Protein AF-A0A7V3K4M5-F1 (afdb_monomer)

Nearest PDB structures (foldseek):
  8wda-assembly1_B  TM=7.791E-01  e=1.290E-11  Mycobacterium tuberculosis H37Rv
  8j5q-assembly1_B  TM=8.306E-01  e=5.363E-10  Mycobacterium tuberculosis H37Rv
  8wd9-assembly1_B  TM=8.009E-01  e=2.799E-10  Mycobacterium tuberculosis H37Rv
  8ja7-assembly1_A  TM=7.769E-01  e=3.818E-03  Mycobacterium tuberculosis H37Rv
  3d31-assembly1_C  TM=6.734E-01  e=9.909E-03  unclassified

Foldseek 3Di:
DDDDDDDDPDDPPCPPPPVNVVVVVVVVVVVVVVLVVVLVVLLLVLQLCLQLVLVVVVVDDNPVSNVRSNVVSVVCVVCVVVVQLFWDCLVPVVDTHGLVVLQVVFAVLLVVLLVLLLVCLQVLQLVLLLVCLVQVVPPCVVVLVVQLCVLQPDDLLRLLVVVLVVQVVVCVVPVDRPADSADDDPPSLSVSLSCSLNSNSNSQLNNLSNVLLNVQCVDPVLVVCVVVVPDPVCCCPPPRCLSSVQSSLVSSLVSSVVSLVCSLSSCCSRVRSHLSVVLVSCSVVVPSSNNSVSSSSSSVVNSVVVVVSVVVNCVSDVVVVVVVVVLVVLVPQDVVNLVVVVVVVVCCVCPPDVVNCVVVDDDDDDPVNVVVVVVVVVVVVVVVVVPPPPCQDPVNVVVVVVVVVVCVQVVDVVNVVVVVVVVVLVCLLVCLVVVDPDAQPDFDAWDQDPNDIDGDQAPQDPNQNHGAHNRRGRPSNVVNPVSNVVVVVVVVVVVVCCVVVVVLVCVLVVQPSRVSVSVVVVVD

Solvent-accessible surface area (backbone atoms only — not comparable to full-atom values): 28180 Å² total; per-residue (Å²): 141,77,87,77,85,92,80,74,84,76,73,82,76,86,73,80,48,77,67,53,60,50,50,52,51,51,51,51,51,51,52,50,53,53,50,50,54,50,47,51,52,51,53,50,49,51,44,28,53,46,44,18,49,54,39,37,73,73,69,43,56,72,69,64,15,45,55,52,7,48,53,51,35,55,52,50,51,59,30,48,77,72,74,42,60,54,63,28,45,64,89,38,84,89,46,79,39,53,29,62,59,56,46,67,63,10,39,59,53,37,52,49,44,52,50,51,9,49,50,50,11,51,54,53,6,44,53,53,7,50,52,44,32,78,38,61,89,42,78,64,38,57,58,52,50,51,54,33,48,52,28,62,69,53,53,54,65,57,46,42,50,54,52,42,50,51,51,54,50,45,28,71,73,70,75,49,84,87,58,54,73,52,42,76,46,97,58,60,39,41,51,58,54,22,50,38,54,11,35,39,36,19,24,52,29,14,52,48,30,19,52,44,45,42,54,56,65,70,35,66,70,51,54,49,40,49,76,71,65,53,54,70,66,56,46,40,66,71,61,43,47,61,70,35,44,57,65,36,54,54,40,50,60,54,33,49,56,55,35,63,69,47,41,29,56,44,23,50,75,25,55,26,76,17,34,36,28,51,30,56,47,12,60,76,61,70,31,60,50,44,27,48,51,41,51,49,50,51,52,51,50,54,51,53,51,50,52,52,50,56,53,51,46,53,72,73,42,64,74,67,46,59,69,54,46,57,54,54,67,67,63,67,61,50,71,68,52,49,51,53,48,51,51,48,54,51,46,37,53,68,65,69,27,74,64,33,46,60,74,51,80,66,94,74,79,54,72,65,58,54,48,52,54,48,52,52,50,50,51,52,51,52,51,51,68,70,43,93,62,79,85,66,47,75,65,52,50,51,50,52,50,51,50,50,49,49,50,60,50,72,69,31,65,72,54,47,53,51,50,51,54,50,49,49,52,51,49,49,38,71,42,29,84,77,74,39,95,55,60,57,81,48,64,43,69,77,44,74,59,96,87,41,81,44,60,46,51,42,71,64,39,95,88,30,75,68,7,28,36,80,60,23,22,38,42,56,24,41,52,40,55,48,47,30,55,50,49,52,51,49,53,51,52,50,51,50,50,50,51,51,49,49,50,54,48,49,52,23,62,72,36,61,90,38,69,66,22,51,50,53,62,73,75,104

pLDDT: mean 80.42, std 15.51, range [36.75, 97.88]

Radius of gyration: 30.85 Å; Cα contacts (8 Å, |Δi|>4): 480; chains: 1; bounding box: 106×73×74 Å

Sequence (524 aa):
MAPLPEDLPRAPGIQAGPTVLRRVAAAAADFARRR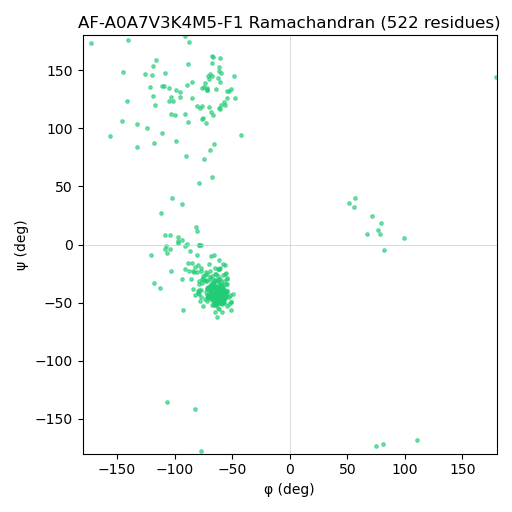LGFALLVLLSITFLTFSGLEMSRGEALGPAAVHGAQMTVRYLAGLARGDLGVSTSVRPRLAVPVAEVVAEAFPKSAGLLGASLCIAVVVGVLLGSLAARRRHSSLSIGFLVLSLLGVSLPSFFTALLLQMGVIAFVRTFGRQLVPVGGFGWDAHIVLPALVLAARPIAQIFRVTQVSLATVLDEDYIRTGLAKGLPPRTLMVRHVYPNVAVPVLTTIGLSLRFSLVSLPVVELFFSWPGAGFNLLRAIARKDDALAVALILCFGLLFMVVNLLLEAAYRRLDPRLQEAGEGAARIASVGWREAARTAFRDLRFLLVESRLGRWLRRKPARSPEDAARTAALRDLVRRQAAASHVPDVSAAARRRERAQAWLRMTLGNPPFLLGSVILGLLVAVAVGAPHLVPHSPYQTEGLRVVNGEMQVPPFPPSGEHPWGTDVMGRDILALVFAGTQRTLALAVFVVLARVTLGAVLGMVAGWFAGSWVDRLFLSLA

Structure (mmCIF, N/CA/C/O backbone):
data_AF-A0A7V3K4M5-F1
#
_entry.id   AF-A0A7V3K4M5-F1
#
loop_
_atom_site.group_PDB
_atom_site.id
_atom_site.type_symbol
_atom_site.label_atom_id
_atom_site.label_alt_id
_atom_site.label_comp_id
_atom_site.label_asym_id
_atom_site.label_entity_id
_atom_site.label_seq_id
_atom_site.pdbx_PDB_ins_code
_atom_site.Cartn_x
_atom_site.Cartn_y
_atom_site.Cartn_z
_atom_site.occupancy
_atom_site.B_iso_or_equiv
_atom_site.auth_seq_id
_atom_site.auth_comp_id
_atom_site.auth_asym_id
_atom_site.auth_atom_id
_atom_site.pdbx_PDB_model_num
ATOM 1 N N . MET A 1 1 ? -53.286 -9.059 45.473 1.00 41.78 1 MET A N 1
ATOM 2 C CA . MET A 1 1 ? -53.192 -9.782 44.189 1.00 41.78 1 MET A CA 1
ATOM 3 C C . MET A 1 1 ? -54.269 -9.189 43.289 1.00 41.78 1 MET A C 1
ATOM 5 O O . MET A 1 1 ? -55.430 -9.527 43.450 1.00 41.78 1 MET A O 1
ATOM 9 N N . ALA A 1 2 ? -53.917 -8.180 42.491 1.00 41.66 2 ALA A N 1
ATOM 10 C CA . ALA A 1 2 ? -54.830 -7.503 41.568 1.00 41.66 2 ALA A CA 1
ATOM 11 C C . ALA A 1 2 ? -54.432 -7.900 40.135 1.00 41.66 2 ALA A C 1
ATOM 13 O O . ALA A 1 2 ? -53.226 -7.958 39.873 1.00 41.66 2 ALA A O 1
ATOM 14 N N . PRO A 1 3 ? -55.377 -8.227 39.237 1.00 47.56 3 PRO A N 1
ATOM 15 C CA . PRO A 1 3 ? -55.044 -8.665 37.889 1.00 47.56 3 PRO A CA 1
ATOM 16 C C . PRO A 1 3 ? -54.598 -7.466 37.041 1.00 47.56 3 PRO A C 1
ATOM 18 O O . PRO A 1 3 ? -55.185 -6.386 37.103 1.00 47.56 3 PRO A O 1
ATOM 21 N N . LEU A 1 4 ? -53.520 -7.653 36.280 1.00 44.59 4 LEU A N 1
ATOM 22 C CA . LEU A 1 4 ? -53.024 -6.687 35.298 1.00 44.59 4 LEU A CA 1
ATOM 23 C C . LEU A 1 4 ? -53.980 -6.621 34.090 1.00 44.59 4 LEU A C 1
ATOM 25 O O . LEU A 1 4 ? -54.526 -7.657 33.711 1.00 44.59 4 LEU A O 1
ATOM 29 N N . PRO A 1 5 ? -54.168 -5.444 33.467 1.00 49.00 5 PRO A N 1
ATOM 30 C CA . PRO A 1 5 ? -55.015 -5.295 32.288 1.00 49.00 5 PRO A CA 1
ATOM 31 C C . PRO A 1 5 ? -54.358 -5.935 31.055 1.00 49.00 5 PRO A C 1
ATOM 33 O O . PRO A 1 5 ? -53.176 -5.728 30.778 1.00 49.00 5 PRO A O 1
ATOM 36 N N . GLU A 1 6 ? -55.145 -6.722 30.326 1.00 53.88 6 GLU A N 1
ATOM 37 C CA . GLU A 1 6 ? -54.717 -7.657 29.281 1.00 53.88 6 GLU A CA 1
ATOM 38 C C . GLU A 1 6 ? -54.753 -7.060 27.860 1.00 53.88 6 GLU A C 1
ATOM 40 O O . GLU A 1 6 ? -55.027 -7.768 26.903 1.00 53.88 6 GLU A O 1
ATOM 45 N N . ASP A 1 7 ? -54.452 -5.769 27.689 1.00 52.09 7 ASP A N 1
ATOM 46 C CA . ASP A 1 7 ? -54.497 -5.122 26.369 1.00 52.09 7 ASP A CA 1
ATOM 47 C C . ASP A 1 7 ? -53.237 -4.295 26.086 1.00 52.09 7 ASP A C 1
ATOM 49 O O . ASP A 1 7 ? -53.188 -3.075 26.248 1.00 52.09 7 ASP A O 1
ATOM 53 N N . LEU A 1 8 ? -52.192 -4.978 25.611 1.00 42.47 8 LEU A N 1
ATOM 54 C CA . LEU A 1 8 ? -51.120 -4.355 24.833 1.00 42.47 8 LEU A CA 1
ATOM 55 C C . LEU A 1 8 ? -51.327 -4.706 23.350 1.00 42.47 8 LEU A C 1
ATOM 57 O O . LEU A 1 8 ? -51.412 -5.893 23.020 1.00 42.47 8 LEU A O 1
ATOM 61 N N . PRO A 1 9 ? -51.371 -3.721 22.431 1.00 43.06 9 PRO A N 1
ATOM 62 C CA . PRO A 1 9 ? -51.505 -3.998 21.008 1.00 43.06 9 PRO A CA 1
ATOM 63 C C . PRO A 1 9 ? -50.305 -4.824 20.533 1.00 43.06 9 PRO A C 1
ATOM 65 O O . PRO A 1 9 ? -49.154 -4.386 20.599 1.00 43.06 9 PRO A O 1
ATOM 68 N N . ARG A 1 10 ? -50.574 -6.046 20.056 1.00 45.28 10 ARG A N 1
ATOM 69 C CA . ARG A 1 10 ? -49.565 -6.899 19.419 1.00 45.28 10 ARG A CA 1
ATOM 70 C C . ARG A 1 10 ? -48.964 -6.131 18.240 1.00 45.28 10 ARG A C 1
ATOM 72 O O . ARG A 1 10 ? -49.692 -5.704 17.346 1.00 45.28 10 ARG A O 1
ATOM 79 N N . ALA A 1 11 ? -47.641 -5.957 18.248 1.00 42.28 11 ALA A N 1
ATOM 80 C CA . ALA A 1 11 ? -46.910 -5.353 17.140 1.00 42.28 11 ALA A CA 1
ATOM 81 C C . ALA A 1 11 ? -47.301 -6.045 15.819 1.00 42.28 11 ALA A C 1
ATOM 83 O O . ALA A 1 11 ? -47.361 -7.280 15.790 1.00 42.28 11 ALA A O 1
ATOM 84 N N . PRO A 1 12 ? -47.581 -5.299 14.734 1.00 42.50 12 PRO A N 1
ATOM 85 C CA . PRO A 1 12 ? -47.952 -5.909 13.467 1.00 42.50 12 PRO A CA 1
ATOM 86 C C . PRO A 1 12 ? -46.799 -6.795 12.998 1.00 42.50 12 PRO A C 1
ATOM 88 O O . PRO A 1 12 ? -45.685 -6.325 12.761 1.00 42.50 12 PRO A O 1
ATOM 91 N N . GLY A 1 13 ? -47.067 -8.098 12.900 1.00 39.09 13 GLY A N 1
ATOM 92 C CA . GLY A 1 13 ? -46.127 -9.055 12.342 1.00 39.09 13 GLY A CA 1
ATOM 93 C C . GLY A 1 13 ? -45.744 -8.610 10.936 1.00 39.09 13 GLY A C 1
ATOM 94 O O . GLY A 1 13 ? -46.607 -8.472 10.069 1.00 39.09 13 GLY A O 1
ATOM 95 N N . ILE A 1 14 ? -44.453 -8.367 10.714 1.00 45.56 14 ILE A N 1
ATOM 96 C CA . ILE A 1 14 ? -43.899 -8.068 9.393 1.00 45.56 14 ILE A CA 1
ATOM 97 C C . ILE A 1 14 ? -43.985 -9.359 8.569 1.00 45.56 14 ILE A C 1
ATOM 99 O O . ILE A 1 14 ? -43.026 -10.117 8.457 1.00 45.56 14 ILE A O 1
ATOM 103 N N . GLN A 1 15 ? -45.159 -9.647 8.010 1.00 43.12 15 GLN A N 1
ATOM 104 C CA . GLN A 1 15 ? -45.280 -10.616 6.932 1.00 43.12 15 GLN A CA 1
ATOM 105 C C . GLN A 1 15 ? -44.692 -9.953 5.685 1.00 43.12 15 GLN A C 1
ATOM 107 O O . GLN A 1 15 ? -45.277 -9.033 5.111 1.00 43.12 15 GLN A O 1
ATOM 112 N N . ALA A 1 16 ? -43.483 -10.365 5.302 1.00 43.53 16 ALA A N 1
ATOM 113 C CA . ALA A 1 16 ? -42.809 -9.890 4.100 1.00 43.53 16 ALA A CA 1
ATOM 114 C C . ALA A 1 16 ? -43.582 -10.355 2.854 1.00 43.53 16 ALA A C 1
ATOM 116 O O . ALA A 1 16 ? -43.313 -11.413 2.292 1.00 43.53 16 ALA A O 1
ATOM 117 N N . GLY A 1 17 ? -44.577 -9.573 2.431 1.00 47.06 17 GLY A N 1
ATOM 118 C CA . GLY A 1 17 ? -45.329 -9.842 1.209 1.00 47.06 17 GLY A CA 1
ATOM 119 C C . GLY A 1 17 ? -44.432 -9.830 -0.045 1.00 47.06 17 GLY A C 1
ATOM 120 O O . GLY A 1 17 ? -43.354 -9.222 -0.039 1.00 47.06 17 GLY A O 1
ATOM 121 N N . PRO A 1 18 ? -44.878 -10.432 -1.165 1.00 57.38 18 PRO A N 1
ATOM 122 C CA . PRO A 1 18 ? -44.127 -10.517 -2.429 1.00 57.38 18 PRO A CA 1
ATOM 123 C C . PRO A 1 18 ? -43.698 -9.150 -3.002 1.00 57.38 18 PRO A C 1
ATOM 125 O O . PRO A 1 18 ? -42.772 -9.062 -3.810 1.00 57.38 18 PRO A O 1
ATOM 128 N N . THR A 1 19 ? -44.319 -8.059 -2.550 1.00 62.12 19 THR A N 1
ATOM 129 C CA . THR A 1 19 ? -43.958 -6.670 -2.865 1.00 62.12 19 THR A CA 1
ATOM 130 C C . THR A 1 19 ? -42.663 -6.203 -2.192 1.00 62.12 19 THR A C 1
ATOM 132 O O . THR A 1 19 ? -41.934 -5.409 -2.787 1.00 62.12 19 THR A O 1
ATOM 135 N N . VAL A 1 20 ? -42.328 -6.706 -0.998 1.00 59.53 20 VAL A N 1
ATOM 136 C CA . VAL A 1 20 ? -41.082 -6.373 -0.282 1.00 59.53 20 VAL A CA 1
ATOM 137 C C . VAL A 1 20 ? -39.892 -7.062 -0.945 1.00 59.53 20 VAL A C 1
ATOM 139 O O . VAL A 1 20 ? -38.912 -6.399 -1.271 1.00 59.53 20 VAL A O 1
ATOM 142 N N . LEU A 1 21 ? -40.014 -8.357 -1.255 1.00 60.97 21 LEU A N 1
ATOM 143 C CA . LEU A 1 21 ? -38.996 -9.118 -1.993 1.00 60.97 21 LEU A CA 1
ATOM 144 C C . LEU A 1 21 ? -38.702 -8.502 -3.369 1.00 60.97 21 LEU A C 1
ATOM 146 O O . LEU A 1 21 ? -37.539 -8.345 -3.733 1.00 60.97 21 LEU A O 1
ATOM 150 N N . ARG A 1 22 ? -39.734 -8.056 -4.102 1.00 67.06 22 ARG A N 1
ATOM 151 C CA . ARG A 1 22 ? -39.558 -7.331 -5.374 1.00 67.06 22 ARG A CA 1
ATOM 152 C C . ARG A 1 22 ? -38.839 -5.992 -5.210 1.00 67.06 22 ARG A C 1
ATOM 154 O O . ARG A 1 22 ? -37.997 -5.660 -6.039 1.00 67.06 22 ARG A O 1
ATOM 161 N N . ARG A 1 23 ? -39.146 -5.224 -4.158 1.00 64.19 23 ARG A N 1
ATOM 162 C CA . ARG A 1 23 ? -38.478 -3.940 -3.874 1.00 64.19 23 ARG A CA 1
ATOM 163 C C . ARG A 1 23 ? -37.016 -4.134 -3.474 1.00 64.19 23 ARG A C 1
ATOM 165 O O . ARG A 1 23 ? -36.164 -3.405 -3.972 1.00 64.19 23 ARG A O 1
ATOM 172 N N . VAL A 1 24 ? -36.719 -5.137 -2.648 1.00 64.25 24 VAL A N 1
ATOM 173 C CA . VAL A 1 24 ? -35.345 -5.498 -2.261 1.00 64.25 24 VAL A CA 1
ATOM 174 C C . VAL A 1 24 ? -34.552 -5.986 -3.474 1.00 64.25 24 VAL A C 1
ATOM 176 O O . VAL A 1 24 ? -33.437 -5.524 -3.694 1.00 64.25 24 VAL A O 1
ATOM 179 N N . ALA A 1 25 ? -35.139 -6.844 -4.314 1.00 63.66 25 ALA A N 1
ATOM 180 C CA . ALA A 1 25 ? -34.505 -7.308 -5.546 1.00 63.66 25 ALA A CA 1
ATOM 181 C C . ALA A 1 25 ? -34.243 -6.158 -6.536 1.00 63.66 25 ALA A C 1
ATOM 183 O O . ALA A 1 25 ? -33.161 -6.081 -7.114 1.00 63.66 25 ALA A O 1
ATOM 184 N N . ALA A 1 26 ? -35.189 -5.227 -6.695 1.00 65.69 26 ALA A N 1
ATOM 185 C CA . ALA A 1 26 ? -35.020 -4.054 -7.552 1.00 65.69 26 ALA A CA 1
ATOM 186 C C . ALA A 1 26 ? -33.935 -3.096 -7.029 1.00 65.69 26 ALA A C 1
ATOM 188 O O . ALA A 1 26 ? -33.116 -2.616 -7.812 1.00 65.69 26 ALA A O 1
ATOM 189 N N . ALA A 1 27 ? -33.882 -2.855 -5.716 1.00 62.34 27 ALA A N 1
ATOM 190 C CA . ALA A 1 27 ? -32.838 -2.043 -5.092 1.00 62.34 27 ALA A CA 1
ATOM 191 C C . ALA A 1 27 ? -31.451 -2.701 -5.212 1.00 62.34 27 ALA A C 1
ATOM 193 O O . ALA A 1 27 ? -30.475 -2.031 -5.547 1.00 62.34 27 ALA A O 1
ATOM 194 N N . ALA A 1 28 ? -31.367 -4.021 -5.017 1.00 62.28 28 ALA A N 1
ATOM 195 C CA . ALA A 1 28 ? -30.135 -4.788 -5.194 1.00 62.28 28 ALA A CA 1
ATOM 196 C C . ALA A 1 28 ? -29.651 -4.776 -6.654 1.00 62.28 28 ALA A C 1
ATOM 198 O O . ALA A 1 28 ? -28.460 -4.590 -6.905 1.00 62.28 28 ALA A O 1
ATOM 199 N N . ALA A 1 29 ? -30.566 -4.914 -7.618 1.00 67.56 29 ALA A N 1
ATOM 200 C CA . ALA A 1 29 ? -30.252 -4.830 -9.042 1.00 67.56 29 ALA A CA 1
ATOM 201 C C . ALA A 1 29 ? -29.776 -3.425 -9.446 1.00 67.56 29 ALA A C 1
ATOM 203 O O . ALA A 1 29 ? -28.817 -3.294 -10.209 1.00 67.56 29 ALA A O 1
ATOM 204 N N . ASP A 1 30 ? -30.398 -2.367 -8.912 1.00 69.06 30 ASP A N 1
ATOM 205 C CA . ASP A 1 30 ? -29.974 -0.994 -9.190 1.00 69.06 30 ASP A CA 1
ATOM 206 C C . ASP A 1 30 ? -28.597 -0.684 -8.587 1.00 69.06 30 ASP A C 1
ATOM 208 O O . ASP A 1 30 ? -27.735 -0.120 -9.264 1.00 69.06 30 ASP A O 1
ATOM 212 N N . PHE A 1 31 ? -28.346 -1.141 -7.357 1.00 64.88 31 PHE A N 1
ATOM 213 C CA . PHE A 1 31 ? -27.032 -1.065 -6.720 1.00 64.88 31 PHE A CA 1
ATOM 214 C C . PHE A 1 31 ? -25.957 -1.796 -7.540 1.00 64.88 31 PHE A C 1
ATOM 216 O O . PHE A 1 31 ? -24.914 -1.216 -7.852 1.00 64.88 31 PHE A O 1
ATOM 223 N N . ALA A 1 32 ? -26.224 -3.041 -7.949 1.00 69.38 32 ALA A N 1
ATOM 224 C CA . ALA A 1 32 ? -25.293 -3.845 -8.739 1.00 69.38 32 ALA A CA 1
ATOM 225 C C . ALA A 1 32 ? -24.971 -3.187 -10.088 1.00 69.38 32 ALA A C 1
ATOM 227 O O . ALA A 1 32 ? -23.804 -3.060 -10.455 1.00 69.38 32 ALA A O 1
ATOM 228 N N . ARG A 1 33 ? -25.988 -2.693 -10.800 1.00 74.44 33 ARG A N 1
ATOM 229 C CA . ARG A 1 33 ? -25.824 -1.997 -12.082 1.00 74.44 33 ARG A CA 1
ATOM 230 C C . ARG A 1 33 ? -24.974 -0.733 -11.957 1.00 74.44 33 ARG A C 1
ATOM 232 O O . ARG A 1 33 ? -24.091 -0.520 -12.784 1.00 74.44 33 ARG A O 1
ATOM 239 N N . ARG A 1 34 ? -25.198 0.091 -10.929 1.00 69.44 34 ARG A N 1
ATOM 240 C CA . ARG A 1 34 ? -24.385 1.298 -10.684 1.00 69.44 34 ARG A CA 1
ATOM 241 C C . ARG A 1 34 ? -22.934 0.938 -10.395 1.00 69.44 34 ARG A C 1
ATOM 243 O O . ARG A 1 34 ? -22.025 1.562 -10.937 1.00 69.44 34 ARG A O 1
ATOM 250 N N . ARG A 1 35 ? -22.717 -0.103 -9.589 1.00 72.56 35 ARG A N 1
ATOM 251 C CA . ARG A 1 35 ? -21.374 -0.566 -9.239 1.00 72.56 35 ARG A CA 1
ATOM 252 C C . ARG A 1 35 ? -20.629 -1.140 -10.441 1.00 72.56 35 ARG A C 1
ATOM 254 O O . ARG A 1 35 ? -19.451 -0.849 -10.600 1.00 72.56 35 ARG A O 1
ATOM 261 N N . LEU A 1 36 ? -21.316 -1.884 -11.306 1.00 77.88 36 LEU A N 1
ATOM 262 C CA . LEU A 1 36 ? -20.768 -2.390 -12.567 1.00 77.88 36 LEU A CA 1
ATOM 263 C C . LEU A 1 36 ? -20.455 -1.259 -13.555 1.00 77.88 36 LEU A C 1
ATOM 265 O O . LEU A 1 36 ? -19.396 -1.268 -14.173 1.00 77.88 36 LEU A O 1
ATOM 269 N N . GLY A 1 37 ? -21.329 -0.255 -13.673 1.00 76.81 37 GLY A N 1
ATOM 270 C CA . GLY A 1 37 ? -21.065 0.921 -14.508 1.00 76.81 37 GLY A CA 1
ATOM 271 C C . GLY A 1 37 ? -19.833 1.698 -14.037 1.00 76.81 37 GLY A C 1
ATOM 272 O O . GLY A 1 37 ? -18.975 2.055 -14.842 1.00 76.81 37 GLY A O 1
ATOM 273 N N . PHE A 1 38 ? -19.704 1.890 -12.722 1.00 75.31 38 PHE A N 1
ATOM 274 C CA . PHE A 1 38 ? -18.517 2.489 -12.119 1.00 75.31 38 PHE A CA 1
ATOM 275 C C . PHE A 1 38 ? -17.259 1.639 -12.342 1.00 75.31 38 PHE A C 1
ATOM 277 O O . PHE A 1 38 ? -16.223 2.176 -12.727 1.00 75.31 38 PHE A O 1
ATOM 284 N N . ALA A 1 39 ? -17.364 0.315 -12.171 1.00 79.38 39 ALA A N 1
ATOM 285 C CA . ALA A 1 39 ? -16.284 -0.637 -12.437 1.00 79.38 39 ALA A CA 1
ATOM 286 C C . ALA A 1 39 ? -15.721 -0.461 -13.839 1.00 79.38 39 ALA A C 1
ATOM 288 O O . ALA A 1 39 ? -14.517 -0.311 -14.028 1.00 79.38 39 ALA A O 1
ATOM 289 N N . LEU A 1 40 ? -16.624 -0.459 -14.816 1.00 85.81 40 LEU A N 1
ATOM 290 C CA . LEU A 1 40 ? -16.279 -0.376 -16.220 1.00 85.81 40 LEU A CA 1
ATOM 291 C C . LEU A 1 40 ? -15.595 0.953 -16.537 1.00 85.81 40 LEU A C 1
ATOM 293 O O . LEU A 1 40 ? -14.599 0.961 -17.253 1.00 85.81 40 LEU A O 1
ATOM 297 N N . LEU A 1 41 ? -16.082 2.058 -15.968 1.00 85.62 41 LEU A N 1
ATOM 298 C CA . LEU A 1 41 ? -15.462 3.371 -16.133 1.00 85.62 41 LEU A CA 1
ATOM 299 C C . LEU A 1 41 ? -14.044 3.392 -15.555 1.00 85.62 41 LEU A C 1
ATOM 301 O O . LEU A 1 41 ? -13.127 3.858 -16.227 1.00 85.62 41 LEU A O 1
ATOM 305 N N . VAL A 1 42 ? -13.846 2.849 -14.351 1.00 83.88 42 VAL A N 1
ATOM 306 C CA . VAL A 1 42 ? -12.520 2.761 -13.722 1.00 83.88 42 VAL A CA 1
ATOM 307 C C . VAL A 1 42 ? -11.576 1.896 -14.556 1.00 83.88 42 VAL A C 1
ATOM 309 O O . VAL A 1 42 ? -10.460 2.322 -14.830 1.00 83.88 42 VAL A O 1
ATOM 312 N N . LEU A 1 43 ? -12.012 0.720 -15.011 1.00 88.69 43 LEU A N 1
ATOM 313 C CA . LEU A 1 43 ? -11.196 -0.168 -15.848 1.00 88.69 43 LEU A CA 1
ATOM 314 C C . LEU A 1 43 ? -10.857 0.474 -17.202 1.00 88.69 43 LEU A C 1
ATOM 316 O O . LEU A 1 43 ? -9.716 0.386 -17.660 1.00 88.69 43 LEU A O 1
ATOM 320 N N . LEU A 1 44 ? -11.809 1.182 -17.813 1.00 91.25 44 LEU A N 1
ATOM 321 C CA . LEU A 1 44 ? -11.586 1.961 -19.031 1.00 91.25 44 LEU A CA 1
ATOM 322 C C . LEU A 1 44 ? -10.552 3.068 -18.794 1.00 91.25 44 LEU A C 1
ATOM 324 O O . LEU A 1 44 ? -9.617 3.207 -19.579 1.00 91.25 44 LEU A O 1
ATOM 328 N N . SER A 1 45 ? -10.684 3.823 -17.699 1.00 89.25 45 SER A N 1
ATOM 329 C CA . SER A 1 45 ? -9.718 4.859 -17.320 1.00 89.25 45 SER A CA 1
ATOM 330 C C . SER A 1 45 ? -8.334 4.275 -17.056 1.00 89.25 45 SER A C 1
ATOM 332 O O . SER A 1 45 ? -7.353 4.826 -17.540 1.00 89.25 45 SER A O 1
ATOM 334 N N . ILE A 1 46 ? -8.235 3.145 -16.351 1.00 92.38 46 ILE A N 1
ATOM 335 C CA . ILE A 1 46 ? -6.964 2.452 -16.110 1.00 92.38 46 ILE A CA 1
ATOM 336 C C . ILE A 1 46 ? -6.313 2.060 -17.438 1.00 92.38 46 ILE A C 1
ATOM 338 O O . ILE A 1 46 ? -5.143 2.368 -17.647 1.00 92.38 46 ILE A O 1
ATOM 342 N N . THR A 1 47 ? -7.066 1.439 -18.348 1.00 93.62 47 THR A N 1
ATOM 343 C CA . THR A 1 47 ? -6.562 1.032 -19.671 1.00 93.62 47 THR A CA 1
ATOM 344 C C . THR A 1 47 ? -6.043 2.242 -20.453 1.00 93.62 47 THR A C 1
ATOM 346 O O . THR A 1 47 ? -4.896 2.256 -20.898 1.00 93.62 47 THR A O 1
ATOM 349 N N . PHE A 1 48 ? -6.859 3.296 -20.540 1.00 94.56 48 PHE A N 1
ATOM 350 C CA . PHE A 1 48 ? -6.538 4.531 -21.254 1.00 94.56 48 PHE A CA 1
ATOM 351 C C . PHE A 1 48 ? -5.310 5.249 -20.698 1.00 94.56 48 PHE A C 1
ATOM 353 O O . PHE A 1 48 ? -4.402 5.602 -21.455 1.00 94.56 48 PHE A O 1
ATOM 360 N N . LEU A 1 49 ? -5.261 5.450 -19.381 1.00 93.44 49 LEU A N 1
ATOM 361 C CA . LEU A 1 49 ? -4.141 6.119 -18.727 1.00 93.44 49 LEU A CA 1
ATOM 362 C C . LEU A 1 49 ? -2.865 5.286 -18.816 1.00 93.44 49 LEU A C 1
ATOM 364 O O . LEU A 1 49 ? -1.788 5.858 -18.935 1.00 93.44 49 LEU A O 1
ATOM 368 N N . THR A 1 50 ? -2.977 3.956 -18.800 1.00 93.75 50 THR A N 1
ATOM 369 C CA . THR A 1 50 ? -1.816 3.074 -18.941 1.00 93.75 50 THR A CA 1
ATOM 370 C C . THR A 1 50 ? -1.218 3.187 -20.336 1.00 93.75 50 THR A C 1
ATOM 372 O O . THR A 1 50 ? -0.032 3.478 -20.442 1.00 93.75 50 THR A O 1
ATOM 375 N N . PHE A 1 51 ? -2.011 3.041 -21.405 1.00 94.56 51 PHE A N 1
ATOM 376 C CA . PHE A 1 51 ? -1.485 3.197 -22.767 1.00 94.56 51 PHE A CA 1
ATOM 377 C C . PHE A 1 51 ? -0.926 4.602 -23.009 1.00 94.56 51 PHE A C 1
ATOM 379 O O . PHE A 1 51 ? 0.187 4.738 -23.506 1.00 94.56 51 PHE A O 1
ATOM 386 N N . SER A 1 52 ? -1.651 5.643 -22.588 1.00 92.00 52 SER A N 1
ATOM 387 C CA . SER A 1 52 ? -1.177 7.027 -22.725 1.00 92.00 52 SER A CA 1
ATOM 388 C C . SER A 1 52 ? 0.131 7.247 -21.953 1.00 92.00 52 SER A C 1
ATOM 390 O O . SER A 1 52 ? 1.069 7.848 -22.466 1.00 92.00 52 SER A O 1
ATOM 392 N N . GLY A 1 53 ? 0.222 6.723 -20.728 1.00 90.56 53 GLY A N 1
ATOM 393 C CA . GLY A 1 53 ? 1.417 6.820 -19.894 1.00 90.56 53 GLY A CA 1
ATOM 394 C C . GLY A 1 53 ? 2.609 6.047 -20.457 1.00 90.56 53 GLY A C 1
ATOM 395 O O . GLY A 1 53 ? 3.736 6.532 -20.373 1.00 90.56 53 GLY A O 1
ATOM 396 N N . LEU A 1 54 ? 2.377 4.882 -21.069 1.00 91.25 54 LEU A N 1
ATOM 397 C CA . LEU A 1 54 ? 3.418 4.109 -21.746 1.00 91.25 54 LEU A CA 1
ATOM 398 C C . LEU A 1 54 ? 3.969 4.867 -22.964 1.00 91.25 54 LEU A C 1
ATOM 400 O O . LEU A 1 54 ? 5.188 4.932 -23.108 1.00 91.25 54 LEU A O 1
ATOM 404 N N . GLU A 1 55 ? 3.130 5.524 -23.770 1.00 90.56 55 GLU A N 1
ATOM 405 C CA . GLU A 1 55 ? 3.614 6.366 -24.879 1.00 90.56 55 GLU A CA 1
ATOM 406 C C . GLU A 1 55 ? 4.378 7.600 -24.384 1.00 90.56 55 GLU A C 1
ATOM 408 O O . GLU A 1 55 ? 5.475 7.900 -24.861 1.00 90.56 55 GLU A O 1
ATOM 413 N N . MET A 1 56 ? 3.878 8.269 -23.341 1.00 88.75 56 MET A N 1
ATOM 414 C CA . MET A 1 56 ? 4.603 9.380 -22.712 1.00 88.75 56 MET A CA 1
ATOM 415 C C . MET A 1 56 ? 5.963 8.938 -22.156 1.00 88.75 56 MET A C 1
ATOM 417 O O . MET A 1 56 ? 6.944 9.673 -22.258 1.00 88.75 56 MET A O 1
ATOM 421 N N . SER A 1 57 ? 6.060 7.718 -21.613 1.00 86.88 57 SER A N 1
ATOM 422 C CA . SER A 1 57 ? 7.328 7.156 -21.124 1.00 86.88 57 SER A CA 1
ATOM 423 C C . SER A 1 57 ? 8.361 6.936 -22.236 1.00 86.88 57 SER A C 1
ATOM 425 O O . SER A 1 57 ? 9.558 6.876 -21.962 1.00 86.88 57 SER A O 1
ATOM 427 N N . ARG A 1 58 ? 7.913 6.863 -23.497 1.00 88.31 58 ARG A N 1
ATOM 428 C CA . ARG A 1 58 ? 8.762 6.765 -24.692 1.00 88.31 58 ARG A CA 1
ATOM 429 C C . ARG A 1 58 ? 9.156 8.133 -25.256 1.00 88.31 58 ARG A C 1
ATOM 431 O O . ARG A 1 58 ? 9.894 8.180 -26.234 1.00 88.31 58 ARG A O 1
ATOM 438 N N . GLY A 1 59 ? 8.710 9.222 -24.627 1.00 87.75 59 GLY A N 1
ATOM 439 C CA . GLY A 1 59 ? 9.022 10.595 -25.016 1.00 87.75 59 GLY A CA 1
ATOM 440 C C . GLY A 1 59 ? 7.937 11.290 -25.839 1.00 87.75 59 GLY A C 1
ATOM 441 O O . GLY A 1 59 ? 8.166 12.416 -26.278 1.00 87.75 59 GLY A O 1
ATOM 442 N N . GLU A 1 60 ? 6.764 10.676 -26.047 1.00 89.56 60 GLU A N 1
ATOM 443 C CA . GLU A 1 60 ? 5.659 11.367 -26.719 1.00 89.56 60 GLU A CA 1
ATOM 444 C C . GLU A 1 60 ? 5.060 12.482 -25.845 1.00 89.56 60 GLU A C 1
ATOM 446 O O . GLU A 1 60 ? 4.899 12.356 -24.628 1.00 89.56 60 GLU A O 1
ATOM 451 N N . ALA A 1 61 ? 4.676 13.588 -26.488 1.00 90.62 61 ALA A N 1
ATOM 452 C CA . ALA A 1 61 ? 3.924 14.652 -25.835 1.00 90.62 61 ALA A CA 1
ATOM 453 C C . ALA A 1 61 ? 2.502 14.185 -25.462 1.00 90.62 61 ALA A C 1
ATOM 455 O O . ALA A 1 61 ? 1.929 13.309 -26.107 1.00 90.62 61 ALA A O 1
ATOM 456 N N . LEU A 1 62 ? 1.894 14.832 -24.460 1.00 85.44 62 LEU A N 1
ATOM 457 C CA . LEU A 1 62 ? 0.589 14.444 -23.903 1.00 85.44 62 LEU A CA 1
ATOM 458 C C . LEU A 1 62 ? -0.533 14.336 -24.954 1.00 85.44 62 LEU A C 1
ATOM 460 O O . LEU A 1 62 ? -1.356 13.432 -24.870 1.00 85.44 62 LEU A O 1
ATOM 464 N N . GLY A 1 63 ? -0.584 15.254 -25.926 1.00 90.69 63 GLY A N 1
ATOM 465 C CA . GLY A 1 63 ? -1.631 15.278 -26.956 1.00 90.69 63 GLY A CA 1
ATOM 466 C C . GLY A 1 63 ? -1.620 14.024 -27.844 1.00 90.69 63 GLY A C 1
ATOM 467 O O . GLY A 1 63 ? -2.597 13.275 -27.821 1.00 90.69 63 GLY A O 1
ATOM 468 N N . PRO A 1 64 ? -0.526 13.767 -28.589 1.00 92.81 64 PRO A N 1
ATOM 469 C CA . PRO A 1 64 ? -0.361 12.544 -29.379 1.00 92.81 64 PRO A CA 1
ATOM 470 C C . PRO A 1 64 ? -0.511 11.265 -28.549 1.00 92.81 64 PRO A C 1
ATOM 472 O O . PRO A 1 64 ? -1.297 10.392 -28.920 1.00 92.81 64 PRO A O 1
ATOM 475 N N . ALA A 1 65 ? 0.123 11.214 -27.373 1.00 90.88 65 ALA A N 1
ATOM 476 C CA . ALA A 1 65 ? 0.058 10.058 -26.486 1.00 90.88 65 ALA A CA 1
ATOM 477 C C . ALA A 1 65 ? -1.379 9.737 -26.043 1.00 90.88 65 ALA A C 1
ATOM 479 O O . ALA A 1 65 ? -1.761 8.571 -25.981 1.00 90.88 65 ALA A O 1
ATOM 480 N N . ALA A 1 66 ? -2.208 10.752 -25.776 1.00 91.69 66 ALA A N 1
ATOM 481 C CA . ALA A 1 66 ? -3.614 10.556 -25.427 1.00 91.69 66 ALA A CA 1
ATOM 482 C C . ALA A 1 66 ? -4.445 10.033 -26.612 1.00 91.69 66 ALA A C 1
ATOM 484 O O . ALA A 1 66 ? -5.317 9.183 -26.429 1.00 91.69 66 ALA A O 1
ATOM 485 N N . VAL A 1 67 ? -4.181 10.504 -27.836 1.00 93.81 67 VAL A N 1
ATOM 486 C CA . VAL A 1 67 ? -4.878 10.017 -29.039 1.00 93.81 67 VAL A CA 1
ATOM 487 C C . VAL A 1 67 ? -4.510 8.560 -29.320 1.00 93.81 67 VAL A C 1
ATOM 489 O O . VAL A 1 67 ? -5.403 7.727 -29.495 1.00 93.81 67 VAL A O 1
ATOM 492 N N . HIS A 1 68 ? -3.217 8.230 -29.302 1.00 92.44 68 HIS A N 1
ATOM 493 C CA . HIS A 1 68 ? -2.742 6.853 -29.438 1.00 92.44 68 HIS A CA 1
ATOM 494 C C . HIS A 1 68 ? -3.274 5.963 -28.311 1.00 92.44 68 HIS A C 1
ATOM 496 O O . HIS A 1 68 ? -3.816 4.887 -28.574 1.00 92.44 68 HIS A O 1
ATOM 502 N N . GLY A 1 69 ? -3.229 6.443 -27.068 1.00 92.50 69 GLY A N 1
ATOM 503 C CA . GLY A 1 69 ? -3.768 5.745 -25.908 1.00 92.50 69 GLY A CA 1
ATOM 504 C C . GLY A 1 69 ? -5.254 5.414 -26.048 1.00 92.50 69 GLY A C 1
ATOM 505 O O . GLY A 1 69 ? -5.667 4.290 -25.751 1.00 92.50 69 GLY A O 1
ATOM 506 N N . ALA A 1 70 ? -6.062 6.338 -26.575 1.00 93.12 70 ALA A N 1
ATOM 507 C CA . ALA A 1 70 ? -7.475 6.093 -26.862 1.00 93.12 70 ALA A CA 1
ATOM 508 C C . ALA A 1 70 ? -7.672 5.007 -27.934 1.00 93.12 70 ALA A C 1
ATOM 510 O O . ALA A 1 70 ? -8.475 4.092 -27.743 1.00 93.12 70 ALA A O 1
ATOM 511 N N . GLN A 1 71 ? -6.915 5.061 -29.033 1.00 94.06 71 GLN A N 1
ATOM 512 C CA . GLN A 1 71 ? -6.991 4.056 -30.100 1.00 94.06 71 GLN A CA 1
ATOM 513 C C . GLN A 1 71 ? -6.597 2.660 -29.599 1.00 94.06 71 GLN A C 1
ATOM 515 O O . GLN A 1 71 ? -7.301 1.683 -29.871 1.00 94.06 71 GLN A O 1
ATOM 520 N N . MET A 1 72 ? -5.509 2.563 -28.831 1.00 93.38 72 MET A N 1
ATOM 521 C CA . MET A 1 72 ? -5.051 1.302 -28.243 1.00 93.38 72 MET A CA 1
ATOM 522 C C . MET A 1 72 ? -6.044 0.758 -27.222 1.00 93.38 72 MET A C 1
ATOM 524 O O . MET A 1 72 ? -6.320 -0.437 -27.223 1.00 93.38 72 MET A O 1
ATOM 528 N N . THR A 1 73 ? -6.667 1.629 -26.427 1.00 93.31 73 THR A N 1
ATOM 529 C CA . THR A 1 73 ? -7.732 1.237 -25.494 1.00 93.31 73 THR A CA 1
ATOM 530 C C . THR A 1 73 ? -8.896 0.578 -26.223 1.00 93.31 73 THR A C 1
ATOM 532 O O . THR A 1 73 ? -9.341 -0.496 -25.827 1.00 93.31 73 THR A O 1
ATOM 535 N N . VAL A 1 74 ? -9.367 1.176 -27.322 1.00 93.75 74 VAL A N 1
ATOM 536 C CA . VAL A 1 74 ? -10.464 0.608 -28.120 1.00 93.75 74 VAL A CA 1
ATOM 537 C C . VAL A 1 74 ? -10.075 -0.752 -28.705 1.00 93.75 74 VAL A C 1
ATOM 539 O O . VAL A 1 74 ? -10.853 -1.700 -28.610 1.00 93.75 74 VAL A O 1
ATOM 542 N N . ARG A 1 75 ? -8.866 -0.876 -29.270 1.00 92.31 75 ARG A N 1
ATOM 543 C CA . ARG A 1 75 ? -8.367 -2.147 -29.824 1.00 92.31 75 ARG A CA 1
ATOM 544 C C . ARG A 1 75 ? -8.238 -3.226 -28.753 1.00 92.31 75 ARG A C 1
ATOM 546 O O . ARG A 1 75 ? -8.687 -4.347 -28.967 1.00 92.31 75 ARG A O 1
ATOM 553 N N . TYR A 1 76 ? -7.678 -2.876 -27.600 1.00 92.25 76 TYR A N 1
ATOM 554 C CA . TYR A 1 76 ? -7.498 -3.791 -26.480 1.00 92.25 76 TYR A CA 1
ATOM 555 C C . TYR A 1 76 ? -8.842 -4.288 -25.939 1.00 92.25 76 TYR A C 1
ATOM 557 O O . TYR A 1 76 ? -9.022 -5.486 -25.753 1.00 92.25 76 TYR A O 1
ATOM 565 N N . LEU A 1 77 ? -9.829 -3.401 -25.772 1.00 90.38 77 LEU A N 1
ATOM 566 C CA . LEU A 1 77 ? -11.180 -3.791 -25.355 1.00 90.38 77 LEU A CA 1
ATOM 567 C C . LEU A 1 77 ? -11.888 -4.669 -26.394 1.00 90.38 77 LEU A C 1
ATOM 569 O O . LEU A 1 77 ? -12.602 -5.600 -26.024 1.00 90.38 77 LEU A O 1
ATOM 573 N N . ALA A 1 78 ? -11.676 -4.408 -27.686 1.00 91.62 78 ALA A N 1
ATOM 574 C CA . ALA A 1 78 ? -12.199 -5.255 -28.754 1.00 91.62 78 ALA A CA 1
ATOM 575 C C . ALA A 1 78 ? -11.566 -6.659 -28.753 1.00 91.62 78 ALA A C 1
ATOM 577 O O . ALA A 1 78 ? -12.262 -7.627 -29.059 1.00 91.62 78 ALA A O 1
ATOM 578 N N . GLY A 1 79 ? -10.281 -6.774 -28.397 1.00 89.31 79 GLY A N 1
ATOM 579 C CA . GLY A 1 79 ? -9.596 -8.052 -28.168 1.00 89.31 79 GLY A CA 1
ATOM 580 C C . GLY A 1 79 ? -10.119 -8.771 -26.923 1.00 89.31 79 GLY A C 1
ATOM 581 O O . GLY A 1 79 ? -10.526 -9.929 -27.002 1.00 89.31 79 GLY A O 1
ATOM 582 N N . LEU A 1 80 ? -10.251 -8.047 -25.806 1.00 89.44 80 LEU A N 1
ATOM 583 C CA . LEU A 1 80 ? -10.782 -8.567 -24.544 1.00 89.44 80 LEU A CA 1
ATOM 584 C C . LEU A 1 80 ? -12.192 -9.153 -24.711 1.00 89.44 80 LEU A C 1
ATOM 586 O O . LEU A 1 80 ? -12.489 -10.217 -24.175 1.00 89.44 80 LEU A O 1
ATOM 590 N N . ALA A 1 81 ? -13.050 -8.499 -25.502 1.00 89.50 81 ALA A N 1
ATOM 591 C CA . ALA A 1 81 ? -14.394 -8.988 -25.818 1.00 89.50 81 ALA A CA 1
ATOM 592 C C . ALA A 1 81 ? -14.399 -10.327 -26.582 1.00 89.50 81 ALA A C 1
ATOM 594 O O . ALA A 1 81 ? -15.399 -11.039 -26.563 1.00 89.50 81 ALA A O 1
ATOM 595 N N . ARG A 1 82 ? -13.288 -10.680 -27.239 1.00 91.25 82 ARG A N 1
ATOM 596 C CA . ARG A 1 82 ? -13.075 -11.961 -27.933 1.00 91.25 82 ARG A CA 1
ATOM 597 C C . ARG A 1 82 ? -12.305 -12.972 -27.075 1.00 91.25 82 ARG A C 1
ATOM 599 O O . ARG A 1 82 ? -12.026 -14.066 -27.550 1.00 91.25 82 ARG A O 1
ATOM 606 N N . GLY A 1 83 ? -11.955 -12.612 -25.838 1.00 87.88 83 GLY A N 1
ATOM 607 C CA . GLY A 1 83 ? -11.109 -13.421 -24.959 1.00 87.88 83 GLY A CA 1
ATOM 608 C C . GLY A 1 83 ? -9.617 -13.374 -25.302 1.00 87.88 83 GLY A C 1
ATOM 609 O O . GLY A 1 83 ? -8.858 -14.184 -24.778 1.00 87.88 83 GLY A O 1
ATOM 610 N N . ASP A 1 84 ? -9.186 -12.442 -26.154 1.00 90.06 84 ASP A N 1
ATOM 611 C CA . ASP A 1 84 ? -7.790 -12.293 -26.565 1.00 90.06 84 ASP A CA 1
ATOM 612 C C . ASP A 1 84 ? -7.110 -11.157 -25.783 1.00 90.06 84 ASP A C 1
ATOM 614 O O . ASP A 1 84 ? -7.431 -9.979 -25.950 1.00 90.06 84 ASP A O 1
ATOM 618 N N . LEU A 1 85 ? -6.172 -11.526 -24.906 1.00 86.88 85 LEU A N 1
ATOM 619 C CA . LEU A 1 85 ? -5.333 -10.599 -24.133 1.00 86.88 85 LEU A CA 1
ATOM 620 C C . LEU A 1 85 ? -4.014 -10.254 -24.846 1.00 86.88 85 LEU A C 1
ATOM 622 O O . LEU A 1 85 ? -3.216 -9.476 -24.319 1.00 86.88 85 LEU A O 1
ATOM 626 N N . GLY A 1 86 ? -3.778 -10.832 -26.024 1.00 88.56 86 GLY A N 1
ATOM 627 C CA . GLY A 1 86 ? -2.527 -10.745 -26.756 1.00 88.56 86 GLY A CA 1
ATOM 628 C C . GLY A 1 86 ? -1.456 -11.714 -26.253 1.00 88.56 86 GLY A C 1
ATOM 629 O O . GLY A 1 86 ? -1.677 -12.592 -25.410 1.00 88.56 86 GLY A O 1
ATOM 630 N N . VAL A 1 87 ? -0.252 -11.534 -26.790 1.00 88.25 87 VAL A N 1
ATOM 631 C CA . VAL A 1 87 ? 0.931 -12.345 -26.487 1.00 88.25 87 VAL A CA 1
ATOM 632 C C . VAL A 1 87 ? 2.043 -11.479 -25.903 1.00 88.25 87 VAL A C 1
ATOM 634 O O . VAL A 1 87 ? 2.211 -10.324 -26.284 1.00 88.25 87 VAL A O 1
ATOM 637 N N . SER A 1 88 ? 2.812 -12.056 -24.986 1.00 86.81 88 SER A N 1
ATOM 638 C CA . SER A 1 88 ? 3.967 -11.441 -24.339 1.00 86.81 88 SER A CA 1
ATOM 639 C C . SER A 1 88 ? 5.258 -12.115 -24.796 1.00 86.81 88 SER A C 1
ATOM 641 O O . SER A 1 88 ? 5.364 -13.342 -24.825 1.00 86.81 88 SER A O 1
ATOM 643 N N . THR A 1 89 ? 6.277 -11.309 -25.089 1.00 80.94 89 THR A N 1
ATOM 644 C CA . THR A 1 89 ? 7.661 -11.763 -25.327 1.00 80.94 89 THR A CA 1
ATOM 645 C C . THR A 1 89 ? 8.594 -11.375 -24.173 1.00 80.94 89 THR A C 1
ATOM 647 O O . THR A 1 89 ? 9.756 -11.787 -24.121 1.00 80.94 89 THR A O 1
ATOM 650 N N . SER A 1 90 ? 8.092 -10.633 -23.178 1.00 77.75 90 SER A N 1
ATOM 651 C CA . SER A 1 90 ? 8.886 -10.194 -22.026 1.00 77.75 90 SER A CA 1
ATOM 652 C C . SER A 1 90 ? 9.367 -11.329 -21.148 1.00 77.75 90 SER A C 1
ATOM 654 O O . SER A 1 90 ? 10.497 -11.275 -20.652 1.00 77.75 90 SER A O 1
ATOM 656 N N . VAL A 1 91 ? 8.531 -12.345 -20.935 1.00 75.31 91 VAL A N 1
ATOM 657 C CA . VAL A 1 91 ? 8.826 -13.464 -20.029 1.00 75.31 91 VAL A CA 1
ATOM 658 C C . VAL A 1 91 ? 9.798 -14.446 -20.679 1.00 75.31 91 VAL A C 1
ATOM 660 O O . VAL A 1 91 ? 10.801 -14.818 -20.062 1.00 75.31 91 VAL A O 1
ATOM 663 N N . ARG A 1 92 ? 9.563 -14.793 -21.949 1.00 77.19 92 ARG A N 1
ATOM 664 C CA . ARG A 1 92 ? 10.445 -15.643 -22.755 1.00 77.19 92 ARG A CA 1
ATOM 665 C C . ARG A 1 92 ? 10.830 -14.890 -24.037 1.00 77.19 92 ARG A C 1
ATOM 667 O O . ARG A 1 92 ? 10.059 -14.902 -24.985 1.00 77.19 92 ARG A O 1
ATOM 674 N N . PRO A 1 93 ? 12.033 -14.286 -24.115 1.00 69.19 93 PRO A N 1
ATOM 675 C CA . PRO A 1 93 ? 12.431 -13.462 -25.266 1.00 69.19 93 PRO A CA 1
ATOM 676 C C . PRO A 1 93 ? 12.405 -14.182 -26.623 1.00 69.19 93 PRO A C 1
ATOM 678 O O . PRO A 1 93 ? 12.452 -13.529 -27.657 1.00 69.19 93 PRO A O 1
ATOM 681 N N . ARG A 1 94 ? 12.373 -15.521 -26.625 1.00 73.19 94 ARG A N 1
ATOM 682 C CA . ARG A 1 94 ? 12.391 -16.366 -27.827 1.00 73.19 94 ARG A CA 1
ATOM 683 C C . ARG A 1 94 ? 11.047 -17.042 -28.131 1.00 73.19 94 ARG A C 1
ATOM 685 O O . ARG A 1 94 ? 10.966 -17.769 -29.111 1.00 73.19 94 ARG A O 1
ATOM 692 N N . LEU A 1 95 ? 10.021 -16.847 -27.298 1.00 80.50 95 LEU A N 1
ATOM 693 C CA . LEU A 1 95 ? 8.718 -17.492 -27.463 1.00 80.50 95 LEU A CA 1
ATOM 694 C C . LEU A 1 95 ? 7.603 -16.509 -27.095 1.00 80.50 95 LEU A C 1
ATOM 696 O O . LEU A 1 95 ? 7.577 -16.003 -25.975 1.00 80.50 95 LEU A O 1
ATOM 700 N N . ALA A 1 96 ? 6.676 -16.264 -28.021 1.00 84.00 96 ALA A N 1
ATOM 701 C CA . ALA A 1 96 ? 5.451 -15.539 -27.715 1.00 84.00 96 ALA A CA 1
ATOM 702 C C . ALA A 1 96 ? 4.581 -16.416 -26.800 1.00 84.00 96 ALA A C 1
ATOM 704 O O . ALA A 1 96 ? 4.148 -17.493 -27.204 1.00 84.00 96 ALA A O 1
ATOM 705 N N . VAL A 1 97 ? 4.373 -15.980 -25.558 1.00 89.62 97 VAL A N 1
ATOM 706 C CA . VAL A 1 97 ? 3.536 -16.679 -24.572 1.00 89.62 97 VAL A CA 1
ATOM 707 C C . VAL A 1 97 ? 2.216 -15.922 -24.437 1.00 89.62 97 VAL A C 1
ATOM 709 O O . VAL A 1 97 ? 2.255 -14.694 -24.324 1.00 89.62 97 VAL A O 1
ATOM 712 N N . PRO A 1 98 ? 1.050 -16.588 -24.427 1.00 93.19 98 PRO A N 1
ATOM 713 C CA . PRO A 1 98 ? -0.222 -15.917 -24.183 1.00 93.19 98 PRO A CA 1
ATOM 714 C C . PRO A 1 98 ? -0.201 -15.127 -22.869 1.00 93.19 98 PRO A C 1
ATOM 716 O O . PRO A 1 98 ? 0.185 -15.648 -21.821 1.00 93.19 98 PRO A O 1
ATOM 719 N N . VAL A 1 99 ? -0.646 -13.867 -22.900 1.00 93.44 99 VAL A N 1
ATOM 720 C CA . VAL A 1 99 ? -0.673 -13.003 -21.703 1.00 93.44 99 VAL A CA 1
ATOM 721 C C . VAL A 1 99 ? -1.521 -13.630 -20.592 1.00 93.44 99 VAL A C 1
ATOM 723 O O . VAL A 1 99 ? -1.162 -13.540 -19.419 1.00 93.44 99 VAL A O 1
ATOM 726 N N . ALA A 1 100 ? -2.601 -14.326 -20.959 1.00 93.44 100 ALA A N 1
ATOM 727 C CA . ALA A 1 100 ? -3.471 -15.042 -20.030 1.00 93.44 100 ALA A CA 1
ATOM 728 C C . ALA A 1 100 ? -2.711 -16.054 -19.153 1.00 93.44 100 ALA A C 1
ATOM 730 O O . ALA A 1 100 ? -2.961 -16.117 -17.952 1.00 93.44 100 ALA A O 1
ATOM 731 N N . GLU A 1 101 ? -1.761 -16.803 -19.724 1.00 93.38 101 GLU A N 1
ATOM 732 C CA . GLU A 1 101 ? -0.965 -17.795 -18.988 1.00 93.38 101 GLU A CA 1
ATOM 733 C C . GLU A 1 101 ? -0.045 -17.120 -17.971 1.00 93.38 101 GLU A C 1
ATOM 735 O O . GLU A 1 101 ? 0.000 -17.511 -16.804 1.00 93.38 101 GLU A O 1
ATOM 740 N N . VAL A 1 102 ? 0.637 -16.051 -18.395 1.00 93.88 102 VAL A N 1
ATOM 741 C CA . VAL A 1 102 ? 1.526 -15.275 -17.521 1.00 93.88 102 VAL A CA 1
ATOM 742 C C . VAL A 1 102 ? 0.741 -14.678 -16.353 1.00 93.88 102 VAL A C 1
ATOM 744 O O . VAL A 1 102 ? 1.174 -14.754 -15.203 1.00 93.88 102 VAL A O 1
ATOM 747 N N . VAL A 1 103 ? -0.431 -14.102 -16.633 1.00 95.50 103 VAL A N 1
ATOM 748 C CA . VAL A 1 103 ? -1.311 -13.521 -15.613 1.00 95.50 103 VAL A CA 1
ATOM 749 C C . VAL A 1 103 ? -1.822 -14.598 -14.656 1.00 95.50 103 VAL A C 1
ATOM 751 O O . VAL A 1 103 ? -1.750 -14.401 -13.444 1.00 95.50 103 VAL A O 1
ATOM 754 N N . ALA A 1 104 ? -2.297 -15.736 -15.169 1.00 95.56 104 ALA A N 1
ATOM 755 C CA . ALA A 1 104 ? -2.828 -16.829 -14.356 1.00 95.56 104 ALA A CA 1
ATOM 756 C C . ALA A 1 104 ? -1.779 -17.410 -13.395 1.00 95.56 104 ALA A C 1
ATOM 758 O O . ALA A 1 104 ? -2.116 -17.784 -12.273 1.00 95.56 104 ALA A O 1
ATOM 759 N N . GLU A 1 105 ? -0.508 -17.441 -13.797 1.00 94.62 105 GLU A N 1
ATOM 760 C CA . GLU A 1 105 ? 0.580 -17.916 -12.943 1.00 94.62 105 GLU A CA 1
ATOM 761 C C . GLU A 1 105 ? 1.030 -16.861 -11.914 1.00 94.62 105 GLU A C 1
ATOM 763 O O . GLU A 1 105 ? 1.289 -17.173 -10.749 1.00 94.62 105 GLU A O 1
ATOM 768 N N . ALA A 1 106 ? 1.147 -15.602 -12.337 1.00 95.56 106 ALA A N 1
ATOM 769 C CA . ALA A 1 106 ? 1.753 -14.539 -11.539 1.00 95.56 106 ALA A CA 1
ATOM 770 C C . ALA A 1 106 ? 0.770 -13.896 -10.545 1.00 95.56 106 ALA A C 1
ATOM 772 O O . ALA A 1 106 ? 1.138 -13.568 -9.413 1.00 95.56 106 ALA A O 1
ATOM 773 N N . PHE A 1 107 ? -0.490 -13.717 -10.945 1.00 95.88 107 PHE A N 1
ATOM 774 C CA . PHE A 1 107 ? -1.482 -12.981 -10.164 1.00 95.88 107 PHE A CA 1
ATOM 775 C C . PHE A 1 107 ? -1.828 -13.638 -8.815 1.00 95.88 107 PHE A C 1
ATOM 777 O O . PHE A 1 107 ? -1.814 -12.921 -7.809 1.00 95.88 107 PHE A O 1
ATOM 784 N N . PRO A 1 108 ? -2.056 -14.965 -8.709 1.00 96.69 108 PRO A N 1
ATOM 785 C CA . PRO A 1 108 ? -2.327 -15.605 -7.419 1.00 96.69 108 PRO A CA 1
ATOM 786 C C . PRO A 1 108 ? -1.174 -15.452 -6.419 1.00 96.69 108 PRO A C 1
ATOM 788 O O . PRO A 1 108 ? -1.413 -15.262 -5.227 1.00 96.69 108 PRO A O 1
ATOM 791 N N . LYS A 1 109 ? 0.078 -15.469 -6.898 1.00 97.38 109 LYS A N 1
ATOM 792 C CA . LYS A 1 109 ? 1.275 -15.286 -6.061 1.00 97.38 109 LYS A CA 1
ATOM 793 C C . LYS A 1 109 ? 1.307 -13.884 -5.447 1.00 97.38 109 LYS A C 1
ATOM 795 O O . LYS A 1 109 ? 1.581 -13.744 -4.258 1.00 97.38 109 LYS A O 1
ATOM 800 N N . SER A 1 110 ? 0.982 -12.855 -6.229 1.00 97.31 110 SER A N 1
ATOM 801 C CA . SER A 1 110 ? 0.844 -11.474 -5.744 1.00 97.31 110 SER A CA 1
ATOM 802 C C . SER A 1 110 ? -0.332 -11.295 -4.793 1.00 97.31 110 SER A C 1
ATOM 804 O O . SER A 1 110 ? -0.190 -10.684 -3.736 1.00 97.31 110 SER A O 1
ATOM 806 N N . ALA A 1 111 ? -1.498 -11.835 -5.154 1.00 96.44 111 ALA A N 1
ATOM 807 C CA . ALA A 1 111 ? -2.705 -11.724 -4.347 1.00 96.44 111 ALA A CA 1
ATOM 808 C C . ALA A 1 111 ? -2.533 -12.405 -2.981 1.00 96.44 111 ALA A C 1
ATOM 810 O O . ALA A 1 111 ? -2.923 -11.835 -1.962 1.00 96.44 111 ALA A O 1
ATOM 811 N N . GLY A 1 112 ? -1.903 -13.584 -2.938 1.00 96.38 112 GLY A N 1
ATOM 812 C CA . GLY A 1 112 ? -1.618 -14.275 -1.682 1.00 96.38 112 GLY A CA 1
ATOM 813 C C . GLY A 1 112 ? -0.562 -13.563 -0.834 1.00 96.38 112 GLY A C 1
ATOM 814 O O . GLY A 1 112 ? -0.759 -13.442 0.372 1.00 96.38 112 GLY A O 1
ATOM 815 N N . LEU A 1 113 ? 0.495 -13.003 -1.438 1.00 97.62 113 LEU A N 1
ATOM 816 C CA . LEU A 1 113 ? 1.468 -12.174 -0.714 1.00 97.62 113 LEU A CA 1
ATOM 817 C C . LEU A 1 113 ? 0.809 -10.926 -0.099 1.00 97.62 113 LEU A C 1
ATOM 819 O O . LEU A 1 113 ? 0.997 -10.628 1.083 1.00 97.62 113 LEU A O 1
ATOM 823 N N . LEU A 1 114 ? -0.013 -10.222 -0.880 1.00 96.62 114 LEU A N 1
ATOM 824 C CA . LEU A 1 114 ? -0.774 -9.067 -0.410 1.00 96.62 114 LEU A CA 1
ATOM 825 C C . LEU A 1 114 ? -1.721 -9.457 0.732 1.00 96.62 114 LEU A C 1
ATOM 827 O O . LEU A 1 114 ? -1.721 -8.807 1.777 1.00 96.62 114 LEU A O 1
ATOM 831 N N . GLY A 1 115 ? -2.484 -10.539 0.561 1.00 95.81 115 GLY A N 1
ATOM 832 C CA . GLY A 1 115 ? -3.402 -11.057 1.573 1.00 95.81 115 GLY A CA 1
ATOM 833 C C . GLY A 1 115 ? -2.696 -11.439 2.876 1.00 95.81 115 GLY A C 1
ATOM 834 O O . GLY A 1 115 ? -3.133 -11.022 3.948 1.00 95.81 115 GLY A O 1
ATOM 835 N N . ALA A 1 116 ? -1.568 -12.150 2.793 1.00 97.50 116 ALA A N 1
ATOM 836 C CA . ALA A 1 116 ? -0.751 -12.510 3.950 1.00 97.50 116 ALA A CA 1
ATOM 837 C C . ALA A 1 116 ? -0.233 -11.261 4.680 1.00 97.50 116 ALA A C 1
ATOM 839 O O . ALA A 1 116 ? -0.373 -11.156 5.898 1.00 97.50 116 ALA A O 1
ATOM 840 N N . SER A 1 117 ? 0.285 -10.273 3.939 1.00 97.56 117 SER A N 1
ATOM 841 C CA . SER A 1 117 ? 0.778 -9.019 4.523 1.00 97.56 117 SER A CA 1
ATOM 842 C C . SER A 1 117 ? -0.320 -8.232 5.247 1.00 97.56 117 SER A C 1
ATOM 844 O O . SER A 1 117 ? -0.103 -7.741 6.354 1.00 97.56 117 SER A O 1
ATOM 846 N N . LEU A 1 118 ? -1.527 -8.156 4.674 1.00 95.81 118 LEU A N 1
ATOM 847 C CA . LEU A 1 118 ? -2.655 -7.465 5.294 1.00 95.81 118 LEU A CA 1
ATOM 848 C C . LEU A 1 118 ? -3.184 -8.233 6.503 1.00 95.81 118 LEU A C 1
ATOM 850 O O . LEU A 1 118 ? -3.546 -7.614 7.498 1.00 95.81 118 LEU A O 1
ATOM 854 N N . CYS A 1 119 ? -3.186 -9.566 6.456 1.00 97.00 119 CYS A N 1
ATOM 855 C CA . CYS A 1 119 ? -3.551 -10.393 7.601 1.00 97.00 119 CYS A CA 1
ATOM 856 C C . CYS A 1 119 ? -2.595 -10.154 8.777 1.00 97.00 119 CYS A C 1
ATOM 858 O O . CYS A 1 119 ? -3.047 -9.825 9.876 1.00 97.00 119 CYS A O 1
ATOM 860 N N . ILE A 1 120 ? -1.281 -10.209 8.528 1.00 97.88 120 ILE A N 1
ATOM 861 C CA . ILE A 1 120 ? -0.251 -9.871 9.521 1.00 97.88 120 ILE A CA 1
ATOM 862 C C . ILE A 1 120 ? -0.484 -8.454 10.048 1.00 97.88 120 ILE A C 1
ATOM 864 O O . ILE A 1 120 ? -0.474 -8.237 11.259 1.00 97.88 120 ILE A O 1
ATOM 868 N N . ALA A 1 121 ? -0.748 -7.497 9.159 1.00 96.81 121 ALA A N 1
ATOM 869 C CA . ALA A 1 121 ? -0.962 -6.113 9.543 1.00 96.81 121 ALA A CA 1
ATOM 870 C C . ALA A 1 121 ? -2.160 -5.899 10.461 1.00 96.81 121 ALA A C 1
ATOM 872 O O . ALA A 1 121 ? -2.053 -5.175 11.450 1.00 96.81 121 ALA A O 1
ATOM 873 N N . VAL A 1 122 ? -3.283 -6.546 10.157 1.00 96.50 122 VAL A N 1
ATOM 874 C CA . VAL A 1 122 ? -4.491 -6.490 10.977 1.00 96.50 122 VAL A CA 1
ATOM 875 C C . VAL A 1 122 ? -4.247 -7.143 12.327 1.00 96.50 122 VAL A C 1
ATOM 877 O O . VAL A 1 122 ? -4.502 -6.517 13.351 1.00 96.50 122 VAL A O 1
ATOM 880 N N . VAL A 1 123 ? -3.721 -8.369 12.344 1.00 97.56 123 VAL A N 1
ATOM 881 C CA . VAL A 1 123 ? -3.497 -9.118 13.585 1.00 97.56 123 VAL A CA 1
ATOM 882 C C . VAL A 1 123 ? -2.523 -8.365 14.485 1.00 97.56 123 VAL A C 1
ATOM 884 O O . VAL A 1 123 ? -2.862 -8.025 15.615 1.00 97.56 123 VAL A O 1
ATOM 887 N N . VAL A 1 124 ? -1.334 -8.034 13.982 1.00 97.00 124 VAL A N 1
ATOM 888 C CA . VAL A 1 124 ? -0.299 -7.365 14.778 1.00 97.00 124 VAL A CA 1
ATOM 889 C C . VAL A 1 124 ? -0.723 -5.942 15.140 1.00 97.00 124 VAL A C 1
ATOM 891 O O . VAL A 1 124 ? -0.609 -5.550 16.300 1.00 97.00 124 VAL A O 1
ATOM 894 N N . GLY A 1 125 ? -1.259 -5.176 14.186 1.00 96.19 125 GLY A N 1
ATOM 895 C CA . GLY A 1 125 ? -1.694 -3.799 14.409 1.00 96.19 125 GLY A CA 1
ATOM 896 C C . GLY A 1 125 ? -2.795 -3.701 15.465 1.00 96.19 125 GLY A C 1
ATOM 897 O O . GLY A 1 125 ? -2.665 -2.933 16.417 1.00 96.19 125 GLY A O 1
ATOM 898 N N . VAL A 1 126 ? -3.847 -4.519 15.363 1.00 96.12 126 VAL A N 1
ATOM 899 C CA . VAL A 1 126 ? -4.953 -4.501 16.333 1.00 96.12 126 VAL A CA 1
ATOM 900 C C . VAL A 1 126 ? -4.497 -4.985 17.708 1.00 96.12 126 VAL A C 1
ATOM 902 O O . VAL A 1 126 ? -4.872 -4.380 18.715 1.00 96.12 126 VAL A O 1
ATOM 905 N N . LEU A 1 127 ? -3.669 -6.034 17.783 1.00 95.25 127 LEU A N 1
ATOM 906 C CA . LEU A 1 127 ? -3.159 -6.553 19.057 1.00 95.25 127 LEU A CA 1
ATOM 907 C C . LEU A 1 127 ? -2.275 -5.531 19.774 1.00 95.25 127 LEU A C 1
ATOM 909 O O . LEU A 1 127 ? -2.528 -5.207 20.938 1.00 95.25 127 LEU A O 1
ATOM 913 N N . LEU A 1 128 ? -1.274 -4.983 19.080 1.00 93.94 128 LEU A N 1
ATOM 914 C CA . LEU A 1 128 ? -0.384 -3.973 19.651 1.00 93.94 128 LEU A CA 1
ATOM 915 C C . LEU A 1 128 ? -1.157 -2.695 19.996 1.00 93.94 128 LEU A C 1
ATOM 917 O O . LEU A 1 128 ? -0.945 -2.133 21.068 1.00 93.94 128 LEU A O 1
ATOM 921 N N . GLY A 1 129 ? -2.094 -2.267 19.144 1.00 94.44 129 GLY A N 1
ATOM 922 C CA . GLY A 1 129 ? -2.905 -1.070 19.376 1.00 94.44 129 GLY A CA 1
ATOM 923 C C . GLY A 1 129 ? -3.813 -1.230 20.591 1.00 94.44 129 GLY A C 1
ATOM 924 O O . GLY A 1 129 ? -3.908 -0.330 21.426 1.00 94.44 129 GLY A O 1
ATOM 925 N N . SER A 1 130 ? -4.398 -2.421 20.751 1.00 93.75 130 SER A N 1
ATOM 926 C CA . SER A 1 130 ? -5.199 -2.765 21.926 1.00 93.75 130 SER A CA 1
ATOM 927 C C . SER A 1 130 ? -4.370 -2.764 23.209 1.00 93.75 130 SER A C 1
ATOM 929 O O . SER A 1 130 ? -4.806 -2.243 24.238 1.00 93.75 130 SER A O 1
ATOM 931 N N . LEU A 1 131 ? -3.160 -3.325 23.156 1.00 92.19 131 LEU A N 1
ATOM 932 C CA . LEU A 1 131 ? -2.242 -3.342 24.291 1.00 92.19 131 LEU A CA 1
ATOM 933 C C . LEU A 1 131 ? -1.784 -1.925 24.669 1.00 92.19 131 LEU A C 1
ATOM 935 O O . LEU A 1 131 ? -1.778 -1.577 25.852 1.00 92.19 131 LEU A O 1
ATOM 939 N N . ALA A 1 132 ? -1.452 -1.099 23.676 1.00 91.06 132 ALA A N 1
ATOM 940 C CA . ALA A 1 132 ? -1.002 0.274 23.873 1.00 91.06 132 ALA A CA 1
ATOM 941 C C . ALA A 1 132 ? -2.101 1.173 24.454 1.00 91.06 132 ALA A C 1
ATOM 943 O O . ALA A 1 132 ? -1.826 1.944 25.371 1.00 91.06 132 ALA A O 1
ATOM 944 N N . ALA A 1 133 ? -3.349 1.047 23.993 1.00 90.50 133 ALA A N 1
ATOM 945 C CA . ALA A 1 133 ? -4.469 1.821 24.533 1.00 90.50 133 ALA A CA 1
ATOM 946 C C . ALA A 1 133 ? -4.720 1.517 26.018 1.00 90.50 133 ALA A C 1
ATOM 948 O O . ALA A 1 133 ? -4.924 2.431 26.816 1.00 90.50 133 ALA A O 1
ATOM 949 N N . ARG A 1 134 ? -4.618 0.242 26.419 1.00 86.12 134 ARG A N 1
ATOM 950 C CA . ARG A 1 134 ? -4.759 -0.177 27.826 1.00 86.12 134 ARG A CA 1
ATOM 951 C C . ARG A 1 134 ? -3.603 0.288 28.712 1.00 86.12 134 ARG A C 1
ATOM 953 O O . ARG A 1 134 ? -3.769 0.380 29.923 1.00 86.12 134 ARG A O 1
ATOM 960 N N . ARG A 1 135 ? -2.433 0.568 28.128 1.00 84.31 135 ARG A N 1
ATOM 961 C CA . ARG A 1 135 ? -1.224 1.031 28.831 1.00 84.31 135 ARG A CA 1
ATOM 962 C C . ARG A 1 135 ? -0.852 2.478 28.486 1.00 84.31 135 ARG A C 1
ATOM 964 O O . ARG A 1 135 ? 0.317 2.838 28.598 1.00 84.31 135 ARG A O 1
ATOM 971 N N . ARG A 1 136 ? -1.822 3.322 28.104 1.00 72.69 136 ARG A N 1
ATOM 972 C CA . ARG A 1 136 ? -1.566 4.684 27.587 1.00 72.69 136 ARG A CA 1
ATOM 973 C C . ARG A 1 136 ? -0.752 5.595 28.518 1.00 72.69 136 ARG A C 1
ATOM 975 O O . ARG A 1 136 ? -0.078 6.490 28.031 1.00 72.69 136 ARG A O 1
ATOM 982 N N . HIS A 1 137 ? -0.787 5.348 29.830 1.00 76.12 137 HIS A N 1
ATOM 983 C CA . HIS A 1 137 ? -0.056 6.125 30.843 1.00 76.12 137 HIS A CA 1
ATOM 984 C C . HIS A 1 137 ? 1.281 5.494 31.276 1.00 76.12 137 HIS A C 1
ATOM 986 O O . HIS A 1 137 ? 1.942 6.005 32.172 1.00 76.12 137 HIS A O 1
ATOM 992 N N . SER A 1 138 ? 1.687 4.373 30.673 1.00 82.19 138 SER A N 1
ATOM 993 C CA . SER A 1 138 ? 2.951 3.693 30.982 1.00 82.19 138 SER A CA 1
ATOM 994 C C . SER A 1 138 ? 4.099 4.243 30.131 1.00 82.19 138 SER A C 1
ATOM 996 O O . SER A 1 138 ? 3.882 4.683 29.003 1.00 82.19 138 SER A O 1
ATOM 998 N N . SER A 1 139 ? 5.340 4.125 30.611 1.00 7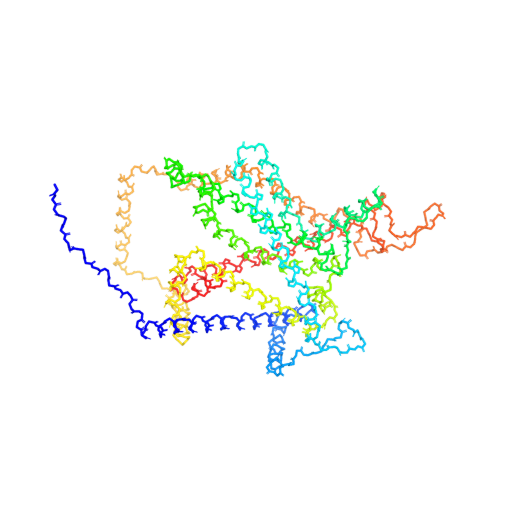8.38 139 SER A N 1
ATOM 999 C CA . SER A 1 139 ? 6.562 4.397 29.832 1.00 78.38 139 SER A CA 1
ATOM 1000 C C . SER A 1 139 ? 6.648 3.584 28.532 1.00 78.38 139 SER A C 1
ATOM 1002 O O . SER A 1 139 ? 7.242 4.036 27.555 1.00 78.38 139 SER A O 1
ATOM 1004 N N . LEU A 1 140 ? 5.975 2.427 28.468 1.00 80.88 140 LEU A N 1
ATOM 1005 C CA . LEU A 1 140 ? 5.848 1.617 27.250 1.00 80.88 140 LEU A CA 1
ATOM 1006 C C . LEU A 1 140 ? 5.152 2.358 26.095 1.00 80.88 140 LEU A C 1
ATOM 1008 O O . LEU A 1 140 ? 5.339 1.989 24.936 1.00 80.88 140 LEU A O 1
ATOM 1012 N N . SER A 1 141 ? 4.385 3.416 26.384 1.00 77.38 141 SER A N 1
ATOM 1013 C CA . SER A 1 141 ? 3.760 4.272 25.367 1.00 77.38 141 SER A CA 1
ATOM 1014 C C . SER A 1 141 ? 4.783 4.907 24.419 1.00 77.38 141 SER A C 1
ATOM 1016 O O . SER A 1 141 ? 4.521 4.987 23.219 1.00 77.38 141 SER A O 1
ATOM 1018 N N . ILE A 1 142 ? 5.970 5.274 24.919 1.00 79.88 142 ILE A N 1
ATOM 1019 C CA . ILE A 1 142 ? 7.057 5.837 24.106 1.00 79.88 142 ILE A CA 1
ATOM 1020 C C . ILE A 1 142 ? 7.591 4.778 23.138 1.00 79.88 142 ILE A C 1
ATOM 1022 O O . ILE A 1 142 ? 7.761 5.060 21.955 1.00 79.88 142 ILE A O 1
ATOM 1026 N N . GLY A 1 143 ? 7.788 3.542 23.607 1.00 83.06 143 GLY A N 1
ATOM 1027 C CA . GLY A 1 143 ? 8.231 2.434 22.756 1.00 83.06 143 GLY A CA 1
ATOM 1028 C C . GLY A 1 143 ? 7.251 2.155 21.614 1.00 83.06 143 GLY A C 1
ATOM 1029 O O . GLY A 1 143 ? 7.659 2.025 20.462 1.00 83.06 143 GLY A O 1
ATOM 1030 N N . PHE A 1 144 ? 5.949 2.150 21.909 1.00 83.06 144 PHE A N 1
ATOM 1031 C CA . PHE A 1 144 ? 4.914 2.001 20.886 1.00 83.06 144 PHE A CA 1
ATOM 1032 C C . PHE A 1 144 ? 4.869 3.173 19.896 1.00 83.06 144 PHE A C 1
ATOM 1034 O O . PHE A 1 144 ? 4.689 2.955 18.697 1.00 83.06 144 PHE A O 1
ATOM 1041 N N . LEU A 1 145 ? 5.068 4.405 20.375 1.00 78.31 145 LEU A N 1
ATOM 1042 C CA . LEU A 1 145 ? 5.147 5.592 19.524 1.00 78.31 145 LEU A CA 1
ATOM 1043 C C . LEU A 1 145 ? 6.334 5.500 18.556 1.00 78.31 145 LEU A C 1
ATOM 1045 O O . LEU A 1 145 ? 6.156 5.701 17.356 1.00 78.31 145 LEU A O 1
ATOM 1049 N N . VAL A 1 146 ? 7.521 5.158 19.064 1.00 83.31 146 VAL A N 1
ATOM 1050 C CA . VAL A 1 146 ? 8.737 4.993 18.254 1.00 83.31 146 VAL A CA 1
ATOM 1051 C C . VAL A 1 146 ? 8.551 3.875 17.230 1.00 83.31 146 VAL A C 1
ATOM 1053 O O . VAL A 1 146 ? 8.812 4.087 16.049 1.00 83.31 146 VAL A O 1
ATOM 1056 N N . LEU A 1 147 ? 8.028 2.716 17.643 1.00 83.06 147 LEU A N 1
ATOM 1057 C CA . LEU A 1 147 ? 7.773 1.591 16.740 1.00 83.06 147 LEU A CA 1
ATOM 1058 C C . LEU A 1 147 ? 6.793 1.968 15.618 1.00 83.06 147 LEU A C 1
ATOM 1060 O O . LEU A 1 147 ? 7.042 1.680 14.446 1.00 83.06 147 LEU A O 1
ATOM 1064 N N . SER A 1 148 ? 5.702 2.661 15.957 1.00 81.88 148 SER A N 1
ATOM 1065 C CA . SER A 1 148 ? 4.746 3.163 14.969 1.00 81.88 148 SER A CA 1
ATOM 1066 C C . SER A 1 148 ? 5.383 4.180 14.025 1.00 81.88 148 SER A C 1
ATOM 1068 O O . SER A 1 148 ? 5.066 4.188 12.835 1.00 81.88 148 SER A O 1
ATOM 1070 N N . LEU A 1 149 ? 6.254 5.052 14.533 1.00 83.44 149 LEU A N 1
ATOM 1071 C CA . LEU A 1 149 ? 6.908 6.070 13.722 1.00 83.44 149 LEU A CA 1
ATOM 1072 C C . LEU A 1 149 ? 7.884 5.436 12.729 1.00 83.44 149 LEU A C 1
ATOM 1074 O O . LEU A 1 149 ? 7.855 5.788 11.550 1.00 83.44 149 LEU A O 1
ATOM 1078 N N . LEU A 1 150 ? 8.677 4.458 13.174 1.00 82.69 150 LEU A N 1
ATOM 1079 C CA . LEU A 1 150 ? 9.587 3.697 12.317 1.00 82.69 150 LEU A CA 1
ATOM 1080 C C . LEU A 1 150 ? 8.825 2.989 11.190 1.00 82.69 150 LEU A C 1
ATOM 1082 O O . LEU A 1 150 ? 9.191 3.127 10.024 1.00 82.69 150 LEU A O 1
ATOM 1086 N N . GLY A 1 151 ? 7.720 2.310 11.513 1.00 81.81 151 GLY A N 1
ATOM 1087 C CA . GLY A 1 151 ? 6.926 1.575 10.522 1.00 81.81 151 GLY A CA 1
ATOM 1088 C C . GLY A 1 151 ? 6.295 2.455 9.433 1.00 81.81 151 GLY A C 1
ATOM 1089 O O . GLY A 1 151 ? 6.128 2.005 8.303 1.00 81.81 151 GLY A O 1
ATOM 1090 N N . VAL A 1 152 ? 5.961 3.717 9.733 1.00 82.75 152 VAL A N 1
ATOM 1091 C CA . VAL A 1 152 ? 5.415 4.661 8.735 1.00 82.75 152 VAL A CA 1
ATOM 1092 C C . VAL A 1 152 ? 6.510 5.390 7.954 1.00 82.75 152 VAL A C 1
ATOM 1094 O O . VAL A 1 152 ? 6.277 5.764 6.803 1.00 82.75 152 VAL A O 1
ATOM 1097 N N . SER A 1 153 ? 7.673 5.614 8.568 1.00 81.25 153 SER A N 1
ATOM 1098 C CA . SER A 1 153 ? 8.703 6.507 8.023 1.00 81.25 153 SER A CA 1
ATOM 1099 C C . SER A 1 153 ? 9.665 5.822 7.057 1.00 81.25 153 SER A C 1
ATOM 1101 O O . SER A 1 153 ? 10.263 6.500 6.225 1.00 81.25 153 SER A O 1
ATOM 1103 N N . LEU A 1 154 ? 9.822 4.498 7.139 1.00 84.56 154 LEU A N 1
ATOM 1104 C CA . LEU A 1 154 ? 10.740 3.763 6.270 1.00 84.56 154 LEU A CA 1
ATOM 1105 C C . LEU A 1 154 ? 10.067 3.408 4.928 1.00 84.56 154 LEU A C 1
ATOM 1107 O O . LEU A 1 154 ? 8.998 2.789 4.918 1.00 84.56 154 LEU A O 1
ATOM 1111 N N . PRO A 1 155 ? 10.667 3.769 3.776 1.00 86.69 155 PRO A N 1
ATOM 1112 C CA . PRO A 1 155 ? 10.197 3.307 2.473 1.00 86.69 155 PRO A CA 1
ATOM 1113 C C . PRO A 1 155 ? 10.284 1.783 2.345 1.00 86.69 155 PRO A C 1
ATOM 1115 O O . PRO A 1 155 ? 11.265 1.183 2.773 1.00 86.69 155 PRO A O 1
ATOM 1118 N N . SER A 1 156 ? 9.317 1.157 1.668 1.00 88.94 156 SER A N 1
ATOM 1119 C CA . SER A 1 156 ? 9.228 -0.310 1.559 1.00 88.94 156 SER A CA 1
ATOM 1120 C C . SER A 1 156 ? 10.483 -0.957 0.966 1.00 88.94 156 SER A C 1
ATOM 1122 O O . SER A 1 156 ? 10.929 -1.984 1.460 1.00 88.94 156 SER A O 1
ATOM 1124 N N . PHE A 1 157 ? 11.085 -0.347 -0.060 1.00 88.00 157 PHE A N 1
ATOM 1125 C CA . PHE A 1 157 ? 12.323 -0.853 -0.665 1.00 88.00 157 PHE A CA 1
ATOM 1126 C C . PHE A 1 157 ? 13.504 -0.802 0.314 1.00 88.00 157 PHE A C 1
ATOM 1128 O O . PHE A 1 157 ? 14.322 -1.714 0.364 1.00 88.00 157 PHE A O 1
ATOM 1135 N N . PHE A 1 158 ? 13.577 0.258 1.121 1.00 88.69 158 PHE A N 1
ATOM 1136 C CA . PHE A 1 158 ? 14.645 0.439 2.091 1.00 88.69 158 PHE A CA 1
ATOM 1137 C C . PHE A 1 158 ? 14.467 -0.526 3.262 1.00 88.69 158 PHE A C 1
ATOM 1139 O O . PHE A 1 158 ? 15.420 -1.166 3.689 1.00 88.69 158 PHE A O 1
ATOM 1146 N N . THR A 1 159 ? 13.227 -0.718 3.719 1.00 90.94 159 THR A N 1
ATOM 1147 C CA . THR A 1 159 ? 12.887 -1.770 4.679 1.00 90.94 159 THR A CA 1
ATOM 1148 C C . THR A 1 159 ? 13.248 -3.155 4.138 1.00 90.94 159 THR A C 1
ATOM 1150 O O . THR A 1 159 ? 13.830 -3.939 4.880 1.00 90.94 159 THR A O 1
ATOM 1153 N N . ALA A 1 160 ? 12.977 -3.450 2.859 1.00 93.38 160 ALA A N 1
ATOM 1154 C CA . ALA A 1 160 ? 13.394 -4.707 2.233 1.00 93.38 160 ALA A CA 1
ATOM 1155 C C . ALA A 1 160 ? 14.910 -4.900 2.308 1.00 93.38 160 ALA A C 1
ATOM 1157 O O . ALA A 1 160 ? 15.365 -5.936 2.788 1.00 93.38 160 ALA A O 1
ATOM 1158 N N . LEU A 1 161 ? 15.676 -3.879 1.916 1.00 91.38 161 LEU A N 1
ATOM 1159 C CA . LEU A 1 161 ? 17.134 -3.908 1.964 1.00 91.38 161 LEU A CA 1
ATOM 1160 C C . LEU A 1 161 ? 17.658 -4.140 3.389 1.00 91.38 161 LEU A C 1
ATOM 1162 O O . LEU A 1 161 ? 18.487 -5.022 3.595 1.00 91.38 161 LEU A O 1
ATOM 1166 N N . LEU A 1 162 ? 17.154 -3.398 4.382 1.00 92.56 162 LEU A N 1
ATOM 1167 C CA . LEU A 1 162 ? 17.569 -3.555 5.780 1.00 92.56 162 LEU A CA 1
ATOM 1168 C C . LEU A 1 162 ? 17.258 -4.952 6.322 1.00 92.56 162 LEU A C 1
ATOM 1170 O O . LEU A 1 162 ? 18.087 -5.534 7.020 1.00 92.56 162 LEU A O 1
ATOM 1174 N N . LEU A 1 163 ? 16.089 -5.508 5.990 1.00 92.81 163 LEU A N 1
ATOM 1175 C CA . LEU A 1 163 ? 15.723 -6.864 6.397 1.00 92.81 163 LEU A CA 1
ATOM 1176 C C . LEU A 1 163 ? 16.623 -7.909 5.726 1.00 92.81 163 LEU A C 1
ATOM 1178 O O . LEU A 1 163 ? 17.104 -8.811 6.409 1.00 92.81 163 LEU A O 1
ATOM 1182 N N . GLN A 1 164 ? 16.907 -7.773 4.428 1.00 92.56 164 GLN A N 1
ATOM 1183 C CA . GLN A 1 164 ? 17.837 -8.661 3.725 1.00 92.56 164 GLN A CA 1
ATOM 1184 C C . GLN A 1 164 ? 19.242 -8.589 4.331 1.00 92.56 164 GLN A C 1
ATOM 1186 O O . GLN A 1 164 ? 19.816 -9.624 4.665 1.00 92.56 164 GLN A O 1
ATOM 1191 N N . MET A 1 165 ? 19.773 -7.382 4.543 1.00 91.19 165 MET A N 1
ATOM 1192 C CA . MET A 1 165 ? 21.080 -7.181 5.172 1.00 91.19 165 MET A CA 1
ATOM 1193 C C . MET A 1 165 ? 21.127 -7.756 6.588 1.00 91.19 165 MET A C 1
ATOM 1195 O O . MET A 1 165 ? 22.095 -8.427 6.933 1.00 91.19 165 MET A O 1
ATOM 1199 N N . GLY A 1 166 ? 20.082 -7.542 7.390 1.00 93.25 166 GLY A N 1
ATOM 1200 C CA . GLY A 1 166 ? 19.987 -8.072 8.748 1.00 93.25 166 GLY A CA 1
ATOM 1201 C C . GLY A 1 166 ? 19.986 -9.600 8.784 1.00 93.25 166 GLY A C 1
ATOM 1202 O O . GLY A 1 166 ? 20.716 -10.192 9.577 1.00 93.25 166 GLY A O 1
ATOM 1203 N N . VAL A 1 167 ? 19.233 -10.249 7.890 1.00 92.94 167 VAL A N 1
ATOM 1204 C CA . VAL A 1 167 ? 19.225 -11.715 7.777 1.00 92.94 167 VAL A CA 1
ATOM 1205 C C . VAL A 1 167 ? 20.579 -12.232 7.297 1.00 92.94 167 VAL A C 1
ATOM 1207 O O . VAL A 1 167 ? 21.110 -13.162 7.895 1.00 92.94 167 VAL A O 1
ATOM 1210 N N . ILE A 1 168 ? 21.187 -11.615 6.279 1.00 90.69 168 ILE A N 1
ATOM 1211 C CA . ILE A 1 168 ? 22.521 -12.007 5.795 1.00 90.69 168 ILE A CA 1
ATOM 1212 C C . ILE A 1 168 ? 23.568 -11.865 6.908 1.00 90.69 168 ILE A C 1
ATOM 1214 O O . ILE A 1 168 ? 24.377 -12.771 7.108 1.00 90.69 168 ILE A O 1
ATOM 1218 N N . ALA A 1 169 ? 23.547 -10.755 7.651 1.00 92.25 169 ALA A N 1
ATOM 1219 C CA . ALA A 1 169 ? 24.441 -10.529 8.781 1.00 92.25 169 ALA A CA 1
ATOM 1220 C C . ALA A 1 169 ? 24.240 -11.594 9.868 1.00 92.25 169 ALA A C 1
ATOM 1222 O O . ALA A 1 169 ? 25.210 -12.197 10.315 1.00 92.25 169 ALA A O 1
ATOM 1223 N N . PHE A 1 170 ? 22.988 -11.901 10.218 1.00 93.12 170 PHE A N 1
ATOM 1224 C CA . PHE A 1 170 ? 22.662 -12.957 11.175 1.00 93.12 170 PHE A CA 1
ATOM 1225 C C . PHE A 1 170 ? 23.212 -14.322 10.740 1.00 93.12 170 PHE A C 1
ATOM 1227 O O . PHE A 1 170 ? 23.849 -15.010 11.537 1.00 93.12 170 PHE A O 1
ATOM 1234 N N . VAL A 1 171 ? 23.028 -14.704 9.471 1.00 92.06 171 VAL A N 1
ATOM 1235 C CA . VAL A 1 171 ? 23.568 -15.966 8.940 1.00 92.06 171 VAL A CA 1
ATOM 1236 C C . VAL A 1 171 ? 25.093 -15.988 9.024 1.00 92.06 171 VAL A C 1
ATOM 1238 O O . VAL A 1 171 ? 25.656 -16.998 9.436 1.00 92.06 171 VAL A O 1
ATOM 1241 N N . ARG A 1 172 ? 25.768 -14.880 8.693 1.00 91.06 172 ARG A N 1
ATOM 1242 C CA . ARG A 1 172 ? 27.233 -14.775 8.799 1.00 91.06 172 ARG A CA 1
ATOM 1243 C C . ARG A 1 172 ? 27.733 -14.895 10.239 1.00 91.06 172 ARG A C 1
ATOM 1245 O O . ARG A 1 172 ? 28.783 -15.486 10.452 1.00 91.06 172 ARG A O 1
ATOM 1252 N N . THR A 1 173 ? 27.003 -14.354 11.213 1.00 92.88 173 THR A N 1
ATOM 1253 C CA . THR A 1 173 ? 27.403 -14.378 12.629 1.00 92.88 173 THR A CA 1
ATOM 1254 C C . THR A 1 173 ? 27.103 -15.714 13.311 1.00 92.88 173 THR A C 1
ATOM 1256 O O . THR A 1 173 ? 27.924 -16.199 14.081 1.00 92.88 173 THR A O 1
ATOM 1259 N N . PHE A 1 174 ? 25.940 -16.317 13.048 1.00 92.69 174 PHE A N 1
ATOM 1260 C CA . PHE A 1 174 ? 25.466 -17.505 13.772 1.00 92.69 174 PHE A CA 1
ATOM 1261 C C . PHE A 1 174 ? 25.541 -18.807 12.963 1.00 92.69 174 PHE A C 1
ATOM 1263 O O . PHE A 1 174 ? 25.249 -19.876 13.499 1.00 92.69 174 PHE A O 1
ATOM 1270 N N . GLY A 1 175 ? 25.870 -18.742 11.670 1.00 89.25 175 GLY A N 1
ATOM 1271 C CA . GLY A 1 175 ? 25.967 -19.903 10.779 1.00 89.25 175 GLY A CA 1
ATOM 1272 C C . GLY A 1 175 ? 24.635 -20.607 10.486 1.00 89.25 175 GLY A C 1
ATOM 1273 O O . GLY A 1 175 ? 24.633 -21.689 9.906 1.00 89.25 175 GLY A O 1
ATOM 1274 N N . ARG A 1 176 ? 23.494 -20.033 10.894 1.00 88.81 176 ARG A N 1
ATOM 1275 C CA . ARG A 1 176 ? 22.158 -20.635 10.746 1.00 88.81 176 ARG A CA 1
ATOM 1276 C C . ARG A 1 176 ? 21.250 -19.768 9.887 1.00 88.81 176 ARG A C 1
ATOM 1278 O O . ARG A 1 176 ? 21.049 -18.592 10.185 1.00 88.81 176 ARG A O 1
ATOM 1285 N N . GLN A 1 177 ? 20.651 -20.371 8.863 1.00 85.81 177 GLN A N 1
ATOM 1286 C CA . GLN A 1 177 ? 19.659 -19.719 8.012 1.00 85.81 177 GLN A CA 1
ATOM 1287 C C . GLN A 1 177 ? 18.309 -19.632 8.732 1.00 85.81 177 GLN A C 1
ATOM 1289 O O . GLN A 1 177 ? 17.633 -20.639 8.908 1.00 85.81 177 GLN A O 1
ATOM 1294 N N . LEU A 1 178 ? 17.927 -18.422 9.156 1.00 85.56 178 LEU A N 1
ATOM 1295 C CA . LEU A 1 178 ? 16.643 -18.180 9.823 1.00 85.56 178 LEU A CA 1
ATOM 1296 C C . LEU A 1 178 ? 15.481 -18.204 8.820 1.00 85.56 178 LEU A C 1
ATOM 1298 O O . LEU A 1 178 ? 14.502 -18.918 9.006 1.00 85.56 178 LEU A O 1
ATOM 1302 N N . VAL A 1 179 ? 15.607 -17.411 7.754 1.00 92.31 179 VAL A N 1
ATOM 1303 C CA . VAL A 1 179 ? 14.622 -17.274 6.676 1.00 92.31 179 VAL A CA 1
ATOM 1304 C C . VAL A 1 179 ? 15.338 -17.065 5.335 1.00 92.31 179 VAL A C 1
ATOM 1306 O O . VAL A 1 179 ? 16.425 -16.480 5.313 1.00 92.31 179 VAL A O 1
ATOM 1309 N N . PRO A 1 180 ? 14.771 -17.533 4.210 1.00 91.75 180 PRO A N 1
ATOM 1310 C CA . PRO A 1 180 ? 15.288 -17.239 2.877 1.00 91.75 180 PRO A CA 1
ATOM 1311 C C . PRO A 1 180 ? 15.275 -15.736 2.575 1.00 91.75 180 PRO A C 1
ATOM 1313 O O . PRO A 1 180 ? 14.320 -15.036 2.903 1.00 91.75 180 PRO A O 1
ATOM 1316 N N . VAL A 1 181 ? 16.333 -15.241 1.928 1.00 90.50 181 VAL A N 1
ATOM 1317 C CA . VAL A 1 181 ? 16.515 -13.807 1.614 1.00 90.50 181 VAL A CA 1
ATOM 1318 C C . VAL A 1 181 ? 15.762 -13.390 0.339 1.00 90.50 181 VAL A C 1
ATOM 1320 O O . VAL A 1 181 ? 15.485 -12.208 0.140 1.00 90.50 181 VAL A O 1
ATOM 1323 N N . GLY A 1 182 ? 15.403 -14.353 -0.511 1.00 91.00 182 GLY A N 1
ATOM 1324 C CA . GLY A 1 182 ? 14.648 -14.158 -1.746 1.00 91.00 182 GLY A CA 1
ATOM 1325 C C . GLY A 1 182 ? 14.261 -15.494 -2.382 1.00 91.00 182 GLY A C 1
ATOM 1326 O O . GLY A 1 182 ? 14.682 -16.550 -1.914 1.00 91.00 182 GLY A O 1
ATOM 1327 N N . GLY A 1 183 ? 13.456 -15.437 -3.438 1.00 92.50 183 GLY A N 1
ATOM 1328 C CA . GLY A 1 183 ? 12.878 -16.586 -4.128 1.00 92.50 183 GLY A CA 1
ATOM 1329 C C . GLY A 1 183 ? 11.367 -16.699 -3.919 1.00 92.50 183 GLY A C 1
ATOM 1330 O O . GLY A 1 183 ? 10.706 -15.778 -3.437 1.00 92.50 183 GLY A O 1
ATOM 1331 N N . PHE A 1 184 ? 10.817 -17.849 -4.303 1.00 94.56 184 PHE A N 1
ATOM 1332 C CA . PHE A 1 184 ? 9.391 -18.145 -4.197 1.00 94.56 184 PHE A CA 1
ATOM 1333 C C . PHE A 1 184 ? 9.139 -19.383 -3.346 1.00 94.56 184 PHE A C 1
ATOM 1335 O O . PHE A 1 184 ? 9.755 -20.422 -3.564 1.00 94.56 184 PHE A O 1
ATOM 1342 N N . GLY A 1 185 ? 8.156 -19.278 -2.457 1.00 93.62 185 GLY A N 1
ATOM 1343 C CA . GLY A 1 185 ? 7.635 -20.385 -1.669 1.00 93.62 185 GLY A CA 1
ATOM 1344 C C . GLY A 1 185 ? 6.524 -19.904 -0.737 1.00 93.62 185 GLY A C 1
ATOM 1345 O O . GLY A 1 185 ? 6.575 -18.789 -0.217 1.00 93.62 185 GLY A O 1
ATOM 1346 N N . TRP A 1 186 ? 5.505 -20.739 -0.526 1.00 94.75 186 TRP A N 1
ATOM 1347 C CA . TRP A 1 186 ? 4.433 -20.491 0.455 1.00 94.75 186 TRP A CA 1
ATOM 1348 C C . TRP A 1 186 ? 4.837 -20.873 1.892 1.00 94.75 186 TRP A C 1
ATOM 1350 O O . TRP A 1 186 ? 3.992 -21.028 2.768 1.00 94.75 186 TRP A O 1
ATOM 1360 N N . ASP A 1 187 ? 6.131 -21.056 2.118 1.00 94.25 187 ASP A N 1
ATOM 1361 C CA . ASP A 1 187 ? 6.785 -21.463 3.352 1.00 94.25 187 ASP A CA 1
ATOM 1362 C C . ASP A 1 187 ? 7.513 -20.256 3.981 1.00 94.25 187 ASP A C 1
ATOM 1364 O O . ASP A 1 187 ? 6.976 -19.151 4.036 1.00 94.25 187 ASP A O 1
ATOM 1368 N N . ALA A 1 188 ? 8.751 -20.425 4.450 1.00 95.00 188 ALA A N 1
ATOM 1369 C CA . ALA A 1 188 ? 9.546 -19.335 5.005 1.00 95.00 188 ALA A CA 1
ATOM 1370 C C . ALA A 1 188 ? 9.843 -18.199 3.999 1.00 95.00 188 ALA A C 1
ATOM 1372 O O . ALA A 1 188 ? 10.108 -17.075 4.429 1.00 95.00 188 ALA A O 1
ATOM 1373 N N . HIS A 1 189 ? 9.768 -18.444 2.681 1.00 95.19 189 HIS A N 1
ATOM 1374 C CA . HIS A 1 189 ? 10.052 -17.428 1.656 1.00 95.19 189 HIS A CA 1
ATOM 1375 C C . HIS A 1 189 ? 9.054 -16.260 1.669 1.00 95.19 189 HIS A C 1
ATOM 1377 O O . HIS A 1 189 ? 9.415 -15.154 1.272 1.00 95.19 189 HIS A O 1
ATOM 1383 N N . ILE A 1 190 ? 7.821 -16.460 2.152 1.00 96.69 190 ILE A N 1
ATOM 1384 C CA . ILE A 1 190 ? 6.816 -15.386 2.221 1.00 96.69 190 ILE A CA 1
ATOM 1385 C C . ILE A 1 190 ? 7.063 -14.415 3.383 1.00 96.69 190 ILE A C 1
ATOM 1387 O O . ILE A 1 190 ? 6.570 -13.289 3.355 1.00 96.69 190 ILE A O 1
ATOM 1391 N N . VAL A 1 191 ? 7.833 -14.820 4.400 1.00 96.25 191 VAL A N 1
ATOM 1392 C CA . VAL A 1 191 ? 7.946 -14.092 5.673 1.00 96.25 191 VAL A CA 1
ATOM 1393 C C . VAL A 1 191 ? 8.534 -12.698 5.471 1.00 96.25 191 VAL A C 1
ATOM 1395 O O . VAL A 1 191 ? 7.906 -11.715 5.858 1.00 96.25 191 VAL A O 1
ATOM 1398 N N . LEU A 1 192 ? 9.710 -12.583 4.843 1.00 95.88 192 LEU A N 1
ATOM 1399 C CA . LEU A 1 192 ? 10.343 -11.275 4.637 1.00 95.88 192 LEU A CA 1
ATOM 1400 C C . LEU A 1 192 ? 9.530 -10.362 3.701 1.00 95.88 192 LEU A C 1
ATOM 1402 O O . LEU A 1 192 ? 9.240 -9.237 4.119 1.00 95.88 192 LEU A O 1
ATOM 1406 N N . PRO A 1 193 ? 9.093 -10.804 2.501 1.00 97.00 193 PRO A N 1
ATOM 1407 C CA . PRO A 1 193 ? 8.250 -9.981 1.638 1.00 97.00 193 PRO A CA 1
ATOM 1408 C C . PRO A 1 193 ? 6.969 -9.513 2.340 1.00 97.00 193 PRO A C 1
ATOM 1410 O O . PRO A 1 193 ? 6.609 -8.337 2.254 1.00 97.00 193 PRO A O 1
ATOM 1413 N N . ALA A 1 194 ? 6.294 -10.403 3.078 1.00 97.31 194 ALA A N 1
ATOM 1414 C CA . ALA A 1 194 ? 5.052 -10.068 3.763 1.00 97.31 194 ALA A CA 1
ATOM 1415 C C . ALA A 1 194 ? 5.279 -9.084 4.915 1.00 97.31 194 ALA A C 1
ATOM 1417 O O . ALA A 1 194 ? 4.488 -8.157 5.064 1.00 97.31 194 ALA A O 1
ATOM 1418 N N . LEU A 1 195 ? 6.360 -9.226 5.693 1.00 95.94 195 LEU A N 1
ATOM 1419 C CA . LEU A 1 195 ? 6.705 -8.286 6.765 1.00 95.94 195 LEU A CA 1
ATOM 1420 C C . LEU A 1 195 ? 7.025 -6.890 6.227 1.00 95.94 195 LEU A C 1
ATOM 1422 O O . LEU A 1 195 ? 6.539 -5.901 6.774 1.00 95.94 195 LEU A O 1
ATOM 1426 N N . VAL A 1 196 ? 7.789 -6.798 5.135 1.00 96.00 196 VAL A N 1
ATOM 1427 C CA . VAL A 1 196 ? 8.083 -5.516 4.477 1.00 96.00 196 VAL A CA 1
ATOM 1428 C C . VAL A 1 196 ? 6.797 -4.850 3.999 1.00 96.00 196 VAL A C 1
ATOM 1430 O O . VAL A 1 196 ? 6.580 -3.660 4.239 1.00 96.00 196 VAL A O 1
ATOM 1433 N N . LEU A 1 197 ? 5.926 -5.618 3.343 1.00 96.00 197 LEU A N 1
ATOM 1434 C CA . LEU A 1 197 ? 4.664 -5.113 2.815 1.00 96.00 197 LEU A CA 1
ATOM 1435 C C . LEU A 1 197 ? 3.663 -4.754 3.930 1.00 96.00 197 LEU A C 1
ATOM 1437 O O . LEU A 1 197 ? 2.863 -3.830 3.764 1.00 96.00 197 LEU A O 1
ATOM 1441 N N . ALA A 1 198 ? 3.740 -5.441 5.075 1.00 96.06 198 ALA A N 1
ATOM 1442 C CA . ALA A 1 198 ? 2.907 -5.221 6.253 1.00 96.06 198 ALA A CA 1
ATOM 1443 C C . ALA A 1 198 ? 3.402 -4.083 7.156 1.00 96.06 198 ALA A C 1
ATOM 1445 O O . ALA A 1 198 ? 2.588 -3.514 7.875 1.00 96.06 198 ALA A O 1
ATOM 1446 N N . ALA A 1 199 ? 4.686 -3.712 7.135 1.00 94.00 199 ALA A N 1
ATOM 1447 C CA . ALA A 1 199 ? 5.287 -2.777 8.097 1.00 94.00 199 ALA A CA 1
ATOM 1448 C C . ALA A 1 199 ? 4.507 -1.456 8.250 1.00 94.00 199 ALA A C 1
ATOM 1450 O O . ALA A 1 199 ? 4.156 -1.046 9.362 1.00 94.00 199 ALA A O 1
ATOM 1451 N N . ARG A 1 200 ? 4.167 -0.813 7.126 1.00 92.38 200 ARG A N 1
ATOM 1452 C CA . ARG A 1 200 ? 3.395 0.437 7.124 1.00 92.38 200 ARG A CA 1
ATOM 1453 C C . ARG A 1 200 ? 1.922 0.225 7.513 1.00 92.38 200 ARG A C 1
ATOM 1455 O O . ARG A 1 200 ? 1.452 0.953 8.391 1.00 92.38 200 ARG A O 1
ATOM 1462 N N . PRO A 1 201 ? 1.192 -0.748 6.931 1.00 94.12 201 PRO A N 1
ATOM 1463 C CA . PRO A 1 201 ? -0.135 -1.138 7.407 1.00 94.12 201 PRO A CA 1
ATOM 1464 C C . PRO A 1 201 ? -0.214 -1.452 8.911 1.00 94.12 201 PRO A C 1
ATOM 1466 O O . PRO A 1 201 ? -1.129 -0.963 9.569 1.00 94.12 201 PRO A O 1
ATOM 1469 N N . ILE A 1 202 ? 0.756 -2.188 9.475 1.00 95.69 202 ILE A N 1
ATOM 1470 C CA . ILE A 1 202 ? 0.841 -2.493 10.915 1.00 95.69 202 ILE A CA 1
ATOM 1471 C C . ILE A 1 202 ? 0.805 -1.193 11.704 1.00 95.69 202 ILE A C 1
ATOM 1473 O O . ILE A 1 202 ? -0.038 -1.041 12.581 1.00 95.69 202 ILE A O 1
ATOM 1477 N N . ALA A 1 203 ? 1.682 -0.241 11.378 1.00 93.75 203 ALA A N 1
ATOM 1478 C CA . ALA A 1 203 ? 1.785 1.015 12.109 1.00 93.75 203 ALA A CA 1
ATOM 1479 C C . ALA A 1 203 ? 0.524 1.891 11.980 1.00 93.75 203 ALA A C 1
ATOM 1481 O O . ALA A 1 203 ? 0.099 2.523 12.949 1.00 93.75 203 ALA A O 1
ATOM 1482 N N . GLN A 1 204 ? -0.111 1.907 10.803 1.00 92.62 204 GLN A N 1
ATOM 1483 C CA . GLN A 1 204 ? -1.365 2.635 10.582 1.00 92.62 204 GLN A CA 1
ATOM 1484 C C . GLN A 1 204 ? -2.520 2.037 11.396 1.00 92.62 204 GLN A C 1
ATOM 1486 O O . GLN A 1 204 ? -3.181 2.758 12.146 1.00 92.62 204 GLN A O 1
ATOM 1491 N N . ILE A 1 205 ? -2.734 0.724 11.282 1.00 94.56 205 ILE A N 1
ATOM 1492 C CA . ILE A 1 205 ? -3.798 0.002 11.991 1.00 94.56 205 ILE A CA 1
ATOM 1493 C C . ILE A 1 205 ? -3.561 0.059 13.499 1.00 94.56 205 ILE A C 1
ATOM 1495 O O . ILE A 1 205 ? -4.499 0.320 14.249 1.00 94.56 205 ILE A O 1
ATOM 1499 N N . PHE A 1 206 ? -2.312 -0.112 13.938 1.00 95.00 206 PHE A N 1
ATOM 1500 C CA . PHE A 1 206 ? -1.886 0.067 15.323 1.00 95.00 206 PHE A CA 1
ATOM 1501 C C . PHE A 1 206 ? -2.349 1.409 15.883 1.00 95.00 206 PHE A C 1
ATOM 1503 O O . PHE A 1 206 ? -3.064 1.447 16.885 1.00 95.00 206 PHE A O 1
ATOM 1510 N N . ARG A 1 207 ? -1.982 2.508 15.215 1.00 91.44 207 ARG A N 1
ATOM 1511 C CA . ARG A 1 207 ? -2.247 3.860 15.705 1.00 91.44 207 ARG A CA 1
ATOM 1512 C C . ARG A 1 207 ? -3.741 4.159 15.744 1.00 91.44 207 ARG A C 1
ATOM 1514 O O . ARG A 1 207 ? -4.219 4.724 16.723 1.00 91.44 207 ARG A O 1
ATOM 1521 N N . VAL A 1 208 ? -4.481 3.774 14.704 1.00 90.94 208 VAL A N 1
ATOM 1522 C CA . VAL A 1 208 ? -5.935 3.981 14.675 1.00 90.94 208 VAL A CA 1
ATOM 1523 C C . VAL A 1 208 ? -6.621 3.138 15.743 1.00 90.94 208 VAL A C 1
ATOM 1525 O O . VAL A 1 208 ? -7.431 3.670 16.494 1.00 90.94 208 VAL A O 1
ATOM 1528 N N . THR A 1 209 ? -6.235 1.870 15.897 1.00 94.81 209 THR A N 1
ATOM 1529 C CA . THR A 1 209 ? -6.761 1.012 16.968 1.00 94.81 209 THR A CA 1
ATOM 1530 C C . THR A 1 209 ? -6.471 1.617 18.337 1.00 94.81 209 THR A C 1
ATOM 1532 O O . THR A 1 209 ? -7.372 1.693 19.163 1.00 94.81 209 THR A O 1
ATOM 1535 N N . GLN A 1 210 ? -5.244 2.085 18.580 1.00 93.06 210 GLN A N 1
ATOM 1536 C CA . GLN A 1 210 ? -4.856 2.688 19.853 1.00 93.06 210 GLN A CA 1
ATOM 1537 C C . GLN A 1 210 ? -5.726 3.906 20.184 1.00 93.06 210 GLN A C 1
ATOM 1539 O O . GLN A 1 210 ? -6.265 3.989 21.286 1.00 93.06 210 GLN A O 1
ATOM 1544 N N . VAL A 1 211 ? -5.856 4.843 19.240 1.00 90.62 211 VAL A N 1
ATOM 1545 C CA . VAL A 1 211 ? -6.618 6.083 19.438 1.00 90.62 211 VAL A CA 1
ATOM 1546 C C . VAL A 1 211 ? -8.097 5.768 19.633 1.00 90.62 211 VAL A C 1
ATOM 1548 O O . VAL A 1 211 ? -8.675 6.177 20.634 1.00 90.62 211 VAL A O 1
ATOM 1551 N N . SER A 1 212 ? -8.696 4.986 18.733 1.00 93.12 212 SER A N 1
ATOM 1552 C CA . SER A 1 212 ? -10.118 4.647 18.807 1.00 93.12 212 SER A CA 1
ATOM 1553 C C . SER A 1 212 ? -10.460 3.847 20.063 1.00 93.12 212 SER A C 1
ATOM 1555 O O . SER A 1 212 ? -11.467 4.134 20.703 1.00 93.12 212 SER A O 1
ATOM 1557 N N . LEU A 1 213 ? -9.622 2.883 20.461 1.00 95.06 213 LEU A N 1
ATOM 1558 C CA . LEU A 1 213 ? -9.851 2.097 21.674 1.00 95.06 213 LEU A CA 1
ATOM 1559 C C . LEU A 1 213 ? -9.722 2.955 22.934 1.00 95.06 213 LEU A C 1
ATOM 1561 O O . LEU A 1 213 ? -10.538 2.817 23.838 1.00 95.06 213 LEU A O 1
ATOM 1565 N N . ALA A 1 214 ? -8.732 3.851 22.987 1.00 92.19 214 ALA A N 1
ATOM 1566 C CA . ALA A 1 214 ? -8.555 4.758 24.116 1.00 92.19 214 ALA A CA 1
ATOM 1567 C C . ALA A 1 214 ? -9.738 5.725 24.272 1.00 92.19 214 ALA A C 1
ATOM 1569 O O . ALA A 1 214 ? -10.176 5.941 25.396 1.00 92.19 214 ALA A O 1
ATOM 1570 N N . THR A 1 215 ? -10.274 6.258 23.168 1.00 92.75 215 THR A N 1
ATOM 1571 C CA . THR A 1 215 ? -11.467 7.119 23.194 1.00 92.75 215 THR A CA 1
ATOM 1572 C C . THR A 1 215 ? -12.695 6.346 23.661 1.00 92.75 215 THR A C 1
ATOM 1574 O O . THR A 1 215 ? -13.356 6.767 24.600 1.00 92.75 215 THR A O 1
ATOM 1577 N N . VAL A 1 216 ? -12.964 5.179 23.066 1.00 94.50 216 VAL A N 1
ATOM 1578 C CA . VAL A 1 216 ? -14.134 4.359 23.416 1.00 94.50 216 VAL A CA 1
ATOM 1579 C C . VAL A 1 216 ? -14.105 3.915 24.882 1.00 94.50 216 VAL A C 1
ATOM 1581 O O . VAL A 1 216 ? -15.147 3.850 25.524 1.00 94.50 216 VAL A O 1
ATOM 1584 N N . LEU A 1 217 ? -12.924 3.621 25.429 1.00 92.75 217 LEU A N 1
ATOM 1585 C CA . LEU A 1 217 ? -12.756 3.242 26.834 1.00 92.75 217 LEU A CA 1
ATOM 1586 C C . LEU A 1 217 ? -13.131 4.351 27.830 1.00 92.75 217 LEU A C 1
ATOM 1588 O O . LEU A 1 217 ? -13.479 4.026 28.965 1.00 92.75 217 LEU A O 1
ATOM 1592 N N . ASP A 1 218 ? -13.063 5.621 27.427 1.00 92.19 218 ASP A N 1
ATOM 1593 C CA . ASP A 1 218 ? -13.395 6.764 28.286 1.00 92.19 218 ASP A CA 1
ATOM 1594 C C . ASP A 1 218 ? -14.892 7.127 28.266 1.00 92.19 218 ASP A C 1
ATOM 1596 O O . ASP A 1 218 ? -15.316 7.969 29.058 1.00 92.19 218 ASP A O 1
ATOM 1600 N N . GLU A 1 219 ? -15.692 6.476 27.416 1.00 94.88 219 GLU A N 1
ATOM 1601 C CA . GLU A 1 219 ? -17.117 6.765 27.225 1.00 94.88 219 GLU A CA 1
ATOM 1602 C C . GLU A 1 219 ? -17.999 6.379 28.429 1.00 94.88 219 GLU A C 1
ATOM 1604 O O . GLU A 1 219 ? -17.801 5.360 29.104 1.00 94.88 219 GLU A O 1
ATOM 1609 N N . ASP A 1 220 ? -19.066 7.149 28.659 1.00 95.75 220 ASP A N 1
ATOM 1610 C CA . ASP A 1 220 ? -19.943 6.993 29.831 1.00 95.75 220 ASP A CA 1
ATOM 1611 C C . ASP A 1 220 ? -20.704 5.659 29.858 1.00 95.75 220 ASP A C 1
ATOM 1613 O O . ASP A 1 220 ? -20.962 5.093 30.928 1.00 95.75 220 ASP A O 1
ATOM 1617 N N . TYR A 1 221 ? -21.031 5.094 28.692 1.00 93.62 221 TYR A N 1
ATOM 1618 C CA . TYR A 1 221 ? -21.696 3.790 28.625 1.00 93.62 221 TYR A CA 1
ATOM 1619 C C . TYR A 1 221 ? -20.771 2.643 29.065 1.00 93.62 221 TYR A C 1
ATOM 1621 O O . TYR A 1 221 ? -21.250 1.642 29.603 1.00 93.62 221 TYR A O 1
ATOM 1629 N N . ILE A 1 222 ? -19.450 2.795 28.900 1.00 95.56 222 ILE A N 1
ATOM 1630 C CA . ILE A 1 222 ? -18.450 1.843 29.402 1.00 95.56 222 ILE A CA 1
ATOM 1631 C C . ILE A 1 222 ? -18.378 1.923 30.928 1.00 95.56 222 ILE A C 1
ATOM 1633 O O . ILE A 1 222 ? -18.446 0.888 31.595 1.00 95.56 222 ILE A O 1
ATOM 1637 N N . ARG A 1 223 ? -18.343 3.139 31.492 1.00 94.31 223 ARG A N 1
ATOM 1638 C CA . ARG A 1 223 ? -18.390 3.363 32.951 1.00 94.31 223 ARG A CA 1
ATOM 1639 C C . ARG A 1 223 ? -19.668 2.801 33.570 1.00 94.31 223 ARG A C 1
ATOM 1641 O O . ARG A 1 223 ? -19.615 2.117 34.588 1.00 94.31 223 ARG A O 1
ATOM 1648 N N . THR A 1 224 ? -20.803 3.007 32.906 1.00 96.00 224 THR A N 1
ATOM 1649 C CA . THR A 1 224 ? -22.100 2.449 33.316 1.00 96.00 224 THR A CA 1
ATOM 1650 C C . THR A 1 224 ? -22.092 0.919 33.287 1.00 96.00 224 THR A C 1
ATOM 1652 O O . THR A 1 224 ? -22.613 0.278 34.198 1.00 96.00 224 THR A O 1
ATOM 1655 N N . GLY A 1 225 ? -21.480 0.310 32.267 1.00 94.38 225 GLY A N 1
ATOM 1656 C CA . GLY A 1 225 ? -21.318 -1.142 32.185 1.00 94.38 225 GLY A CA 1
ATOM 1657 C C . GLY A 1 225 ? -20.490 -1.719 33.338 1.00 94.38 225 GLY A C 1
ATOM 1658 O O . GLY A 1 225 ? -20.868 -2.743 33.907 1.00 94.38 225 GLY A O 1
ATOM 1659 N N . LEU A 1 226 ? -19.409 -1.033 33.723 1.00 93.25 226 LEU A N 1
ATOM 1660 C CA . LEU A 1 226 ? -18.591 -1.393 34.886 1.00 93.25 226 LEU A CA 1
ATOM 1661 C C . LEU A 1 226 ? -19.364 -1.236 36.201 1.00 93.25 226 LEU A C 1
ATOM 1663 O O . LEU A 1 226 ? -19.326 -2.141 37.029 1.00 93.25 226 LEU A O 1
ATOM 1667 N N . ALA A 1 227 ? -20.118 -0.144 36.369 1.00 96.06 227 ALA A N 1
ATOM 1668 C CA . ALA A 1 227 ? -20.963 0.080 37.546 1.00 96.06 227 ALA A CA 1
ATOM 1669 C C . ALA A 1 227 ? -22.060 -0.991 37.701 1.00 96.06 227 ALA A C 1
ATOM 1671 O O . ALA A 1 227 ? -22.443 -1.335 38.815 1.00 96.06 227 ALA A O 1
ATOM 1672 N N . LYS A 1 228 ? -22.525 -1.567 36.586 1.00 95.88 228 LYS A N 1
ATOM 1673 C CA . LYS A 1 228 ? -23.446 -2.716 36.560 1.00 95.88 228 LYS A CA 1
ATOM 1674 C C . LYS A 1 228 ? -22.766 -4.072 36.813 1.00 95.88 228 LYS A C 1
ATOM 1676 O O . LYS A 1 228 ? -23.446 -5.093 36.783 1.00 95.88 228 LYS A O 1
ATOM 1681 N N . GLY A 1 229 ? -21.450 -4.108 37.027 1.00 95.88 229 GLY A N 1
ATOM 1682 C CA . GLY A 1 229 ? -20.696 -5.332 37.307 1.00 95.88 229 GLY A CA 1
ATOM 1683 C C . GLY A 1 229 ? -20.377 -6.191 36.078 1.00 95.88 229 GLY A C 1
ATOM 1684 O O . GLY A 1 229 ? -20.076 -7.375 36.226 1.00 95.88 229 GLY A O 1
ATOM 1685 N N . LEU A 1 230 ? -20.435 -5.643 34.855 1.00 96.38 230 LEU A N 1
ATOM 1686 C CA . LEU A 1 230 ? -20.069 -6.411 33.661 1.00 96.38 230 LEU A CA 1
ATOM 1687 C C . LEU A 1 230 ? -18.581 -6.803 33.697 1.00 96.38 230 LEU A C 1
ATOM 1689 O O . LEU A 1 230 ? -17.724 -5.941 33.917 1.00 96.38 230 LEU A O 1
ATOM 1693 N N . PRO A 1 231 ? -18.230 -8.070 33.404 1.00 95.62 231 PRO A N 1
ATOM 1694 C CA . PRO A 1 231 ? -16.838 -8.488 33.404 1.00 95.62 231 PRO A CA 1
ATOM 1695 C C . PRO A 1 231 ? -16.068 -7.799 32.258 1.00 95.62 231 PRO A C 1
ATOM 1697 O O . PRO A 1 231 ? -16.609 -7.656 31.152 1.00 95.62 231 PRO A O 1
ATOM 1700 N N . PRO A 1 232 ? -14.778 -7.445 32.452 1.00 90.62 232 PRO A N 1
ATOM 1701 C CA . PRO A 1 232 ? -13.990 -6.698 31.465 1.00 90.62 232 PRO A CA 1
ATOM 1702 C C . PRO A 1 232 ? -13.950 -7.340 30.075 1.00 90.62 232 PRO A C 1
ATOM 1704 O O . PRO A 1 232 ? -13.944 -6.643 29.063 1.00 90.62 232 PRO A O 1
ATOM 1707 N N . ARG A 1 233 ? -13.964 -8.677 30.000 1.00 94.00 233 ARG A N 1
ATOM 1708 C CA . ARG A 1 233 ? -13.972 -9.414 28.728 1.00 94.00 233 ARG A CA 1
ATOM 1709 C C . ARG A 1 233 ? -15.266 -9.194 27.942 1.00 94.00 233 ARG A C 1
ATOM 1711 O O . ARG A 1 233 ? -15.204 -8.975 26.736 1.00 94.00 233 ARG A O 1
ATOM 1718 N N . THR A 1 234 ? -16.417 -9.218 28.613 1.00 94.94 234 THR A N 1
ATOM 1719 C CA . THR A 1 234 ? -17.717 -8.957 27.975 1.00 94.94 234 THR A CA 1
ATOM 1720 C C . THR A 1 234 ? -17.799 -7.513 27.509 1.00 94.94 234 THR A C 1
ATOM 1722 O O . THR A 1 234 ? -18.219 -7.264 26.383 1.00 94.94 234 THR A O 1
ATOM 1725 N N . LEU A 1 235 ? -17.323 -6.573 28.330 1.00 94.44 235 LEU A N 1
ATOM 1726 C CA . LEU A 1 235 ? -17.252 -5.162 27.964 1.00 94.44 235 LEU A CA 1
ATOM 1727 C C . LEU A 1 235 ? -16.398 -4.954 26.702 1.00 94.44 235 LEU A C 1
ATOM 1729 O O . LEU A 1 235 ? -16.850 -4.328 25.745 1.00 94.44 235 LEU A O 1
ATOM 1733 N N . MET A 1 236 ? -15.212 -5.570 26.654 1.00 93.25 236 MET A N 1
ATOM 1734 C CA . MET A 1 236 ? -14.319 -5.527 25.493 1.00 93.25 236 MET A CA 1
ATOM 1735 C C . MET A 1 236 ? -14.972 -6.083 24.225 1.00 93.25 236 MET A C 1
ATOM 1737 O O . MET A 1 236 ? -15.069 -5.387 23.218 1.00 93.25 236 MET A O 1
ATOM 1741 N N . VAL A 1 237 ? -15.423 -7.339 24.264 1.00 93.69 237 VAL A N 1
ATOM 1742 C CA . VAL A 1 237 ? -15.889 -8.059 23.067 1.00 93.69 237 VAL A CA 1
ATOM 1743 C C . VAL A 1 237 ? -17.231 -7.533 22.566 1.00 93.69 237 VAL A C 1
ATOM 1745 O O . VAL A 1 237 ? -17.434 -7.446 21.360 1.00 93.69 237 VAL A O 1
ATOM 1748 N N . ARG A 1 238 ? -18.148 -7.175 23.471 1.00 91.81 238 ARG A N 1
ATOM 1749 C CA . ARG A 1 238 ? -19.525 -6.823 23.105 1.00 91.81 238 ARG A CA 1
ATOM 1750 C C . ARG A 1 238 ? -19.743 -5.329 22.892 1.00 91.81 238 ARG A C 1
ATOM 1752 O O . ARG A 1 238 ? -20.614 -4.970 22.109 1.00 91.81 238 ARG A O 1
ATOM 1759 N N . HIS A 1 239 ? -18.992 -4.473 23.583 1.00 91.88 239 HIS A N 1
ATOM 1760 C CA . HIS A 1 239 ? -19.240 -3.028 23.569 1.00 91.88 239 HIS A CA 1
ATOM 1761 C C . HIS A 1 239 ? -18.081 -2.221 22.997 1.00 91.88 239 HIS A C 1
ATOM 1763 O O . HIS A 1 239 ? -18.321 -1.212 22.349 1.00 91.88 239 HIS A O 1
ATOM 1769 N N . VAL A 1 240 ? -16.835 -2.646 23.191 1.00 93.69 240 VAL A N 1
ATOM 1770 C CA . VAL A 1 240 ? -15.685 -1.838 22.775 1.00 93.69 240 VAL A CA 1
ATOM 1771 C C . VAL A 1 240 ? -15.213 -2.192 21.363 1.00 93.69 240 VAL A C 1
ATOM 1773 O O . VAL A 1 240 ? -15.198 -1.326 20.489 1.00 93.69 240 VAL A O 1
ATOM 1776 N N . TYR A 1 241 ? -14.871 -3.456 21.095 1.00 93.31 241 TYR A N 1
ATOM 1777 C CA . TYR A 1 241 ? -14.356 -3.869 19.785 1.00 93.31 241 TYR A CA 1
ATOM 1778 C C . TYR A 1 241 ? -15.310 -3.594 18.614 1.00 93.31 241 TYR A C 1
ATOM 1780 O O . TYR A 1 241 ? -14.821 -3.117 17.592 1.00 93.31 241 TYR A O 1
ATOM 1788 N N . PRO A 1 242 ? -16.637 -3.804 18.726 1.00 90.06 242 PRO A N 1
ATOM 1789 C CA . PRO A 1 242 ? -17.563 -3.467 17.645 1.00 90.06 242 PRO A CA 1
ATOM 1790 C C . PRO A 1 242 ? -17.538 -1.978 17.266 1.00 90.06 242 PRO A C 1
ATOM 1792 O O . PRO A 1 242 ? -17.550 -1.652 16.084 1.00 90.06 242 PRO A O 1
ATOM 1795 N N . ASN A 1 243 ? -17.402 -1.079 18.248 1.00 88.00 243 ASN A N 1
ATOM 1796 C CA . ASN A 1 243 ? -17.332 0.367 18.008 1.00 88.00 243 ASN A CA 1
ATOM 1797 C C . ASN A 1 243 ? -15.971 0.815 17.443 1.00 88.00 243 ASN A C 1
ATOM 1799 O O . ASN A 1 243 ? -15.889 1.792 16.703 1.00 88.00 243 ASN A O 1
ATOM 1803 N N . VAL A 1 244 ? -14.896 0.079 17.738 1.00 92.00 244 VAL A N 1
ATOM 1804 C CA . VAL A 1 244 ? -13.554 0.332 17.178 1.00 92.00 244 VAL A CA 1
ATOM 1805 C C . VAL A 1 244 ? -13.359 -0.316 15.803 1.00 92.00 244 VAL A C 1
ATOM 1807 O O . VAL A 1 244 ? -12.536 0.148 15.011 1.00 92.00 244 VAL A O 1
ATOM 1810 N N . ALA A 1 245 ? -14.129 -1.356 15.478 1.00 89.94 245 ALA A N 1
ATOM 1811 C CA . ALA A 1 245 ? -14.008 -2.087 14.221 1.00 89.94 245 ALA A CA 1
ATOM 1812 C C . ALA A 1 245 ? -14.235 -1.191 12.994 1.00 89.94 245 ALA A C 1
ATOM 1814 O O . ALA A 1 245 ? -13.586 -1.402 11.973 1.00 89.94 245 ALA A O 1
ATOM 1815 N N . VAL A 1 246 ? -15.092 -0.168 13.096 1.00 86.19 246 VAL A N 1
ATOM 1816 C CA . VAL A 1 246 ? -15.396 0.748 11.985 1.00 86.19 246 VAL A CA 1
ATOM 1817 C C . VAL A 1 246 ? -14.157 1.571 11.567 1.00 86.19 246 VAL A C 1
ATOM 1819 O O . VAL A 1 246 ? -13.725 1.423 10.421 1.00 86.19 246 VAL A O 1
ATOM 1822 N N . PRO A 1 247 ? -13.504 2.364 12.448 1.00 86.62 247 PRO A N 1
ATOM 1823 C CA . PRO A 1 247 ? -12.239 3.038 12.125 1.00 86.62 247 PRO A CA 1
ATOM 1824 C C . PRO A 1 247 ? -11.125 2.093 11.657 1.00 86.62 247 PRO A C 1
ATOM 1826 O O . PRO A 1 247 ? -10.363 2.422 10.740 1.00 86.62 247 PRO A O 1
ATOM 1829 N N . VAL A 1 248 ? -11.026 0.910 12.271 1.00 91.19 248 VAL A N 1
ATOM 1830 C CA . VAL A 1 248 ? -10.014 -0.090 11.913 1.00 91.19 248 VAL A CA 1
ATOM 1831 C C . VAL A 1 248 ? -10.243 -0.604 10.495 1.00 91.19 248 VAL A C 1
ATOM 1833 O O . VAL A 1 248 ? -9.305 -0.607 9.701 1.00 91.19 248 VAL A O 1
ATOM 1836 N N . LEU A 1 249 ? -11.479 -0.947 10.128 1.00 88.31 249 LEU A N 1
ATOM 1837 C CA . LEU A 1 249 ? -11.824 -1.405 8.782 1.00 88.31 249 LEU A CA 1
ATOM 1838 C C . LEU A 1 249 ? -11.533 -0.334 7.717 1.00 88.31 249 LEU A C 1
ATOM 1840 O O . LEU A 1 249 ? -10.992 -0.647 6.656 1.00 88.31 249 LEU A O 1
ATOM 1844 N N . THR A 1 250 ? -11.771 0.941 8.035 1.00 85.50 250 THR A N 1
ATOM 1845 C CA . THR A 1 250 ? -11.393 2.081 7.172 1.00 85.50 250 THR A CA 1
ATOM 1846 C C . THR A 1 250 ? -9.905 2.191 6.972 1.00 85.50 250 THR A C 1
ATOM 1848 O O . THR A 1 250 ? -9.431 2.423 5.856 1.00 85.50 250 THR A O 1
ATOM 1851 N N . THR A 1 251 ? -9.158 1.938 8.033 1.00 88.19 251 THR A N 1
ATOM 1852 C CA . THR A 1 251 ? -7.705 1.936 7.962 1.00 88.19 251 THR A CA 1
ATOM 1853 C C . THR A 1 251 ? -7.199 0.772 7.122 1.00 88.19 251 THR A C 1
ATOM 1855 O O . THR A 1 251 ? -6.324 0.990 6.294 1.00 88.19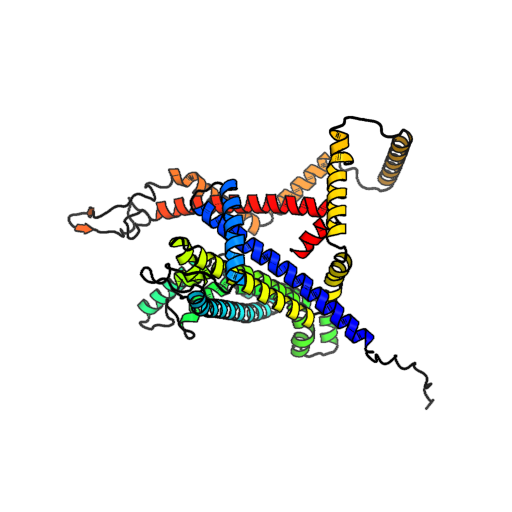 251 THR A O 1
ATOM 1858 N N . ILE A 1 252 ? -7.796 -0.420 7.227 1.00 88.69 252 ILE A N 1
ATOM 1859 C CA . ILE A 1 252 ? -7.453 -1.578 6.382 1.00 88.69 252 ILE A CA 1
ATOM 1860 C C . ILE A 1 252 ? -7.615 -1.236 4.896 1.00 88.69 252 ILE A C 1
ATOM 1862 O O . ILE A 1 252 ? -6.712 -1.495 4.101 1.00 88.69 252 ILE A O 1
ATOM 1866 N N . GLY A 1 253 ? -8.725 -0.595 4.517 1.00 84.94 253 GLY A N 1
ATOM 1867 C CA . GLY A 1 253 ? -8.962 -0.176 3.131 1.00 84.94 253 GLY A CA 1
ATOM 1868 C C . GLY A 1 253 ? -7.964 0.863 2.634 1.00 84.94 253 GLY A C 1
ATOM 1869 O O . GLY A 1 253 ? -7.550 0.848 1.474 1.00 84.94 253 GLY A O 1
ATOM 1870 N N . LEU A 1 254 ? -7.551 1.788 3.500 1.00 86.38 254 LEU A N 1
ATOM 1871 C CA . LEU A 1 254 ? -6.496 2.746 3.180 1.00 86.38 254 LEU A CA 1
ATOM 1872 C C . LEU A 1 254 ? -5.131 2.057 3.045 1.00 86.38 254 LEU A C 1
ATOM 1874 O O . LEU A 1 254 ? -4.401 2.329 2.093 1.00 86.38 254 LEU A O 1
ATOM 1878 N N . SER A 1 255 ? -4.803 1.143 3.954 1.00 89.19 255 SER A N 1
ATOM 1879 C CA . SER A 1 255 ? -3.545 0.399 3.957 1.00 89.19 255 SER A CA 1
ATOM 1880 C C . SER A 1 255 ? -3.402 -0.510 2.737 1.00 89.19 255 SER A C 1
ATOM 1882 O O . SER A 1 255 ? -2.322 -0.554 2.155 1.00 89.19 255 SER A O 1
ATOM 1884 N N . LEU A 1 256 ? -4.488 -1.140 2.274 1.00 88.31 256 LEU A N 1
ATOM 1885 C CA . LEU A 1 256 ? -4.511 -1.907 1.024 1.00 88.31 256 LEU A CA 1
ATOM 1886 C C . LEU A 1 256 ? -3.985 -1.090 -0.161 1.00 88.31 256 LEU A C 1
ATOM 1888 O O . LEU A 1 256 ? -3.188 -1.599 -0.944 1.00 88.31 256 LEU A O 1
ATOM 1892 N N . ARG A 1 257 ? -4.419 0.171 -0.297 1.00 85.75 257 ARG A N 1
ATOM 1893 C CA . ARG A 1 257 ? -3.985 1.054 -1.394 1.00 85.75 257 ARG A CA 1
ATOM 1894 C C . ARG A 1 257 ? -2.473 1.249 -1.364 1.00 85.75 257 ARG A C 1
ATOM 1896 O O . ARG A 1 257 ? -1.823 1.170 -2.400 1.00 85.75 257 ARG A O 1
ATOM 1903 N N . PHE A 1 258 ? -1.913 1.470 -0.175 1.00 85.75 258 PHE A N 1
ATOM 1904 C CA . PHE A 1 258 ? -0.469 1.615 -0.010 1.00 85.75 258 PHE A CA 1
ATOM 1905 C C . PHE A 1 258 ? 0.280 0.321 -0.336 1.00 85.75 258 PHE A C 1
ATOM 1907 O O . PHE A 1 258 ? 1.280 0.384 -1.046 1.00 85.75 258 PHE A O 1
ATOM 1914 N N . SER A 1 259 ? -0.212 -0.830 0.132 1.00 92.81 259 SER A N 1
ATOM 1915 C CA . SER A 1 259 ? 0.406 -2.129 -0.149 1.00 92.81 259 SER A CA 1
ATOM 1916 C C . SER A 1 259 ? 0.339 -2.493 -1.633 1.00 92.81 259 SER A C 1
ATOM 1918 O O . SER A 1 259 ? 1.332 -2.946 -2.184 1.00 92.81 259 SER A O 1
ATOM 1920 N N . LEU A 1 260 ? -0.776 -2.237 -2.325 1.00 92.81 260 LEU A N 1
ATOM 1921 C CA . LEU A 1 260 ? -0.878 -2.467 -3.773 1.00 92.81 260 LEU A CA 1
ATOM 1922 C C . LEU A 1 260 ? 0.158 -1.662 -4.565 1.00 92.81 260 LEU A C 1
ATOM 1924 O O . LEU A 1 260 ? 0.741 -2.178 -5.513 1.00 92.81 260 LEU A O 1
ATOM 1928 N N . VAL A 1 261 ? 0.410 -0.414 -4.163 1.00 90.25 261 VAL A N 1
ATOM 1929 C CA . VAL A 1 261 ? 1.386 0.458 -4.833 1.00 90.25 261 VAL A CA 1
ATOM 1930 C C . VAL A 1 261 ? 2.827 0.006 -4.580 1.00 90.25 261 VAL A C 1
ATOM 1932 O O . VAL A 1 261 ? 3.655 0.090 -5.484 1.00 90.25 261 VAL A O 1
ATOM 1935 N N . SER A 1 262 ? 3.157 -0.473 -3.377 1.00 92.19 262 SER A N 1
ATOM 1936 C CA . SER A 1 262 ? 4.519 -0.928 -3.059 1.00 92.19 262 SER A CA 1
ATOM 1937 C C . SER A 1 262 ? 4.804 -2.376 -3.468 1.00 92.19 262 SER A C 1
ATOM 1939 O O . SER A 1 262 ? 5.975 -2.750 -3.561 1.00 92.19 262 SER A O 1
ATOM 1941 N N . LEU A 1 263 ? 3.770 -3.174 -3.747 1.00 95.75 263 LEU A N 1
ATOM 1942 C CA . LEU A 1 263 ? 3.872 -4.596 -4.079 1.00 95.75 263 LEU A CA 1
ATOM 1943 C C . LEU A 1 263 ? 4.884 -4.902 -5.202 1.00 95.75 263 LEU A C 1
ATOM 1945 O O . LEU A 1 263 ? 5.748 -5.742 -4.958 1.00 95.75 263 LEU A O 1
ATOM 1949 N N . PRO A 1 264 ? 4.889 -4.221 -6.372 1.00 96.06 264 PRO A N 1
ATOM 1950 C CA . PRO A 1 264 ? 5.857 -4.517 -7.435 1.00 96.06 264 PRO A CA 1
ATOM 1951 C C . PRO A 1 264 ? 7.314 -4.372 -6.998 1.00 96.06 264 PRO A C 1
ATOM 1953 O O . PRO A 1 264 ? 8.171 -5.161 -7.389 1.00 96.06 264 PRO A O 1
ATOM 1956 N N . VAL A 1 265 ? 7.590 -3.376 -6.156 1.00 93.88 265 VAL A N 1
ATOM 1957 C CA . VAL A 1 265 ? 8.938 -3.120 -5.648 1.00 93.88 265 VAL A CA 1
ATOM 1958 C C . VAL A 1 265 ? 9.338 -4.195 -4.643 1.00 93.88 265 VAL A C 1
ATOM 1960 O O . VAL A 1 265 ? 10.446 -4.712 -4.721 1.00 93.88 265 VAL A O 1
ATOM 1963 N N . VAL A 1 266 ? 8.441 -4.582 -3.733 1.00 96.31 266 VAL A N 1
ATOM 1964 C CA . VAL A 1 266 ? 8.714 -5.674 -2.784 1.00 96.31 266 VAL A CA 1
ATOM 1965 C C . VAL A 1 266 ? 8.981 -6.981 -3.534 1.00 96.31 266 VAL A C 1
ATOM 1967 O O . VAL A 1 266 ? 9.972 -7.651 -3.257 1.00 96.31 266 VAL A O 1
ATOM 1970 N N . GLU A 1 267 ? 8.164 -7.314 -4.532 1.00 97.19 267 GLU A N 1
ATOM 1971 C CA . GLU A 1 267 ? 8.364 -8.523 -5.333 1.00 97.19 267 GLU A CA 1
ATOM 1972 C C . GLU A 1 267 ? 9.703 -8.524 -6.079 1.00 97.19 267 GLU A C 1
ATOM 1974 O O . GLU A 1 267 ? 10.372 -9.554 -6.128 1.00 97.19 267 GLU A O 1
ATOM 1979 N N . LEU A 1 268 ? 10.137 -7.367 -6.592 1.00 95.19 268 LEU A N 1
ATOM 1980 C CA . LEU A 1 268 ? 11.446 -7.213 -7.223 1.00 95.19 268 LEU A CA 1
ATOM 1981 C C . LEU A 1 268 ? 12.601 -7.512 -6.262 1.00 95.19 268 LEU A C 1
ATOM 1983 O O . LEU A 1 268 ? 13.474 -8.309 -6.598 1.00 95.19 268 LEU A O 1
ATOM 1987 N N . PHE A 1 269 ? 12.600 -6.907 -5.072 1.00 93.94 269 PHE A N 1
ATOM 1988 C CA . PHE A 1 269 ? 13.690 -7.074 -4.102 1.00 93.94 269 PHE A CA 1
ATOM 1989 C C . PHE A 1 269 ? 13.836 -8.518 -3.622 1.00 93.94 269 PHE A C 1
ATOM 1991 O O . PHE A 1 269 ? 14.952 -8.997 -3.426 1.00 93.94 269 PHE A O 1
ATOM 1998 N N . PHE A 1 270 ? 12.719 -9.225 -3.464 1.00 95.62 270 PHE A N 1
ATOM 1999 C CA . PHE A 1 270 ? 12.718 -10.615 -3.020 1.00 95.62 270 PHE A CA 1
ATOM 2000 C C . PHE A 1 270 ? 12.711 -11.626 -4.167 1.00 95.62 270 PHE A C 1
ATOM 2002 O O . PHE A 1 270 ? 12.650 -12.820 -3.899 1.00 95.62 270 PHE A O 1
ATOM 2009 N N . SER A 1 271 ? 12.793 -11.196 -5.432 1.00 95.50 271 SER A N 1
ATOM 2010 C CA . SER A 1 271 ? 12.669 -12.087 -6.599 1.00 95.50 271 SER A CA 1
ATOM 2011 C C . SER A 1 271 ? 11.408 -12.968 -6.551 1.00 95.50 271 SER A C 1
ATOM 2013 O O . SER A 1 271 ? 11.423 -14.129 -6.961 1.00 95.50 271 SER A O 1
ATOM 2015 N N . TRP A 1 272 ? 10.311 -12.417 -6.028 1.00 96.62 272 TRP A N 1
ATOM 2016 C CA . TRP A 1 272 ? 9.015 -13.083 -5.965 1.00 96.62 272 TRP A CA 1
ATOM 2017 C C . TRP A 1 272 ? 8.361 -13.002 -7.354 1.00 96.62 272 TRP A C 1
ATOM 2019 O O . TRP A 1 272 ? 8.087 -11.895 -7.819 1.00 96.62 272 TRP A O 1
ATOM 2029 N N . PRO A 1 273 ? 8.094 -14.125 -8.048 1.00 95.62 273 PRO A N 1
ATOM 2030 C CA . PRO A 1 273 ? 7.632 -14.148 -9.436 1.00 95.62 273 PRO A CA 1
ATOM 2031 C C . PRO A 1 273 ? 6.127 -13.842 -9.543 1.00 95.62 273 PRO A C 1
ATOM 2033 O O . PRO A 1 273 ? 5.360 -14.618 -10.113 1.00 95.62 273 PRO A O 1
ATOM 2036 N N . GLY A 1 274 ? 5.698 -12.729 -8.948 1.00 96.88 274 GLY A N 1
ATOM 2037 C CA . GLY A 1 274 ? 4.325 -12.243 -8.946 1.00 96.88 274 GLY A CA 1
ATOM 2038 C C . GLY A 1 274 ? 4.012 -11.295 -10.106 1.00 96.88 274 GLY A C 1
ATOM 2039 O O . GLY A 1 274 ? 4.842 -11.002 -10.971 1.00 96.88 274 GLY A O 1
ATOM 2040 N N . ALA A 1 275 ? 2.767 -10.834 -10.147 1.00 96.75 275 ALA A N 1
ATOM 2041 C CA . ALA A 1 275 ? 2.253 -9.859 -11.097 1.00 96.75 275 ALA A CA 1
ATOM 2042 C C . ALA A 1 275 ? 3.000 -8.519 -11.037 1.00 96.75 275 ALA A C 1
ATOM 2044 O O . ALA A 1 275 ? 3.205 -7.895 -12.072 1.00 96.75 275 ALA A O 1
ATOM 2045 N N . GLY A 1 276 ? 3.442 -8.074 -9.862 1.00 96.19 276 GLY A N 1
ATOM 2046 C CA . GLY A 1 276 ? 4.170 -6.817 -9.708 1.00 96.19 276 GLY A CA 1
ATOM 2047 C C . GLY A 1 276 ? 5.581 -6.897 -10.290 1.00 96.19 276 GLY A C 1
ATOM 2048 O O . GLY A 1 276 ? 5.991 -6.019 -11.050 1.00 96.19 276 GLY A O 1
ATOM 2049 N N . PHE A 1 277 ? 6.292 -7.991 -10.022 1.00 95.25 277 PHE A N 1
ATOM 2050 C CA . PHE A 1 277 ? 7.581 -8.284 -10.650 1.00 95.25 277 PHE A CA 1
ATOM 2051 C C . PHE A 1 277 ? 7.469 -8.346 -12.181 1.00 95.25 277 PHE A C 1
ATOM 2053 O O . PHE A 1 277 ? 8.242 -7.705 -12.899 1.00 95.25 277 PHE A O 1
ATOM 2060 N N . ASN A 1 278 ? 6.469 -9.073 -12.692 1.00 95.69 278 ASN A N 1
ATOM 2061 C CA . ASN A 1 278 ? 6.231 -9.176 -14.131 1.00 95.69 278 ASN A CA 1
ATOM 2062 C C . ASN A 1 278 ? 5.810 -7.838 -14.754 1.00 95.69 278 ASN A C 1
ATOM 2064 O O . ASN A 1 278 ? 6.199 -7.563 -15.885 1.00 95.69 278 ASN A O 1
ATOM 2068 N N . LEU A 1 279 ? 5.101 -6.977 -14.018 1.00 96.06 279 LEU A N 1
ATOM 2069 C CA . LEU A 1 279 ? 4.732 -5.639 -14.476 1.00 96.06 279 LEU A CA 1
ATOM 2070 C C . LEU A 1 279 ? 5.972 -4.768 -14.697 1.00 96.06 279 LEU A C 1
ATOM 2072 O O . LEU A 1 279 ? 6.121 -4.174 -15.762 1.00 96.06 279 LEU A O 1
ATOM 2076 N N . LEU A 1 280 ? 6.890 -4.723 -13.725 1.00 94.12 280 LEU A N 1
ATOM 2077 C CA . LEU A 1 280 ? 8.136 -3.960 -13.868 1.00 94.12 280 LEU A CA 1
ATOM 2078 C C . LEU A 1 280 ? 8.967 -4.468 -15.049 1.00 94.12 280 LEU A C 1
ATOM 2080 O O . LEU A 1 280 ? 9.512 -3.676 -15.818 1.00 94.12 280 LEU A O 1
ATOM 2084 N N . ARG A 1 281 ? 9.015 -5.790 -15.236 1.00 92.94 281 ARG A N 1
ATOM 2085 C CA . ARG A 1 281 ? 9.696 -6.414 -16.372 1.00 92.94 281 ARG A CA 1
ATOM 2086 C C . ARG A 1 281 ? 9.029 -6.081 -17.710 1.00 92.94 281 ARG A C 1
ATOM 2088 O O . ARG A 1 281 ? 9.750 -5.819 -18.669 1.00 92.94 281 ARG A O 1
ATOM 2095 N N . ALA A 1 282 ? 7.698 -6.080 -17.773 1.00 93.00 282 ALA A N 1
ATOM 2096 C CA . ALA A 1 282 ? 6.935 -5.728 -18.968 1.00 93.00 282 ALA A CA 1
ATOM 2097 C C . ALA A 1 282 ? 7.181 -4.270 -19.374 1.00 93.00 282 ALA A C 1
ATOM 2099 O O . ALA A 1 282 ? 7.512 -4.003 -20.525 1.00 93.00 282 ALA A O 1
ATOM 2100 N N . ILE A 1 283 ? 7.144 -3.341 -18.412 1.00 91.88 283 ILE A N 1
ATOM 2101 C CA . ILE A 1 283 ? 7.461 -1.924 -18.646 1.00 91.88 283 ILE A CA 1
ATOM 2102 C C . ILE A 1 283 ? 8.901 -1.774 -19.155 1.00 91.88 283 ILE A C 1
ATOM 2104 O O . ILE A 1 283 ? 9.132 -1.138 -20.182 1.00 91.88 283 ILE A O 1
ATOM 2108 N N . ALA A 1 284 ? 9.871 -2.410 -18.489 1.00 90.81 284 ALA A N 1
ATOM 2109 C CA . ALA A 1 284 ? 11.281 -2.333 -18.877 1.00 90.81 284 ALA A CA 1
ATOM 2110 C C . ALA A 1 284 ? 11.553 -2.902 -20.282 1.00 90.81 284 ALA A C 1
ATOM 2112 O O . ALA A 1 284 ? 12.455 -2.437 -20.977 1.00 90.81 284 ALA A O 1
ATOM 2113 N N . ARG A 1 285 ? 10.775 -3.904 -20.708 1.00 90.94 285 ARG A N 1
ATOM 2114 C CA . ARG A 1 285 ? 10.885 -4.553 -22.023 1.00 90.94 285 ARG A CA 1
ATOM 2115 C C . ARG A 1 285 ? 9.902 -4.015 -23.066 1.00 90.94 285 ARG A C 1
ATOM 2117 O O . ARG A 1 28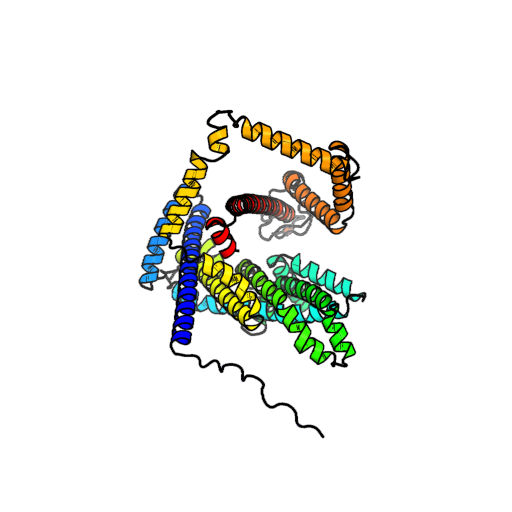5 ? 9.871 -4.550 -24.169 1.00 90.94 285 ARG A O 1
ATOM 2124 N N . LYS A 1 286 ? 9.160 -2.948 -22.748 1.00 89.88 286 LYS A N 1
ATOM 2125 C CA . LYS A 1 286 ? 8.163 -2.309 -23.628 1.00 89.88 286 LYS A CA 1
ATOM 2126 C C . LYS A 1 286 ? 7.071 -3.272 -24.119 1.00 89.88 286 LYS A C 1
ATOM 2128 O O . LYS A 1 286 ? 6.670 -3.237 -25.277 1.00 89.88 286 LYS A O 1
ATOM 2133 N N . ASP A 1 287 ? 6.612 -4.147 -23.235 1.00 92.06 287 ASP A N 1
ATOM 2134 C CA . ASP A 1 287 ? 5.532 -5.097 -23.495 1.00 92.06 287 ASP A CA 1
ATOM 2135 C C . ASP A 1 287 ? 4.219 -4.560 -22.935 1.00 92.06 287 ASP A C 1
ATOM 2137 O O . ASP A 1 287 ? 3.862 -4.769 -21.771 1.00 92.06 287 ASP A O 1
ATOM 2141 N N . ASP A 1 288 ? 3.529 -3.804 -23.784 1.00 91.31 288 ASP A N 1
ATOM 2142 C CA . ASP A 1 288 ? 2.333 -3.062 -23.395 1.00 91.31 288 ASP A CA 1
ATOM 2143 C C . ASP A 1 288 ? 1.167 -3.994 -23.065 1.00 91.31 288 ASP A C 1
ATOM 2145 O O . ASP A 1 288 ? 0.424 -3.734 -22.120 1.00 91.31 288 ASP A O 1
ATOM 2149 N N . ALA A 1 289 ? 1.020 -5.096 -23.811 1.00 91.50 289 ALA A N 1
ATOM 2150 C CA . ALA A 1 289 ? -0.072 -6.047 -23.622 1.00 91.50 289 ALA A CA 1
ATOM 2151 C C . ALA A 1 289 ? -0.018 -6.674 -22.223 1.00 91.50 289 ALA A C 1
ATOM 2153 O O . ALA A 1 289 ? -1.023 -6.677 -21.505 1.00 91.50 289 ALA A O 1
ATOM 2154 N N . LEU A 1 290 ? 1.167 -7.132 -21.801 1.00 94.38 290 LEU A N 1
ATOM 2155 C CA . LEU A 1 290 ? 1.356 -7.673 -20.460 1.00 94.38 290 LEU A CA 1
ATOM 2156 C C . LEU A 1 290 ? 1.240 -6.585 -19.382 1.00 94.38 290 LEU A C 1
ATOM 2158 O O . LEU A 1 290 ? 0.596 -6.814 -18.357 1.00 94.38 290 LEU A O 1
ATOM 2162 N N . ALA A 1 291 ? 1.823 -5.400 -19.598 1.00 94.94 291 ALA A N 1
ATOM 2163 C CA . ALA A 1 291 ? 1.767 -4.311 -18.623 1.00 94.94 291 ALA A CA 1
ATOM 2164 C C . ALA A 1 291 ? 0.321 -3.868 -18.336 1.00 94.94 291 ALA A C 1
ATOM 2166 O O . ALA A 1 291 ? -0.089 -3.796 -17.175 1.00 94.94 291 ALA A O 1
ATOM 2167 N N . VAL A 1 292 ? -0.473 -3.637 -19.385 1.00 94.81 292 VAL A N 1
ATOM 2168 C CA . VAL A 1 292 ? -1.888 -3.255 -19.274 1.00 94.81 292 VAL A CA 1
ATOM 2169 C C . VAL A 1 292 ? -2.703 -4.360 -18.613 1.00 94.81 292 VAL A C 1
ATOM 2171 O O . VAL A 1 292 ? -3.474 -4.068 -17.699 1.00 94.81 292 VAL A O 1
ATOM 2174 N N . ALA A 1 293 ? -2.500 -5.624 -18.998 1.00 94.94 293 ALA A N 1
ATOM 2175 C CA . ALA A 1 293 ? -3.212 -6.749 -18.394 1.00 94.94 293 ALA A CA 1
ATOM 2176 C C . ALA A 1 293 ? -2.950 -6.858 -16.881 1.00 94.94 293 ALA A C 1
ATOM 2178 O O . ALA A 1 293 ? -3.889 -7.014 -16.099 1.00 94.94 293 ALA A O 1
ATOM 2179 N N . LEU A 1 294 ? -1.693 -6.726 -16.445 1.00 95.56 294 LEU A N 1
ATOM 2180 C CA . LEU A 1 294 ? -1.326 -6.802 -15.028 1.00 95.56 294 LEU A CA 1
ATOM 2181 C C . LEU A 1 294 ? -1.860 -5.606 -14.226 1.00 95.56 294 LEU A C 1
ATOM 2183 O O . LEU A 1 294 ? -2.387 -5.794 -13.127 1.00 95.56 294 LEU A O 1
ATOM 2187 N N . ILE A 1 295 ? -1.796 -4.389 -14.777 1.00 95.31 295 ILE A N 1
ATOM 2188 C CA . ILE A 1 295 ? -2.372 -3.195 -14.137 1.00 95.31 295 ILE A CA 1
ATOM 2189 C C . ILE A 1 295 ? -3.898 -3.320 -14.030 1.00 95.31 295 ILE A C 1
ATOM 2191 O O . ILE A 1 295 ? -4.470 -2.996 -12.987 1.00 95.31 295 ILE A O 1
ATOM 2195 N N . LEU A 1 296 ? -4.568 -3.843 -15.060 1.00 93.75 296 LEU A N 1
ATOM 2196 C CA . LEU A 1 296 ? -6.003 -4.127 -15.013 1.00 93.75 296 LEU A CA 1
ATOM 2197 C C . LEU A 1 296 ? -6.351 -5.165 -13.950 1.00 93.75 296 LEU A C 1
ATOM 2199 O O . LEU A 1 296 ? -7.325 -4.977 -13.222 1.00 93.75 296 LEU A O 1
ATOM 2203 N N . CYS A 1 297 ? -5.539 -6.212 -13.800 1.00 94.12 297 CYS A N 1
ATOM 2204 C CA . CYS A 1 297 ? -5.713 -7.192 -12.732 1.00 94.12 297 CYS A CA 1
ATOM 2205 C C . CYS A 1 297 ? -5.584 -6.548 -11.343 1.00 94.12 297 CYS A C 1
ATOM 2207 O O . CYS A 1 297 ? -6.387 -6.847 -10.459 1.00 94.12 297 CYS A O 1
ATOM 2209 N N . PHE A 1 298 ? -4.641 -5.620 -11.139 1.00 94.12 298 PHE A N 1
ATOM 2210 C CA . PHE A 1 298 ? -4.558 -4.853 -9.891 1.00 94.12 298 PHE A CA 1
ATOM 2211 C C . PHE A 1 298 ? -5.766 -3.939 -9.672 1.00 94.12 298 PHE A C 1
ATOM 2213 O O . PHE A 1 298 ? -6.273 -3.864 -8.552 1.00 94.12 298 PHE A O 1
ATOM 2220 N N . GLY A 1 299 ? -6.266 -3.287 -10.724 1.00 91.69 299 GLY A N 1
ATOM 2221 C CA . GLY A 1 299 ? -7.498 -2.497 -10.669 1.00 91.69 299 GLY A CA 1
ATOM 2222 C C . GLY A 1 299 ? -8.715 -3.340 -10.282 1.00 91.69 299 GLY A C 1
ATOM 2223 O O . GLY A 1 299 ? -9.487 -2.957 -9.401 1.00 91.69 299 GLY A O 1
ATOM 2224 N N . LEU A 1 300 ? -8.849 -4.524 -10.883 1.00 91.38 300 LEU A N 1
ATOM 2225 C CA . LEU A 1 300 ? -9.903 -5.482 -10.566 1.00 91.38 300 LEU A CA 1
ATOM 2226 C C . LEU A 1 300 ? -9.783 -5.989 -9.125 1.00 91.38 300 LEU A C 1
ATOM 2228 O O . LEU A 1 300 ? -10.775 -5.994 -8.399 1.00 91.38 300 LEU A O 1
ATOM 2232 N N . LEU A 1 301 ? -8.575 -6.350 -8.681 1.00 90.81 301 LEU A N 1
ATOM 2233 C CA . LEU A 1 301 ? -8.308 -6.760 -7.302 1.00 90.81 301 LEU A CA 1
ATOM 2234 C C . LEU A 1 301 ? -8.711 -5.667 -6.314 1.00 90.81 301 LEU A C 1
ATOM 2236 O O . LEU A 1 301 ? -9.440 -5.931 -5.360 1.00 90.81 301 LEU A O 1
ATOM 2240 N N . PHE A 1 302 ? -8.281 -4.429 -6.563 1.00 88.12 302 PHE A N 1
ATOM 2241 C CA . PHE A 1 302 ? -8.642 -3.281 -5.740 1.00 88.12 302 PHE A CA 1
ATOM 2242 C C . PHE A 1 302 ? -10.160 -3.111 -5.650 1.00 88.12 302 PHE A C 1
ATOM 2244 O O . PHE A 1 302 ? -10.707 -2.897 -4.567 1.00 88.12 302 PHE A O 1
ATOM 2251 N N . MET A 1 303 ? -10.858 -3.263 -6.774 1.00 86.81 303 MET A N 1
ATOM 2252 C CA . MET A 1 303 ? -12.308 -3.161 -6.807 1.00 86.81 303 MET A CA 1
ATOM 2253 C C . MET A 1 303 ? -13.006 -4.283 -6.033 1.00 86.81 303 MET A C 1
ATOM 2255 O O . MET A 1 303 ? -13.934 -4.006 -5.269 1.00 86.81 303 MET A O 1
ATOM 2259 N N . VAL A 1 304 ? -12.555 -5.528 -6.200 1.00 88.44 304 VAL A N 1
ATOM 2260 C CA . VAL A 1 304 ? -13.070 -6.683 -5.455 1.00 88.44 304 VAL A CA 1
ATOM 2261 C C . VAL A 1 304 ? -12.875 -6.468 -3.959 1.00 88.44 304 VAL A C 1
ATOM 2263 O O . VAL A 1 304 ? -13.822 -6.622 -3.192 1.00 88.44 304 VAL A O 1
ATOM 2266 N N . VAL A 1 305 ? -11.690 -6.039 -3.526 1.00 84.94 305 VAL A N 1
ATOM 2267 C CA . VAL A 1 305 ? -11.434 -5.810 -2.101 1.00 84.94 305 VAL A CA 1
ATOM 2268 C C . VAL A 1 305 ? -12.261 -4.645 -1.555 1.00 84.94 305 VAL A C 1
ATOM 2270 O O . VAL A 1 305 ? -12.795 -4.760 -0.455 1.00 84.94 305 VAL A O 1
ATOM 2273 N N . ASN A 1 306 ? -12.459 -3.561 -2.310 1.00 83.31 306 ASN A N 1
ATOM 2274 C CA . ASN A 1 306 ? -13.362 -2.486 -1.883 1.00 83.31 306 ASN A CA 1
ATOM 2275 C C . ASN A 1 306 ? -14.805 -2.973 -1.735 1.00 83.31 306 ASN A C 1
ATOM 2277 O O . ASN A 1 306 ? -15.486 -2.591 -0.787 1.00 83.31 306 ASN A O 1
ATOM 2281 N N . LEU A 1 307 ? -15.270 -3.839 -2.638 1.00 83.06 307 LEU A N 1
ATOM 2282 C CA . LEU A 1 307 ? -16.591 -4.452 -2.524 1.00 83.06 307 LEU A CA 1
ATOM 2283 C C . LEU A 1 307 ? -16.698 -5.329 -1.264 1.00 83.06 307 LEU A C 1
ATOM 2285 O O . LEU A 1 307 ? -17.718 -5.294 -0.572 1.00 83.06 307 LEU A O 1
ATOM 2289 N N . LEU A 1 308 ? -15.642 -6.083 -0.940 1.00 85.50 308 LEU A N 1
ATOM 2290 C CA . LEU A 1 308 ? -15.563 -6.866 0.296 1.00 85.50 308 LEU A CA 1
ATOM 2291 C C . LEU A 1 308 ? -15.570 -5.967 1.537 1.00 85.50 308 LEU A C 1
ATOM 2293 O O . LEU A 1 308 ? -16.265 -6.277 2.503 1.00 85.50 308 LEU A O 1
ATOM 2297 N N . LEU A 1 309 ? -14.860 -4.838 1.503 1.00 81.62 309 LEU A N 1
ATOM 2298 C CA . LEU A 1 309 ? -14.865 -3.853 2.581 1.00 81.62 309 LEU A CA 1
ATOM 2299 C C . LEU A 1 309 ? -16.258 -3.265 2.794 1.00 81.62 309 LEU A C 1
ATOM 2301 O O . LEU A 1 309 ? -16.756 -3.277 3.913 1.00 81.62 309 LEU A O 1
ATOM 2305 N N . GLU A 1 310 ? -16.929 -2.830 1.730 1.00 78.75 310 GLU A N 1
ATOM 2306 C CA . GLU A 1 310 ? -18.314 -2.340 1.786 1.00 78.75 310 GLU A CA 1
ATOM 2307 C C . GLU A 1 310 ? -19.289 -3.387 2.331 1.00 78.75 310 GLU A C 1
ATOM 2309 O O . GLU A 1 310 ? -20.219 -3.064 3.072 1.00 78.75 310 GLU A O 1
ATOM 2314 N N . ALA A 1 311 ? -19.101 -4.662 1.983 1.00 82.31 311 ALA A N 1
ATOM 2315 C CA . ALA A 1 311 ? -19.875 -5.750 2.569 1.00 82.31 311 ALA A CA 1
ATOM 2316 C C . ALA A 1 311 ? -19.573 -5.929 4.068 1.00 82.31 311 ALA A C 1
ATOM 2318 O O . ALA A 1 311 ? -20.499 -6.134 4.853 1.00 82.31 311 ALA A O 1
ATOM 2319 N N . ALA A 1 312 ? -18.307 -5.816 4.477 1.00 83.62 312 ALA A N 1
ATOM 2320 C CA . ALA A 1 312 ? -17.902 -5.893 5.877 1.00 83.62 312 ALA A CA 1
ATOM 2321 C C . ALA A 1 312 ? -18.457 -4.720 6.705 1.00 83.62 312 ALA A C 1
ATOM 2323 O O . ALA A 1 312 ? -19.008 -4.958 7.778 1.00 83.62 312 ALA A O 1
ATOM 2324 N N . TYR A 1 313 ? -18.426 -3.487 6.186 1.00 76.69 313 TYR A N 1
ATOM 2325 C CA . TYR A 1 313 ? -19.036 -2.324 6.842 1.00 76.69 313 TYR A CA 1
ATOM 2326 C C . TYR A 1 313 ? -20.524 -2.518 7.090 1.00 76.69 313 TYR A C 1
ATOM 2328 O O . TYR A 1 313 ? -20.987 -2.323 8.209 1.00 76.69 313 TYR A O 1
ATOM 2336 N N . ARG A 1 314 ? -21.263 -2.968 6.068 1.0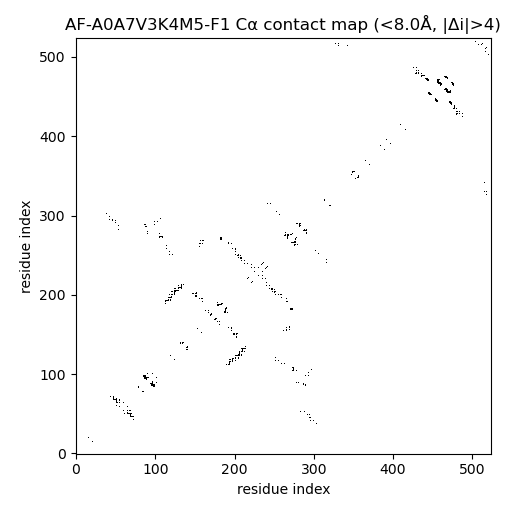0 75.69 314 ARG A N 1
ATOM 2337 C CA . ARG A 1 314 ? -22.709 -3.203 6.177 1.00 75.69 314 ARG A CA 1
ATOM 2338 C C . ARG A 1 314 ? -23.068 -4.251 7.227 1.00 75.69 314 ARG A C 1
ATOM 2340 O O . ARG A 1 314 ? -24.158 -4.181 7.785 1.00 75.69 314 ARG A O 1
ATOM 2347 N N . ARG A 1 315 ? -22.182 -5.223 7.473 1.00 81.19 315 ARG A N 1
ATOM 2348 C CA . ARG A 1 315 ? -22.363 -6.236 8.522 1.00 81.19 315 ARG A CA 1
ATOM 2349 C C . ARG A 1 315 ? -22.024 -5.716 9.917 1.00 81.19 315 ARG A C 1
ATOM 2351 O O . ARG A 1 315 ? -22.640 -6.172 10.871 1.00 81.19 315 ARG A O 1
ATOM 2358 N N . LEU A 1 316 ? -21.043 -4.821 10.034 1.00 76.50 316 LEU A N 1
ATOM 2359 C CA . LEU A 1 316 ? -20.595 -4.282 11.320 1.00 76.50 316 LEU A CA 1
ATOM 2360 C C . LEU A 1 316 ? -21.513 -3.179 11.850 1.00 76.50 316 LEU A C 1
ATOM 2362 O O . LEU A 1 316 ? -21.785 -3.162 13.046 1.00 76.50 316 LEU A O 1
ATOM 2366 N N . ASP A 1 317 ? -22.006 -2.291 10.984 1.00 69.25 317 ASP A N 1
ATOM 2367 C CA . ASP A 1 317 ? -22.928 -1.229 11.387 1.00 69.25 317 ASP A CA 1
ATOM 2368 C C . ASP A 1 317 ? -23.959 -0.919 10.281 1.00 69.25 317 ASP A C 1
ATOM 2370 O O . ASP A 1 317 ? -23.627 -0.293 9.267 1.00 69.25 317 ASP A O 1
ATOM 2374 N N . PRO A 1 318 ? -25.230 -1.333 10.448 1.00 60.47 318 PRO A N 1
ATOM 2375 C CA . PRO A 1 318 ? -26.290 -1.013 9.501 1.00 60.47 318 PRO A CA 1
ATOM 2376 C C . PRO A 1 318 ? -26.689 0.472 9.515 1.00 60.47 318 PRO A C 1
ATOM 2378 O O . PRO A 1 318 ? -27.288 0.924 8.548 1.00 60.47 318 PRO A O 1
ATOM 2381 N N . ARG A 1 319 ? -26.341 1.267 10.540 1.00 57.09 319 ARG A N 1
ATOM 2382 C CA . ARG A 1 319 ? -26.700 2.701 10.606 1.00 57.09 319 ARG A CA 1
ATOM 2383 C C . ARG A 1 319 ? -25.895 3.561 9.634 1.00 57.09 319 ARG A C 1
ATOM 2385 O O . ARG A 1 319 ? -26.375 4.595 9.181 1.00 57.09 319 ARG A O 1
ATOM 2392 N N . LEU A 1 320 ? -24.708 3.104 9.233 1.00 53.38 320 LEU A N 1
ATOM 2393 C CA . LEU A 1 320 ? -23.916 3.737 8.172 1.00 53.38 320 LEU A CA 1
ATOM 2394 C C . LEU A 1 320 ? -24.562 3.588 6.777 1.00 53.38 320 LEU A C 1
ATOM 2396 O O . LEU A 1 320 ? -24.121 4.241 5.832 1.00 53.38 320 LEU A O 1
ATOM 2400 N N . GLN A 1 321 ? -25.618 2.769 6.634 1.00 49.78 321 GLN A N 1
ATOM 2401 C CA . GLN A 1 321 ? -26.384 2.633 5.389 1.00 49.78 321 GLN A CA 1
ATOM 2402 C C . GLN A 1 321 ? -27.166 3.911 5.054 1.00 49.78 321 GLN A C 1
ATOM 2404 O O . GLN A 1 321 ? -27.199 4.297 3.889 1.00 49.78 321 GLN A O 1
ATOM 2409 N N . GLU A 1 322 ? -27.712 4.627 6.042 1.00 43.78 322 GLU A N 1
ATOM 2410 C CA . GLU A 1 322 ? -28.574 5.798 5.795 1.00 43.78 322 GLU A CA 1
ATOM 2411 C C . GLU A 1 322 ? -27.808 6.981 5.171 1.00 43.78 322 GLU A C 1
ATOM 2413 O O . GLU A 1 322 ? -28.334 7.689 4.308 1.00 43.78 322 GLU A O 1
ATOM 2418 N N . ALA A 1 323 ? -26.525 7.146 5.517 1.00 41.03 323 ALA A N 1
ATOM 2419 C CA . ALA A 1 323 ? -25.653 8.160 4.919 1.00 41.03 323 ALA A CA 1
ATOM 2420 C C . ALA A 1 323 ? -25.319 7.858 3.440 1.00 41.03 323 ALA A C 1
ATOM 2422 O O . ALA A 1 323 ? -25.248 8.774 2.619 1.00 41.03 323 ALA A O 1
ATOM 2423 N N . GLY A 1 324 ? -25.168 6.576 3.077 1.00 38.81 324 GLY A N 1
ATOM 2424 C CA . GLY A 1 324 ? -24.966 6.130 1.690 1.00 38.81 324 GLY A CA 1
ATOM 2425 C C . GLY A 1 324 ? -26.260 6.085 0.864 1.00 38.81 324 GLY A C 1
ATOM 2426 O O . GLY A 1 324 ? -26.251 6.363 -0.337 1.00 38.81 324 GLY A O 1
ATOM 2427 N N . GLU A 1 325 ? -27.398 5.801 1.499 1.00 38.53 325 GLU A N 1
ATOM 2428 C CA . GLU A 1 325 ? -28.722 5.795 0.868 1.00 38.53 325 GLU A CA 1
ATOM 2429 C C . GLU A 1 325 ? -29.237 7.205 0.547 1.00 38.53 325 GLU A C 1
ATOM 2431 O O . GLU A 1 325 ? -29.900 7.394 -0.479 1.00 38.53 325 GLU A O 1
ATOM 2436 N N . GLY A 1 326 ? -28.860 8.213 1.345 1.00 37.44 326 GLY A N 1
ATOM 2437 C CA . GLY A 1 326 ? -29.059 9.627 1.014 1.00 37.44 326 GLY A CA 1
ATOM 2438 C C . GLY A 1 326 ? -28.400 10.005 -0.317 1.00 37.44 326 GLY A C 1
ATOM 2439 O O . GLY A 1 326 ? -29.040 10.610 -1.176 1.00 37.44 326 GLY A O 1
ATOM 2440 N N . ALA A 1 327 ? -27.167 9.550 -0.563 1.00 36.75 327 ALA A N 1
ATOM 2441 C CA . ALA A 1 327 ? -26.491 9.724 -1.851 1.00 36.75 327 ALA A CA 1
ATOM 2442 C C . ALA A 1 327 ? -27.141 8.891 -2.982 1.00 36.75 327 ALA A C 1
ATOM 2444 O O . ALA A 1 327 ? -27.257 9.358 -4.119 1.00 36.75 327 ALA A O 1
ATOM 2445 N N . ALA A 1 328 ? -27.633 7.682 -2.679 1.00 38.59 328 ALA A N 1
ATOM 2446 C CA . ALA A 1 328 ? -28.244 6.776 -3.655 1.00 38.59 328 ALA A CA 1
ATOM 2447 C C . ALA A 1 328 ? -29.630 7.231 -4.159 1.00 38.59 328 ALA A C 1
ATOM 2449 O O . ALA A 1 328 ? -29.902 7.100 -5.361 1.00 38.59 328 ALA A O 1
ATOM 2450 N N . ARG A 1 329 ? -30.481 7.813 -3.292 1.00 37.81 329 ARG A N 1
ATOM 2451 C CA . ARG A 1 329 ? -31.779 8.409 -3.682 1.00 37.81 329 ARG A CA 1
ATOM 2452 C C . ARG A 1 329 ? -31.607 9.649 -4.559 1.00 37.81 329 ARG A C 1
ATOM 2454 O O . ARG A 1 329 ? -32.397 9.850 -5.479 1.00 37.81 329 ARG A O 1
ATOM 2461 N N . ILE A 1 330 ? -30.556 10.436 -4.332 1.00 40.28 330 ILE A N 1
ATOM 2462 C CA . ILE A 1 330 ? -30.288 11.676 -5.079 1.00 40.28 330 ILE A CA 1
ATOM 2463 C C . ILE A 1 330 ? -29.620 11.394 -6.444 1.00 40.28 330 ILE A C 1
ATOM 2465 O O . ILE A 1 330 ? -29.787 12.158 -7.392 1.00 40.28 330 ILE A O 1
ATOM 2469 N N . ALA A 1 331 ? -28.939 10.255 -6.602 1.00 42.19 331 ALA A N 1
ATOM 2470 C CA . ALA A 1 331 ? -28.374 9.790 -7.876 1.00 42.19 331 ALA A CA 1
ATOM 2471 C C . ALA A 1 331 ? -29.393 9.103 -8.824 1.00 42.19 331 ALA A C 1
ATOM 2473 O O . ALA A 1 331 ? -28.997 8.491 -9.812 1.00 42.19 331 ALA A O 1
ATOM 2474 N N . SER A 1 332 ? -30.700 9.195 -8.548 1.00 42.47 332 SER A N 1
ATOM 2475 C CA . SER A 1 332 ? -31.781 8.704 -9.427 1.00 42.47 332 SER A CA 1
ATOM 2476 C C . SER A 1 332 ? -32.084 9.616 -10.630 1.00 42.47 332 SER A C 1
ATOM 2478 O O . SER A 1 332 ? -32.929 9.284 -11.457 1.00 42.47 332 SER A O 1
ATOM 2480 N N . VAL A 1 333 ? -31.377 10.742 -10.764 1.00 47.09 333 VAL A N 1
ATOM 2481 C CA . VAL A 1 333 ? -31.493 11.647 -11.915 1.00 47.09 333 VAL A CA 1
ATOM 2482 C C . VAL A 1 333 ? -30.897 10.968 -13.152 1.00 47.09 333 VAL A C 1
ATOM 2484 O O . VAL A 1 333 ? -29.710 10.639 -13.177 1.00 47.09 333 VAL A O 1
ATOM 2487 N N . GLY A 1 334 ? -31.710 10.740 -14.187 1.00 48.00 334 GLY A N 1
ATOM 2488 C CA . GLY A 1 334 ? -31.266 10.065 -15.409 1.00 48.00 334 GLY A CA 1
ATOM 2489 C C . GLY A 1 334 ? -30.127 10.825 -16.098 1.00 48.00 334 GLY A C 1
ATOM 2490 O O . GLY A 1 334 ? -30.093 12.052 -16.071 1.00 48.00 334 GLY A O 1
ATOM 2491 N N . TRP A 1 335 ? -29.204 10.126 -16.769 1.00 44.50 335 TRP A N 1
ATOM 2492 C CA . TRP A 1 335 ? -28.027 10.746 -17.410 1.00 44.50 335 TRP A CA 1
ATOM 2493 C C . TRP A 1 335 ? -28.383 11.885 -18.388 1.00 44.50 335 TRP A C 1
ATOM 2495 O O . TRP A 1 335 ? -27.615 12.829 -18.545 1.00 44.50 335 TRP A O 1
ATOM 2505 N N . ARG A 1 336 ? -29.574 11.836 -19.005 1.00 51.38 336 ARG A N 1
ATOM 2506 C CA . ARG A 1 336 ? -30.123 12.910 -19.852 1.00 51.38 336 ARG A CA 1
ATOM 2507 C C . ARG A 1 336 ? -30.496 14.156 -19.058 1.00 51.38 336 ARG A C 1
ATOM 2509 O O . ARG A 1 336 ? -30.262 15.265 -19.527 1.00 51.38 336 ARG A O 1
ATOM 2516 N N . GLU A 1 337 ? -31.078 13.990 -17.877 1.00 58.31 337 GLU A N 1
ATOM 2517 C CA . GLU A 1 337 ? -31.322 15.103 -16.965 1.00 58.31 337 GLU A CA 1
ATOM 2518 C C . GLU A 1 337 ? -30.005 15.608 -16.400 1.00 58.31 337 GLU A C 1
ATOM 2520 O O . GLU A 1 337 ? -29.769 16.801 -16.487 1.00 58.31 337 GLU A O 1
ATOM 2525 N N . ALA A 1 338 ? -29.094 14.729 -15.978 1.00 48.47 338 ALA A N 1
ATOM 2526 C CA . ALA A 1 338 ? -27.759 15.109 -15.519 1.00 48.47 338 ALA A CA 1
ATOM 2527 C C . ALA A 1 338 ?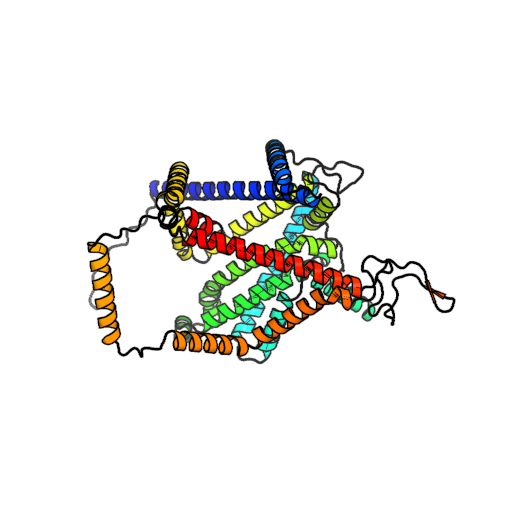 -26.984 15.928 -16.570 1.00 48.47 338 ALA A C 1
ATOM 2529 O O . ALA A 1 338 ? -26.417 16.964 -16.235 1.00 48.47 338 ALA A O 1
ATOM 2530 N N . ALA A 1 339 ? -27.029 15.530 -17.847 1.00 50.56 339 ALA A N 1
ATOM 2531 C CA . ALA A 1 339 ? -26.418 16.269 -18.950 1.00 50.56 339 ALA A CA 1
ATOM 2532 C C . ALA A 1 339 ? -27.108 17.618 -19.209 1.00 50.56 339 ALA A C 1
ATOM 2534 O O . ALA A 1 339 ? -26.432 18.621 -19.425 1.00 50.56 339 ALA A O 1
ATOM 2535 N N . ARG A 1 340 ? -28.447 17.684 -19.138 1.00 67.75 340 ARG A N 1
ATOM 2536 C CA . ARG A 1 340 ? -29.186 18.954 -19.256 1.00 67.75 340 ARG A CA 1
ATOM 2537 C C . ARG A 1 340 ? -28.905 19.894 -18.089 1.00 67.75 340 ARG A C 1
ATOM 2539 O O . ARG A 1 340 ? -28.835 21.097 -18.316 1.00 67.75 340 ARG A O 1
ATOM 2546 N N . THR A 1 341 ? -28.765 19.384 -16.867 1.00 59.22 341 THR A N 1
ATOM 2547 C CA . THR A 1 341 ? -28.436 20.195 -15.687 1.00 59.22 341 THR A CA 1
ATOM 2548 C C . THR A 1 341 ? -26.993 20.668 -15.765 1.00 59.22 341 THR A C 1
ATOM 2550 O O . THR A 1 341 ? -26.764 21.858 -15.641 1.00 59.22 341 THR A O 1
ATOM 2553 N N . ALA A 1 342 ? -26.044 19.797 -16.125 1.00 51.09 342 ALA A N 1
ATOM 2554 C CA . ALA A 1 342 ? -24.652 20.185 -16.350 1.00 51.09 342 ALA A CA 1
ATOM 2555 C C . ALA A 1 342 ? -24.520 21.245 -17.455 1.00 51.09 342 ALA A C 1
ATOM 2557 O O . ALA A 1 342 ? -23.819 22.235 -17.279 1.00 51.09 342 ALA A O 1
ATOM 2558 N N . PHE A 1 343 ? -25.242 21.094 -18.571 1.00 65.81 343 PHE A N 1
ATOM 2559 C CA . PHE A 1 343 ? -25.254 22.089 -19.643 1.00 65.81 343 PHE A CA 1
ATOM 2560 C C . PHE A 1 343 ? -25.920 23.401 -19.207 1.00 65.81 343 PHE A C 1
ATOM 2562 O O . PHE A 1 343 ? -25.464 24.478 -19.580 1.00 65.81 343 PHE A O 1
ATOM 2569 N N . ARG A 1 344 ? -26.975 23.338 -18.386 1.00 70.00 344 ARG A N 1
ATOM 2570 C CA . ARG A 1 344 ? -27.648 24.514 -17.817 1.00 70.00 344 ARG A CA 1
ATOM 2571 C C . ARG A 1 344 ? -26.757 25.249 -16.820 1.00 70.00 344 ARG A C 1
ATOM 2573 O O . ARG A 1 344 ? -26.669 26.468 -16.909 1.00 70.00 344 ARG A O 1
ATOM 2580 N N . ASP A 1 345 ? -26.074 24.526 -15.942 1.00 60.81 345 ASP A N 1
ATOM 2581 C CA . ASP A 1 345 ? -25.164 25.065 -14.931 1.00 60.81 345 ASP A CA 1
ATOM 2582 C C . ASP A 1 345 ? -23.909 25.656 -15.598 1.00 60.81 345 ASP A C 1
ATOM 2584 O O . ASP A 1 345 ? -23.461 26.746 -15.242 1.00 60.81 345 ASP A O 1
ATOM 2588 N N . LEU A 1 346 ? -23.400 25.005 -16.652 1.00 60.66 346 LEU A N 1
ATOM 2589 C CA . LEU A 1 346 ? -22.309 25.516 -17.487 1.00 60.66 346 LEU A CA 1
ATOM 2590 C C . LEU A 1 346 ? -22.732 26.756 -18.293 1.00 60.66 346 LEU A C 1
ATOM 2592 O O . LEU A 1 346 ? -21.989 27.736 -18.368 1.00 60.66 346 LEU A O 1
ATOM 2596 N N . ARG A 1 347 ? -23.949 26.768 -18.854 1.00 64.44 347 ARG A N 1
ATOM 2597 C CA . ARG A 1 347 ? -24.521 27.947 -19.523 1.00 64.44 347 ARG A CA 1
ATOM 2598 C C . ARG A 1 347 ? -24.740 29.091 -18.531 1.00 64.44 347 ARG A C 1
ATOM 2600 O O . ARG A 1 347 ? -24.450 30.235 -18.861 1.00 64.44 347 ARG A O 1
ATOM 2607 N N . PHE A 1 348 ? -25.191 28.799 -17.313 1.00 60.31 348 PHE A N 1
ATOM 2608 C CA . PHE A 1 348 ? -25.347 29.777 -16.236 1.00 60.31 348 PHE A CA 1
ATOM 2609 C C . PHE A 1 348 ? -23.999 30.395 -15.834 1.00 60.31 348 PHE A C 1
ATOM 2611 O O . PHE A 1 348 ? -23.900 31.612 -15.687 1.00 60.31 348 PHE A O 1
ATOM 2618 N N . LEU A 1 349 ? -22.929 29.596 -15.737 1.00 56.22 349 LEU A N 1
ATOM 2619 C CA . LEU A 1 349 ? -21.566 30.100 -15.517 1.00 56.22 349 LEU A CA 1
ATOM 2620 C C . LEU A 1 349 ? -21.116 31.069 -16.613 1.00 56.22 349 LEU A C 1
ATOM 2622 O O . LEU A 1 349 ? -20.582 32.134 -16.294 1.00 56.22 349 LEU A O 1
ATOM 2626 N N . LEU A 1 350 ? -21.342 30.704 -17.878 1.00 60.16 350 LEU A N 1
ATOM 2627 C CA . LEU A 1 350 ? -20.895 31.467 -19.045 1.00 60.16 350 LEU A CA 1
ATOM 2628 C C . LEU A 1 350 ? -21.748 32.717 -19.316 1.00 60.16 350 LEU A C 1
ATOM 2630 O O . LEU A 1 350 ? -21.227 33.703 -19.836 1.00 60.16 350 LEU A O 1
ATOM 2634 N N . VAL A 1 351 ? -23.038 32.704 -18.960 1.00 58.09 351 VAL A N 1
ATOM 2635 C CA . VAL A 1 351 ? -23.999 33.755 -19.343 1.00 58.09 351 VAL A CA 1
ATOM 2636 C C . VAL A 1 351 ? -24.509 34.584 -18.152 1.00 58.09 351 VAL A C 1
ATOM 2638 O O . VAL A 1 351 ? -24.653 35.797 -18.285 1.00 58.09 351 VAL A O 1
ATOM 2641 N N . GLU A 1 352 ? -24.747 33.987 -16.978 1.00 54.69 352 GLU A N 1
ATOM 2642 C CA . GLU A 1 352 ? -25.543 34.595 -15.883 1.00 54.69 352 GLU A CA 1
ATOM 2643 C C . GLU A 1 352 ? -24.773 34.783 -14.550 1.00 54.69 352 GLU A C 1
ATOM 2645 O O . GLU A 1 352 ? -25.223 35.475 -13.620 1.00 54.69 352 GLU A O 1
ATOM 2650 N N . SER A 1 353 ? -23.559 34.235 -14.445 1.00 56.50 353 SER A N 1
ATOM 2651 C CA . SER A 1 353 ? -22.717 34.351 -13.250 1.00 56.50 353 SER A CA 1
ATOM 2652 C C . SER A 1 353 ? -22.229 35.786 -12.983 1.00 56.50 353 SER A C 1
ATOM 2654 O O . SER A 1 353 ? -22.217 36.664 -13.853 1.00 56.50 353 SER A O 1
ATOM 2656 N N . ARG A 1 354 ? -21.791 36.055 -11.741 1.00 49.84 354 ARG A N 1
ATOM 2657 C CA . ARG A 1 354 ? -21.125 37.323 -11.379 1.00 49.84 354 ARG A CA 1
ATOM 2658 C C . ARG A 1 354 ? -19.864 37.577 -12.215 1.00 49.84 354 ARG A C 1
ATOM 2660 O O . ARG A 1 354 ? -19.539 38.738 -12.412 1.00 49.84 354 ARG A O 1
ATOM 2667 N N . LEU A 1 355 ? -19.209 36.533 -12.734 1.00 49.22 355 LEU A N 1
ATOM 2668 C CA . LEU A 1 355 ? -18.060 36.645 -13.638 1.00 49.22 355 LEU A CA 1
ATOM 2669 C C . LEU A 1 355 ? -18.486 37.157 -15.025 1.00 49.22 355 LEU A C 1
ATOM 2671 O O . LEU A 1 355 ? -17.866 38.075 -15.552 1.00 49.22 355 LEU A O 1
ATOM 2675 N N . GLY A 1 356 ? -19.596 36.643 -15.572 1.00 53.84 356 GLY A N 1
ATOM 2676 C CA . GLY A 1 356 ? -20.189 37.130 -16.825 1.00 53.84 356 GLY A CA 1
ATOM 2677 C C . GLY A 1 356 ? -20.695 38.575 -16.725 1.00 53.84 356 GLY A C 1
ATOM 2678 O O . GLY A 1 356 ? -20.502 39.367 -17.644 1.00 53.84 356 GLY A O 1
ATOM 2679 N N . ARG A 1 357 ? -21.257 38.959 -15.569 1.00 53.50 357 ARG A N 1
ATOM 2680 C CA . ARG A 1 357 ? -21.631 40.352 -15.241 1.00 53.50 357 ARG A CA 1
ATOM 2681 C C . ARG A 1 357 ? -20.440 41.266 -14.933 1.00 53.50 357 ARG A C 1
ATOM 2683 O O . ARG A 1 357 ? -20.546 42.474 -15.099 1.00 53.50 357 ARG A O 1
ATOM 2690 N N . TRP A 1 358 ? -19.321 40.712 -14.473 1.00 51.69 358 TRP A N 1
ATOM 2691 C CA . TRP A 1 358 ? -18.078 41.452 -14.245 1.00 51.69 358 TRP A CA 1
ATOM 2692 C C . TRP A 1 358 ? -17.348 41.735 -15.569 1.00 51.69 358 TRP A C 1
ATOM 2694 O O . TRP A 1 358 ? -16.888 42.854 -15.784 1.00 51.69 358 TRP A O 1
ATOM 2704 N N . LEU A 1 359 ? -17.343 40.767 -16.495 1.00 53.22 359 LEU A N 1
ATOM 2705 C CA . LEU A 1 359 ? -16.859 40.929 -17.874 1.00 53.22 359 LEU A CA 1
ATOM 2706 C C . LEU A 1 359 ? -17.766 41.853 -18.705 1.00 53.22 359 LEU A C 1
ATOM 2708 O O . LEU A 1 359 ? -17.277 42.710 -19.437 1.00 53.22 359 LEU A O 1
ATOM 2712 N N . ARG A 1 360 ? -19.091 41.743 -18.557 1.00 57.00 360 ARG A N 1
ATOM 2713 C CA . ARG A 1 360 ? -20.070 42.671 -19.144 1.00 57.00 360 ARG A CA 1
ATOM 2714 C C . ARG A 1 360 ? -20.356 43.801 -18.162 1.00 57.00 360 ARG A C 1
ATOM 2716 O O . ARG A 1 360 ? -21.398 43.787 -17.517 1.00 57.00 360 ARG A O 1
ATOM 2723 N N . ARG A 1 361 ? -19.433 44.761 -18.034 1.00 48.97 361 ARG A N 1
ATOM 2724 C CA . ARG A 1 361 ? -19.576 45.968 -17.195 1.00 48.97 361 ARG A CA 1
ATOM 2725 C C . ARG A 1 361 ? -20.980 46.595 -17.321 1.00 48.97 361 ARG A C 1
ATOM 2727 O O . ARG A 1 361 ? -21.223 47.419 -18.194 1.00 48.97 361 ARG A O 1
ATOM 2734 N N . LYS A 1 362 ? -21.901 46.243 -16.425 1.00 45.75 362 LYS A N 1
ATOM 2735 C CA . LYS A 1 362 ? -23.145 46.981 -16.178 1.00 45.75 362 LYS A CA 1
ATOM 2736 C C . LYS A 1 362 ? -23.296 47.158 -14.670 1.00 45.75 362 LYS A C 1
ATOM 2738 O O . LYS A 1 362 ? -23.643 46.198 -13.979 1.00 45.75 362 LYS A O 1
ATOM 2743 N N . PRO A 1 363 ? -23.029 48.356 -14.131 1.00 53.41 363 PRO A N 1
ATOM 2744 C CA . PRO A 1 363 ? -23.350 48.664 -12.755 1.00 53.41 363 PRO A CA 1
ATOM 2745 C C . PRO A 1 363 ? -24.778 49.213 -12.713 1.00 53.41 363 PRO A C 1
ATOM 2747 O O . PRO A 1 363 ? -25.020 50.345 -13.107 1.00 53.41 363 PRO A O 1
ATOM 2750 N N . ALA A 1 364 ? -25.729 48.417 -12.237 1.00 48.81 364 ALA A N 1
ATOM 2751 C CA . ALA A 1 364 ? -26.983 48.945 -11.706 1.00 48.81 364 ALA A CA 1
ATOM 2752 C C . ALA A 1 364 ? -27.571 47.923 -10.725 1.00 48.81 364 ALA A C 1
ATOM 2754 O O . ALA A 1 364 ? -28.239 46.971 -11.123 1.00 48.81 364 ALA A O 1
ATOM 2755 N N . ARG A 1 365 ? -27.266 48.082 -9.431 1.00 58.69 365 ARG A N 1
ATOM 2756 C CA . ARG A 1 365 ? -28.128 47.543 -8.366 1.00 58.69 365 ARG A CA 1
ATOM 2757 C C . ARG A 1 365 ? -29.369 48.433 -8.314 1.00 58.69 365 ARG A C 1
ATOM 2759 O O . ARG A 1 365 ? -29.223 49.646 -8.453 1.00 58.69 365 ARG A O 1
ATOM 2766 N N . SER A 1 366 ? -30.555 47.853 -8.139 1.00 62.72 366 SER A N 1
ATOM 2767 C CA . SER A 1 366 ? -31.780 48.644 -8.003 1.00 62.72 366 SER A CA 1
ATOM 2768 C C . SER A 1 366 ? -31.684 49.560 -6.762 1.00 62.72 366 SER A C 1
ATOM 2770 O O . SER A 1 366 ? -31.011 49.195 -5.787 1.00 62.72 366 SER A O 1
ATOM 2772 N N . PRO A 1 367 ? -32.320 50.746 -6.764 1.00 62.62 367 PRO A N 1
ATOM 2773 C CA . PRO A 1 367 ? -32.358 51.630 -5.595 1.00 62.62 367 PRO A CA 1
ATOM 2774 C C . PRO A 1 367 ? -32.902 50.931 -4.338 1.00 62.62 367 PRO A C 1
ATOM 2776 O O . PRO A 1 367 ? -32.406 51.165 -3.236 1.00 62.62 367 PRO A O 1
ATOM 2779 N N . GLU A 1 368 ? -33.854 50.007 -4.503 1.00 66.25 368 GLU A N 1
ATOM 2780 C CA . GLU A 1 368 ? -34.407 49.203 -3.408 1.00 66.25 368 GLU A CA 1
ATOM 2781 C C . GLU A 1 368 ? -33.384 48.234 -2.804 1.00 66.25 368 GLU A C 1
ATOM 2783 O O . GLU A 1 368 ? -33.312 48.093 -1.582 1.00 66.25 368 GLU A O 1
ATOM 2788 N N . ASP A 1 369 ? -32.538 47.603 -3.623 1.00 62.50 369 ASP A N 1
ATOM 2789 C CA . ASP A 1 369 ? -31.477 46.719 -3.128 1.00 62.50 369 ASP A CA 1
ATOM 2790 C C . ASP A 1 369 ? -30.394 47.506 -2.377 1.00 62.50 369 ASP A C 1
ATOM 2792 O O . ASP A 1 369 ? -29.832 47.035 -1.379 1.00 62.50 369 ASP A O 1
ATOM 2796 N N . ALA A 1 370 ? -30.104 48.730 -2.827 1.00 65.81 370 ALA A N 1
ATOM 2797 C CA . ALA A 1 370 ? -29.205 49.644 -2.129 1.00 65.81 370 ALA A CA 1
ATOM 2798 C C . ALA A 1 370 ? -29.787 50.074 -0.770 1.00 65.81 370 ALA A C 1
ATOM 2800 O O . ALA A 1 370 ? -29.067 50.053 0.231 1.00 65.81 370 ALA A O 1
ATOM 2801 N N . ALA A 1 371 ? -31.090 50.366 -0.711 1.00 71.88 371 ALA A N 1
ATOM 2802 C CA . ALA A 1 371 ? -31.793 50.714 0.521 1.00 71.88 371 ALA A CA 1
ATOM 2803 C C . ALA A 1 371 ? -31.868 49.532 1.505 1.00 71.88 371 ALA A C 1
ATOM 2805 O O . ALA A 1 371 ? -31.514 49.679 2.674 1.00 71.88 371 ALA A O 1
ATOM 2806 N N . ARG A 1 372 ? -32.219 48.325 1.038 1.00 72.31 372 ARG A N 1
ATOM 2807 C CA . ARG A 1 372 ? -32.253 47.107 1.871 1.00 72.31 372 ARG A CA 1
ATOM 2808 C C . ARG A 1 372 ? -30.883 46.757 2.437 1.00 72.31 372 ARG A C 1
ATOM 2810 O O . ARG A 1 372 ? -30.762 46.435 3.615 1.00 72.31 372 ARG A O 1
ATOM 2817 N N . THR A 1 373 ? -29.829 46.852 1.626 1.00 70.00 373 THR A N 1
ATOM 2818 C CA . THR A 1 373 ? -28.455 46.602 2.098 1.00 70.00 373 THR A CA 1
ATOM 2819 C C . THR A 1 373 ? -27.925 47.706 3.010 1.00 70.00 373 THR A C 1
ATOM 2821 O O . THR A 1 373 ? -27.033 47.438 3.817 1.00 70.00 373 THR A O 1
ATOM 2824 N N . ALA A 1 374 ? -28.428 48.938 2.901 1.00 74.50 374 ALA A N 1
ATOM 2825 C CA . ALA A 1 374 ? -28.153 50.000 3.865 1.00 74.50 374 ALA A CA 1
ATOM 2826 C C . ALA A 1 374 ? -28.862 49.728 5.203 1.00 74.50 374 ALA A C 1
ATOM 2828 O O . ALA A 1 374 ? -28.205 49.764 6.239 1.00 74.50 374 ALA A O 1
ATOM 2829 N N . ALA A 1 375 ? -30.140 49.340 5.178 1.00 77.56 375 ALA A N 1
ATOM 2830 C CA . ALA A 1 375 ? -30.917 48.996 6.371 1.00 77.56 375 ALA A CA 1
ATOM 2831 C C . ALA A 1 375 ? -30.349 47.777 7.120 1.00 77.56 375 ALA A C 1
ATOM 2833 O O . ALA A 1 375 ? -30.200 47.810 8.337 1.00 77.56 375 ALA A O 1
ATOM 2834 N N . LEU A 1 376 ? -29.946 46.724 6.398 1.00 77.12 376 LEU A N 1
ATOM 2835 C CA . LEU A 1 376 ? -29.264 45.559 6.979 1.00 77.12 376 LEU A CA 1
ATOM 2836 C C . LEU A 1 376 ? -27.921 45.934 7.611 1.00 77.12 376 LEU A C 1
ATOM 2838 O O . LEU A 1 376 ? -27.599 45.457 8.695 1.00 77.12 376 LEU A O 1
ATOM 2842 N N . ARG A 1 377 ? -27.137 46.803 6.959 1.00 73.81 377 ARG A N 1
ATOM 2843 C CA . ARG A 1 377 ? -25.885 47.311 7.537 1.00 73.81 377 ARG A CA 1
ATOM 2844 C C . ARG A 1 377 ? -26.136 48.128 8.798 1.00 73.81 377 ARG A C 1
ATOM 2846 O O . ARG A 1 377 ? -25.339 48.023 9.725 1.00 73.81 377 ARG A O 1
ATOM 2853 N N . ASP A 1 378 ? -27.213 48.906 8.838 1.00 78.88 378 ASP A N 1
ATOM 2854 C CA . ASP A 1 378 ? -27.576 49.689 10.017 1.00 78.88 378 ASP A CA 1
ATOM 2855 C C . ASP A 1 378 ? -28.030 48.791 11.177 1.00 78.88 378 ASP A C 1
ATOM 2857 O O . ASP A 1 378 ? -27.533 48.931 12.290 1.00 78.88 378 ASP A O 1
ATOM 2861 N N . LEU A 1 379 ? -28.867 47.782 10.910 1.00 79.31 379 LEU A N 1
ATOM 2862 C CA . LEU A 1 379 ? -29.262 46.763 11.893 1.00 79.31 379 LEU A CA 1
ATOM 2863 C C . LEU A 1 379 ? -28.056 46.012 12.464 1.00 79.31 379 LEU A C 1
ATOM 2865 O O . LEU A 1 379 ? -27.925 45.897 13.680 1.00 79.31 379 LEU A O 1
ATOM 2869 N N . VAL A 1 380 ? -27.139 45.561 11.603 1.00 75.62 380 VAL A N 1
ATOM 2870 C CA . VAL A 1 380 ? -25.911 44.878 12.033 1.00 75.62 380 VAL A CA 1
ATOM 2871 C C . VAL A 1 380 ? -25.022 45.808 12.858 1.00 75.62 380 VAL A C 1
ATOM 2873 O O . VAL A 1 380 ? -24.462 45.365 13.854 1.00 75.62 380 VAL A O 1
ATOM 2876 N N . ARG A 1 381 ? -24.912 47.095 12.499 1.00 72.44 381 ARG A N 1
ATOM 2877 C CA . ARG A 1 381 ? -24.169 48.085 13.299 1.00 72.44 381 ARG A CA 1
ATOM 2878 C C . ARG A 1 381 ? -24.802 48.308 14.667 1.00 72.44 381 ARG A C 1
ATOM 2880 O O . ARG A 1 381 ? -24.079 48.313 15.656 1.00 72.44 381 ARG A O 1
ATOM 2887 N N . ARG A 1 382 ? -26.128 48.450 14.743 1.00 75.69 382 ARG A N 1
ATOM 2888 C CA . ARG A 1 382 ? -26.850 48.611 16.016 1.00 75.69 382 ARG A CA 1
ATOM 2889 C C . ARG A 1 382 ? -26.720 47.373 16.898 1.00 75.69 382 ARG A C 1
ATOM 2891 O O . ARG A 1 382 ? -26.473 47.498 18.090 1.00 75.69 382 ARG A O 1
ATOM 2898 N N . GLN A 1 383 ? -26.826 46.184 16.311 1.00 72.81 383 GLN A N 1
ATOM 2899 C CA . GLN A 1 383 ? -26.682 44.924 17.033 1.00 72.81 383 GLN A CA 1
ATOM 2900 C C . GLN A 1 383 ? -25.237 44.691 17.497 1.00 72.81 383 GLN A C 1
ATOM 2902 O O . GLN A 1 383 ? -25.030 44.260 18.627 1.00 72.81 383 GLN A O 1
ATOM 2907 N N . ALA A 1 384 ? -24.248 45.058 16.675 1.00 61.84 384 ALA A N 1
ATOM 2908 C CA . ALA A 1 384 ? -22.835 45.043 17.048 1.00 61.84 384 ALA A CA 1
ATOM 2909 C C . ALA A 1 384 ? -22.504 46.061 18.152 1.00 61.84 384 ALA A C 1
ATOM 2911 O O . ALA A 1 384 ? -21.666 45.764 18.992 1.00 61.84 384 ALA A O 1
ATOM 2912 N N . ALA A 1 385 ? -23.169 47.222 18.179 1.00 65.94 385 ALA A N 1
ATOM 2913 C CA . ALA A 1 385 ? -23.026 48.215 19.246 1.00 65.94 385 ALA A CA 1
ATOM 2914 C C . ALA A 1 385 ? -23.708 47.784 20.560 1.00 65.94 385 ALA A C 1
ATOM 2916 O O . ALA A 1 385 ? -23.237 48.132 21.639 1.00 65.94 385 ALA A O 1
ATOM 2917 N N . ALA A 1 386 ? -24.804 47.018 20.479 1.00 68.81 386 ALA A N 1
ATOM 2918 C CA . ALA A 1 386 ? -25.508 46.478 21.644 1.00 68.81 386 ALA A CA 1
ATOM 2919 C C . ALA A 1 386 ? -24.772 45.287 22.282 1.00 68.81 386 ALA A C 1
ATOM 2921 O O . ALA A 1 386 ? -24.794 45.114 23.500 1.00 68.81 386 ALA A O 1
ATOM 2922 N N . SER A 1 387 ? -24.088 44.469 21.481 1.00 57.62 387 SER A N 1
ATOM 2923 C CA . SER A 1 387 ? -23.168 43.461 21.995 1.00 57.62 387 SER A CA 1
ATOM 2924 C C . SER A 1 387 ? -21.867 44.137 22.436 1.00 57.62 387 SER A C 1
ATOM 2926 O O . SER A 1 387 ? -21.179 44.710 21.602 1.00 57.62 387 SER A O 1
ATOM 2928 N N . HIS A 1 388 ? -21.488 44.052 23.714 1.00 53.69 388 HIS A N 1
ATOM 2929 C CA . HIS A 1 388 ? -20.161 44.458 24.216 1.00 53.69 388 HIS A CA 1
ATOM 2930 C C . HIS A 1 388 ? -19.049 43.527 23.680 1.00 53.69 388 HIS A C 1
ATOM 2932 O O . HIS A 1 388 ? -18.335 42.860 24.424 1.00 53.69 388 HIS A O 1
ATOM 2938 N N . VAL A 1 389 ? -18.917 43.433 22.359 1.00 59.50 389 VAL A N 1
ATOM 2939 C CA . VAL A 1 389 ? -17.790 42.793 21.695 1.00 59.50 389 VAL A CA 1
ATOM 2940 C C . VAL A 1 389 ? -16.775 43.909 21.468 1.00 59.50 389 VAL A C 1
ATOM 2942 O O . VAL A 1 389 ? -17.074 44.829 20.708 1.00 59.50 389 VAL A O 1
ATOM 2945 N N . PRO A 1 390 ? -15.609 43.892 22.136 1.00 59.69 390 PRO A N 1
ATOM 2946 C CA . PRO A 1 390 ? -14.611 44.938 21.959 1.00 59.69 390 PRO A CA 1
ATOM 2947 C C . PRO A 1 390 ? -14.290 45.106 20.470 1.00 59.69 390 PRO A C 1
ATOM 2949 O O . PRO A 1 390 ? -14.075 44.117 19.763 1.00 59.69 390 PRO A O 1
ATOM 2952 N N . ASP A 1 391 ? -14.280 46.351 19.986 1.00 56.50 391 ASP A N 1
ATOM 2953 C CA . ASP A 1 391 ? -14.012 46.672 18.582 1.00 56.50 391 ASP A CA 1
ATOM 2954 C C . ASP A 1 391 ? -12.513 46.495 18.297 1.00 56.50 391 ASP A C 1
ATOM 2956 O O . ASP A 1 391 ? -11.717 47.433 18.232 1.00 56.50 391 ASP A O 1
ATOM 2960 N N . VAL A 1 392 ? -12.082 45.234 18.223 1.00 62.16 392 VAL A N 1
ATOM 2961 C CA . VAL A 1 392 ? -10.699 44.889 17.921 1.00 62.16 392 VAL A CA 1
ATOM 2962 C C . VAL A 1 392 ? -10.443 45.326 16.481 1.00 62.16 392 VAL A C 1
ATOM 2964 O O . VAL A 1 392 ? -10.993 44.755 15.528 1.00 62.16 392 VAL A O 1
ATOM 2967 N N . SER A 1 393 ? -9.605 46.352 16.303 1.00 71.50 393 SER A N 1
ATOM 2968 C CA . SER A 1 393 ? -9.254 46.875 14.980 1.00 71.50 393 SER A CA 1
ATOM 2969 C C . SER A 1 393 ? -8.865 45.732 14.032 1.00 71.50 393 SER A C 1
ATOM 2971 O O . SER A 1 393 ? -8.289 44.717 14.437 1.00 71.50 393 SER A O 1
ATOM 2973 N N . ALA A 1 394 ? -9.192 45.847 12.742 1.00 69.19 394 ALA A N 1
ATOM 2974 C CA . ALA A 1 394 ? -8.846 44.807 11.765 1.00 69.19 394 ALA A CA 1
ATOM 2975 C C . ALA A 1 394 ? -7.335 44.479 11.777 1.00 69.19 394 ALA A C 1
ATOM 2977 O O . ALA A 1 394 ? -6.947 43.333 11.550 1.00 69.19 394 ALA A O 1
ATOM 2978 N N . ALA A 1 395 ? -6.497 45.467 12.111 1.00 72.56 395 ALA A N 1
ATOM 2979 C CA . ALA A 1 395 ? -5.063 45.309 12.322 1.00 72.56 395 ALA A CA 1
ATOM 2980 C C . ALA A 1 395 ? -4.728 44.501 13.589 1.00 72.56 395 ALA A C 1
ATOM 2982 O O . ALA A 1 395 ? -3.882 43.610 13.525 1.00 72.56 395 ALA A O 1
ATOM 2983 N N . ALA A 1 396 ? -5.412 44.749 14.710 1.00 74.88 396 ALA A N 1
ATOM 2984 C CA . ALA A 1 396 ? -5.242 43.980 15.941 1.00 74.88 396 ALA A CA 1
ATOM 2985 C C . ALA A 1 396 ? -5.689 42.519 15.766 1.00 74.88 396 ALA A C 1
ATOM 2987 O O . ALA A 1 396 ? -4.928 41.623 16.113 1.00 74.88 396 ALA A O 1
ATOM 2988 N N . ARG A 1 397 ? -6.813 42.253 15.081 1.00 74.50 397 ARG A N 1
ATOM 2989 C CA . ARG A 1 397 ? -7.231 40.877 14.731 1.00 74.50 397 ARG A CA 1
ATOM 2990 C C . ARG A 1 397 ? -6.227 40.166 13.825 1.00 74.50 397 ARG A C 1
ATOM 2992 O O . ARG A 1 397 ? -5.983 38.975 13.993 1.00 74.50 397 ARG A O 1
ATOM 2999 N N . ARG A 1 398 ? -5.639 40.867 12.846 1.00 74.56 398 ARG A N 1
ATOM 3000 C CA . ARG A 1 398 ? -4.580 40.295 11.990 1.00 74.56 398 ARG A CA 1
ATOM 3001 C C . ARG A 1 398 ? -3.317 39.988 12.790 1.00 74.56 398 ARG A C 1
ATOM 3003 O O . ARG A 1 398 ? -2.753 38.917 12.599 1.00 74.56 398 ARG A O 1
ATOM 3010 N N . ARG A 1 399 ? -2.899 40.887 13.688 1.00 82.00 399 ARG A N 1
ATOM 3011 C CA . ARG A 1 399 ? -1.747 40.671 14.578 1.00 82.00 399 ARG A CA 1
ATOM 3012 C C . ARG A 1 399 ? -1.982 39.517 15.540 1.00 82.00 399 ARG A C 1
ATOM 3014 O O . ARG A 1 399 ? -1.116 38.664 15.650 1.00 82.00 399 ARG A O 1
ATOM 3021 N N . GLU A 1 400 ? -3.147 39.451 16.168 1.00 81.44 400 GLU A N 1
ATOM 3022 C CA . GLU A 1 400 ? -3.509 38.378 17.093 1.00 81.44 400 GLU A CA 1
ATOM 3023 C C . GLU A 1 400 ? -3.565 37.025 16.377 1.00 81.44 400 GLU A C 1
ATOM 3025 O O . GLU A 1 400 ? -2.979 36.058 16.851 1.00 81.44 400 GLU A O 1
ATOM 3030 N N . ARG A 1 401 ? -4.152 36.961 15.172 1.00 79.44 401 ARG A N 1
ATOM 3031 C CA . ARG A 1 401 ? -4.115 35.750 14.333 1.00 79.44 401 ARG A CA 1
ATOM 3032 C C . ARG A 1 401 ? -2.697 35.366 13.926 1.00 79.44 401 ARG A C 1
ATOM 3034 O O . ARG A 1 401 ? -2.365 34.189 13.977 1.00 79.44 401 ARG A O 1
ATOM 3041 N N . ALA A 1 402 ? -1.865 36.332 13.535 1.00 79.06 402 ALA A N 1
ATOM 3042 C CA . ALA A 1 402 ? -0.474 36.077 13.172 1.00 79.06 402 ALA A CA 1
ATOM 3043 C C . ALA A 1 402 ? 0.341 35.579 14.376 1.00 79.06 402 ALA A C 1
ATOM 3045 O O . ALA A 1 402 ? 1.104 34.629 14.248 1.00 79.06 402 ALA A O 1
ATOM 3046 N N . GLN A 1 403 ? 0.138 36.165 15.557 1.00 83.56 403 GLN A N 1
ATOM 3047 C CA . GLN A 1 403 ? 0.784 35.748 16.801 1.00 83.56 403 GLN A CA 1
ATOM 3048 C C . GLN A 1 403 ? 0.286 34.381 17.275 1.00 83.56 403 GLN A C 1
ATOM 3050 O O . GLN A 1 403 ? 1.098 33.557 17.683 1.00 83.56 403 GLN A O 1
ATOM 3055 N N . ALA A 1 404 ? -1.017 34.112 17.193 1.00 79.94 404 ALA A N 1
ATOM 3056 C CA . ALA A 1 404 ? -1.591 32.808 17.505 1.00 79.94 404 ALA A CA 1
ATOM 3057 C C . ALA A 1 404 ? -1.058 31.736 16.549 1.00 79.94 404 ALA A C 1
ATOM 3059 O O . ALA A 1 404 ? -0.623 30.681 17.000 1.00 79.94 404 ALA A O 1
ATOM 3060 N N . TRP A 1 405 ? -1.000 32.033 15.248 1.00 81.06 405 TRP A N 1
ATOM 3061 C CA . TRP A 1 405 ? -0.411 31.146 14.250 1.00 81.06 405 TRP A CA 1
ATOM 3062 C C . TRP A 1 405 ? 1.070 30.887 14.535 1.00 81.06 405 TRP A C 1
ATOM 3064 O O . TRP A 1 405 ? 1.486 29.734 14.567 1.00 81.06 405 TRP A O 1
ATOM 3074 N N . LEU A 1 406 ? 1.854 31.928 14.828 1.00 80.81 406 LEU A N 1
ATOM 3075 C CA . LEU A 1 406 ? 3.276 31.792 15.141 1.00 80.81 406 LEU A CA 1
ATOM 3076 C C . LEU A 1 406 ? 3.497 30.968 16.418 1.00 80.81 406 LEU A C 1
ATOM 3078 O O . LEU A 1 406 ? 4.325 30.063 16.423 1.00 80.81 406 LEU A O 1
ATOM 3082 N N . ARG A 1 407 ? 2.716 31.221 17.476 1.00 82.00 407 ARG A N 1
ATOM 3083 C CA . ARG A 1 407 ? 2.763 30.452 18.730 1.00 82.00 407 ARG A CA 1
ATOM 3084 C C . ARG A 1 407 ? 2.360 28.994 18.525 1.00 82.00 407 ARG A C 1
ATOM 3086 O O . ARG A 1 407 ? 3.025 28.116 19.055 1.00 82.00 407 ARG A O 1
ATOM 3093 N N . MET A 1 408 ? 1.317 28.721 17.742 1.00 74.31 408 MET A N 1
ATOM 3094 C CA . MET A 1 408 ? 0.890 27.350 17.430 1.00 74.31 408 MET A CA 1
ATOM 3095 C C . MET A 1 408 ? 1.907 26.610 16.554 1.00 74.31 408 MET A C 1
ATOM 3097 O O . MET A 1 408 ? 2.098 25.408 16.716 1.00 74.31 408 MET A O 1
ATOM 3101 N N . THR A 1 409 ? 2.573 27.325 15.648 1.00 77.94 409 THR A N 1
ATOM 3102 C CA . THR A 1 409 ? 3.541 26.752 14.704 1.00 77.94 409 THR A CA 1
ATOM 3103 C C . THR A 1 409 ? 4.881 26.470 15.385 1.00 77.94 409 THR A C 1
ATOM 3105 O O . THR A 1 409 ? 5.400 25.361 15.291 1.00 77.94 409 THR A O 1
ATOM 3108 N N . LEU A 1 410 ? 5.423 27.444 16.123 1.00 81.56 410 LEU A N 1
ATOM 3109 C CA . LEU A 1 410 ? 6.683 27.299 16.861 1.00 81.56 410 LEU A CA 1
ATOM 3110 C C . LEU A 1 410 ? 6.517 26.486 18.156 1.00 81.56 410 LEU A C 1
ATOM 3112 O O . LEU A 1 410 ? 7.476 25.903 18.644 1.00 81.56 410 LEU A O 1
ATOM 3116 N N . GLY A 1 411 ? 5.308 26.417 18.713 1.00 80.00 411 GLY A N 1
ATOM 3117 C CA . GLY A 1 411 ? 5.012 25.644 19.921 1.00 80.00 411 GLY A CA 1
ATOM 3118 C C . GLY A 1 411 ? 4.843 24.141 19.691 1.00 80.00 411 GLY A C 1
ATOM 3119 O O . GLY A 1 411 ? 4.579 23.421 20.649 1.00 80.00 411 GLY A O 1
ATOM 3120 N N . ASN A 1 412 ? 4.963 23.653 18.450 1.00 80.44 412 ASN A N 1
ATOM 3121 C CA . ASN A 1 412 ? 4.777 22.248 18.092 1.00 80.44 412 ASN A CA 1
ATOM 3122 C C . ASN A 1 412 ? 6.128 21.613 17.690 1.00 80.44 412 ASN A C 1
ATOM 3124 O O . ASN A 1 412 ? 6.540 21.735 16.532 1.00 80.44 412 ASN A O 1
ATOM 3128 N N . PRO A 1 413 ? 6.837 20.926 18.611 1.00 76.88 413 PRO A N 1
ATOM 3129 C CA . PRO A 1 413 ? 8.171 20.383 18.340 1.00 76.88 413 PRO A CA 1
ATOM 3130 C C . PRO A 1 413 ? 8.230 19.410 17.148 1.00 76.88 413 PRO A C 1
ATOM 3132 O O . PRO A 1 413 ? 9.148 19.549 16.339 1.00 76.88 413 PRO A O 1
ATOM 3135 N N . PRO A 1 414 ? 7.264 18.482 16.950 1.00 70.81 414 PRO A N 1
ATOM 3136 C CA . PRO A 1 414 ? 7.197 17.668 15.734 1.00 70.81 414 PRO A CA 1
ATOM 3137 C C . PRO A 1 414 ? 7.178 18.477 14.431 1.00 70.81 414 PRO A C 1
ATOM 3139 O O . PRO A 1 414 ? 7.833 18.092 13.463 1.00 70.81 414 PRO A O 1
ATOM 3142 N N . PHE A 1 415 ? 6.449 19.598 14.398 1.00 75.44 415 PHE A N 1
ATOM 3143 C CA . PHE A 1 415 ? 6.384 20.459 13.217 1.00 75.44 415 PHE A CA 1
ATOM 3144 C C . PHE A 1 415 ? 7.723 21.151 12.948 1.00 75.44 415 PHE A C 1
ATOM 3146 O O . PHE A 1 415 ? 8.185 21.167 11.806 1.00 75.44 415 PHE A O 1
ATOM 3153 N N . LEU A 1 416 ? 8.364 21.688 13.989 1.00 79.88 416 LEU A N 1
ATOM 3154 C CA . LEU A 1 416 ? 9.683 22.311 13.878 1.00 79.88 416 LEU A CA 1
ATOM 3155 C C . LEU A 1 416 ? 10.735 21.317 13.393 1.00 79.88 416 LEU A C 1
ATOM 3157 O O . LEU A 1 416 ? 11.424 21.589 12.415 1.00 79.88 416 LEU A O 1
ATOM 3161 N N . LEU A 1 417 ? 10.813 20.147 14.029 1.00 77.62 417 LEU A N 1
ATOM 3162 C CA . LEU A 1 417 ? 11.760 19.102 13.657 1.00 77.62 417 LEU A CA 1
ATOM 3163 C C . LEU A 1 417 ? 11.542 18.658 12.204 1.00 77.62 417 LEU A C 1
ATOM 3165 O O . LEU A 1 417 ? 12.492 18.588 11.428 1.00 77.62 417 LEU A O 1
ATOM 3169 N N . GLY A 1 418 ? 10.285 18.422 11.814 1.00 76.88 418 GLY A N 1
ATOM 3170 C CA . GLY A 1 418 ? 9.934 18.072 10.439 1.00 76.88 418 GLY A CA 1
ATOM 3171 C C . GLY A 1 418 ? 10.308 19.167 9.436 1.00 76.88 418 GLY A C 1
ATOM 3172 O O . GLY A 1 418 ? 10.836 18.861 8.370 1.00 76.88 418 GLY A O 1
ATOM 3173 N N . SER A 1 419 ? 10.101 20.437 9.792 1.00 82.00 419 SER A N 1
ATOM 3174 C CA . SER A 1 419 ? 10.463 21.588 8.953 1.00 82.00 419 SER A CA 1
ATOM 3175 C C . SER A 1 419 ? 11.976 21.731 8.795 1.00 82.00 419 SER A C 1
ATOM 3177 O O . SER A 1 419 ? 12.447 22.022 7.700 1.00 82.00 419 SER A O 1
ATOM 3179 N N . VAL A 1 420 ? 12.743 21.475 9.859 1.00 86.31 420 VAL A N 1
ATOM 3180 C CA . VAL A 1 420 ? 14.213 21.471 9.827 1.00 86.31 420 VAL A CA 1
ATOM 3181 C C . VAL A 1 420 ? 14.733 20.337 8.946 1.00 86.31 420 VAL A C 1
ATOM 3183 O O . VAL A 1 420 ? 15.554 20.588 8.069 1.00 86.31 420 VAL A O 1
ATOM 3186 N N . ILE A 1 421 ? 14.226 19.111 9.119 1.00 81.00 421 ILE A N 1
ATOM 3187 C CA . ILE A 1 421 ? 14.611 17.959 8.288 1.00 81.00 421 ILE A CA 1
ATOM 3188 C C . ILE A 1 421 ? 14.285 18.231 6.816 1.00 81.00 421 ILE A C 1
ATOM 3190 O O . ILE A 1 421 ? 15.122 18.006 5.945 1.00 81.00 421 ILE A O 1
ATOM 3194 N N . LEU A 1 422 ? 13.088 18.750 6.530 1.00 81.25 422 LEU A N 1
ATOM 3195 C CA . LEU A 1 422 ? 12.683 19.095 5.170 1.00 81.25 422 LEU A CA 1
ATOM 3196 C C . LEU A 1 422 ? 13.564 20.203 4.583 1.00 81.25 422 LEU A C 1
ATOM 3198 O O . LEU A 1 422 ? 14.001 20.087 3.441 1.00 81.25 422 LEU A O 1
ATOM 3202 N N . GLY A 1 423 ? 13.856 21.247 5.359 1.00 85.69 423 GLY A N 1
ATOM 3203 C CA . GLY A 1 423 ? 14.757 22.324 4.957 1.00 85.69 423 GLY A CA 1
ATOM 3204 C C . GLY A 1 423 ? 16.161 21.812 4.643 1.00 85.69 423 GLY A C 1
ATOM 3205 O O . GLY A 1 423 ? 16.735 22.199 3.630 1.00 85.69 423 GLY A O 1
ATOM 3206 N N . LEU A 1 424 ? 16.678 20.881 5.448 1.00 85.38 424 LEU A N 1
ATOM 3207 C CA . LEU A 1 424 ? 17.973 20.244 5.219 1.00 85.38 424 LEU A CA 1
ATOM 3208 C C . LEU A 1 424 ? 17.964 19.375 3.956 1.00 85.38 424 LEU A C 1
ATOM 3210 O O . LEU A 1 424 ? 18.889 19.467 3.158 1.00 85.38 424 LEU A O 1
ATOM 3214 N N . LEU A 1 425 ? 16.904 18.598 3.712 1.00 82.06 425 LEU A N 1
ATOM 3215 C CA . LEU A 1 425 ? 16.753 17.824 2.473 1.00 82.06 425 LEU A CA 1
ATOM 3216 C C . LEU A 1 425 ? 16.689 18.722 1.232 1.00 82.06 425 LEU A C 1
ATOM 3218 O O . LEU A 1 425 ? 17.298 18.401 0.213 1.00 82.06 425 LEU A O 1
ATOM 3222 N N . VAL A 1 426 ? 15.982 19.853 1.313 1.00 83.44 426 VAL A N 1
ATOM 3223 C CA . VAL A 1 426 ? 15.929 20.847 0.231 1.00 83.44 426 VAL A CA 1
ATOM 3224 C C . VAL A 1 426 ? 17.299 21.489 0.025 1.00 83.44 426 VAL A C 1
ATOM 3226 O O . VAL A 1 426 ? 17.751 21.583 -1.112 1.00 83.44 426 VAL A O 1
ATOM 3229 N N . ALA A 1 427 ? 17.986 21.879 1.100 1.00 84.44 427 ALA A N 1
ATOM 3230 C CA . ALA A 1 427 ? 19.326 22.453 1.025 1.00 84.44 427 ALA A CA 1
ATOM 3231 C C . ALA A 1 427 ? 20.327 21.473 0.397 1.00 84.44 427 ALA A C 1
ATOM 3233 O O . ALA A 1 427 ? 21.085 21.863 -0.485 1.00 84.44 427 ALA A O 1
ATOM 3234 N N . VAL A 1 428 ? 20.275 20.193 0.778 1.00 82.56 428 VAL A N 1
ATOM 3235 C CA . VAL A 1 428 ? 21.078 19.120 0.176 1.00 82.56 428 VAL A CA 1
ATOM 3236 C C . VAL A 1 428 ? 20.736 18.943 -1.303 1.00 82.56 428 VAL A C 1
ATOM 3238 O O . VAL A 1 428 ? 21.640 18.881 -2.126 1.00 82.56 428 VAL A O 1
ATOM 3241 N N . ALA A 1 429 ? 19.454 18.906 -1.669 1.00 79.56 429 ALA A N 1
ATOM 3242 C CA . ALA A 1 429 ? 19.034 18.718 -3.058 1.00 79.56 429 ALA A CA 1
ATOM 3243 C C . ALA A 1 429 ? 19.412 19.897 -3.973 1.00 79.56 429 ALA A C 1
ATOM 3245 O O . ALA A 1 429 ? 19.754 19.682 -5.133 1.00 79.56 429 ALA A O 1
ATOM 3246 N N . VAL A 1 430 ? 19.347 21.131 -3.465 1.00 83.75 430 VAL A N 1
ATOM 3247 C CA . VAL A 1 430 ? 19.719 22.348 -4.208 1.00 83.75 430 VAL A CA 1
ATOM 3248 C C . VAL A 1 430 ? 21.237 22.527 -4.245 1.00 83.75 430 VAL A C 1
ATOM 3250 O O . VAL A 1 430 ? 21.779 22.903 -5.279 1.00 83.75 430 VAL A O 1
ATOM 3253 N N . GLY A 1 431 ? 21.926 22.233 -3.141 1.00 82.12 431 GLY A N 1
ATOM 3254 C CA . GLY A 1 431 ? 23.381 22.322 -3.017 1.00 82.12 431 GLY A CA 1
ATOM 3255 C C . GLY A 1 431 ? 24.138 21.131 -3.606 1.00 82.12 431 GLY A C 1
ATOM 3256 O O . GLY A 1 431 ? 25.356 21.204 -3.734 1.00 82.12 431 GLY A O 1
ATOM 3257 N N . ALA A 1 432 ? 23.450 20.054 -3.995 1.00 81.00 432 ALA A N 1
ATOM 3258 C CA . ALA A 1 432 ? 24.056 18.841 -4.541 1.00 81.00 432 ALA A CA 1
ATOM 3259 C C . ALA A 1 432 ? 25.075 19.080 -5.670 1.00 81.00 432 ALA A C 1
ATOM 3261 O O . ALA A 1 432 ? 26.144 18.479 -5.599 1.00 81.00 432 ALA A O 1
ATOM 3262 N N . PRO A 1 433 ? 24.840 19.976 -6.651 1.00 79.19 433 PRO A N 1
ATOM 3263 C CA . PRO A 1 433 ? 25.822 20.244 -7.704 1.00 79.19 433 PRO A CA 1
ATOM 3264 C C . PRO A 1 433 ? 27.159 20.799 -7.192 1.00 79.19 433 PRO A C 1
ATOM 3266 O O . PRO A 1 433 ? 28.154 20.719 -7.899 1.00 79.19 433 PRO A O 1
ATOM 3269 N N . HIS A 1 434 ? 27.180 21.377 -5.988 1.00 81.75 434 HIS A N 1
ATOM 3270 C CA . HIS A 1 434 ? 28.372 21.958 -5.367 1.00 81.75 434 HIS A CA 1
ATOM 3271 C C . HIS A 1 434 ? 28.980 21.072 -4.274 1.00 81.75 434 HIS A C 1
ATOM 3273 O O . HIS A 1 434 ? 30.148 21.232 -3.938 1.00 81.75 434 HIS A O 1
ATOM 3279 N N . LEU A 1 435 ? 28.187 20.171 -3.689 1.00 79.69 435 LEU A N 1
ATOM 3280 C CA . LEU A 1 435 ? 28.605 19.282 -2.599 1.00 79.69 435 LEU A CA 1
ATOM 3281 C C . LEU A 1 435 ? 29.217 17.970 -3.100 1.00 79.69 435 LEU A C 1
ATOM 3283 O O . LEU A 1 435 ? 29.841 17.253 -2.320 1.00 79.69 435 LEU A O 1
ATOM 3287 N N . VAL A 1 436 ? 29.012 17.639 -4.374 1.00 80.31 436 VAL A N 1
ATOM 3288 C CA . VAL A 1 436 ? 29.442 16.372 -4.959 1.00 80.31 436 VAL A CA 1
ATOM 3289 C C . VAL A 1 436 ? 30.676 16.596 -5.845 1.00 80.31 436 VAL A C 1
ATOM 3291 O O . VAL A 1 436 ? 30.592 17.374 -6.795 1.00 80.31 436 VAL A O 1
ATOM 3294 N N . PRO A 1 437 ? 31.799 15.902 -5.582 1.00 72.94 437 PRO A N 1
ATOM 3295 C CA . PRO A 1 437 ? 33.033 16.063 -6.351 1.00 72.94 437 PRO A CA 1
ATOM 3296 C C . PRO A 1 437 ? 32.987 15.404 -7.740 1.00 72.94 437 PRO A C 1
ATOM 3298 O O . PRO A 1 437 ? 33.627 15.897 -8.666 1.00 72.94 437 PRO A O 1
ATOM 3301 N N . HIS A 1 438 ? 32.216 14.323 -7.906 1.00 79.75 438 HIS A N 1
ATOM 3302 C CA . HIS A 1 438 ? 32.185 13.516 -9.131 1.00 79.75 438 HIS A CA 1
ATOM 3303 C C . HIS A 1 438 ? 30.809 13.493 -9.806 1.00 79.75 438 HIS A C 1
ATOM 3305 O O . HIS A 1 438 ? 29.760 13.615 -9.174 1.00 79.75 438 HIS A O 1
ATOM 3311 N N . SER A 1 439 ? 30.790 13.282 -11.123 1.00 83.38 439 SER A N 1
ATOM 3312 C CA . SER A 1 439 ? 29.530 13.066 -11.837 1.00 83.38 439 SER A CA 1
ATOM 3313 C C . SER A 1 439 ? 28.948 11.685 -11.495 1.00 83.38 439 SER A C 1
ATOM 3315 O O . SER A 1 439 ? 29.661 10.688 -11.597 1.00 83.38 439 SER A O 1
ATOM 3317 N N . PRO A 1 440 ? 27.637 11.565 -11.203 1.00 81.75 440 PRO A N 1
ATOM 3318 C CA . PRO A 1 440 ? 26.991 10.276 -10.917 1.00 81.75 440 PRO A CA 1
ATOM 3319 C C . PRO A 1 440 ? 26.950 9.320 -12.127 1.00 81.75 440 PRO A C 1
ATOM 3321 O O . PRO A 1 440 ? 26.546 8.165 -11.990 1.00 81.75 440 PRO A O 1
ATOM 3324 N N . TYR A 1 441 ? 27.320 9.793 -13.322 1.00 84.19 441 TYR A N 1
ATOM 3325 C CA . TYR A 1 441 ? 27.382 8.989 -14.550 1.00 84.19 441 TYR A CA 1
ATOM 3326 C C . TYR A 1 441 ? 28.807 8.617 -14.953 1.00 84.19 441 TYR A C 1
ATOM 3328 O O . TYR A 1 441 ? 28.982 7.905 -15.938 1.00 84.19 441 TYR A O 1
ATOM 3336 N N . GLN A 1 442 ? 29.812 9.102 -14.224 1.00 84.50 442 GLN A N 1
ATOM 3337 C CA . GLN A 1 442 ? 31.200 8.767 -14.491 1.00 84.50 442 GLN A CA 1
ATOM 3338 C C . GLN A 1 442 ? 31.509 7.398 -13.886 1.00 84.50 442 GLN A C 1
ATOM 3340 O O . GLN A 1 442 ? 31.352 7.190 -12.687 1.00 84.50 442 GLN A O 1
ATOM 3345 N N . THR A 1 443 ? 31.899 6.458 -14.741 1.00 85.62 443 THR A N 1
ATOM 3346 C CA . THR A 1 443 ? 32.304 5.105 -14.353 1.00 85.62 443 THR A CA 1
ATOM 3347 C C . THR A 1 443 ? 33.820 5.013 -14.367 1.00 85.62 443 THR A C 1
ATOM 3349 O O . THR A 1 443 ? 34.434 5.262 -15.408 1.00 85.62 443 THR A O 1
ATOM 3352 N N . GLU A 1 444 ? 34.419 4.624 -13.249 1.00 81.94 444 GLU A N 1
ATOM 3353 C CA . GLU A 1 444 ? 35.842 4.306 -13.184 1.00 81.94 444 GLU A CA 1
ATOM 3354 C C . GLU A 1 444 ? 36.063 2.802 -13.349 1.00 81.94 444 GLU A C 1
ATOM 3356 O O . GLU A 1 444 ? 35.458 1.979 -12.666 1.00 81.94 444 GLU A O 1
ATOM 3361 N N . GLY A 1 445 ? 36.920 2.442 -14.302 1.00 81.62 445 GLY A N 1
ATOM 3362 C CA . GLY A 1 445 ? 37.304 1.058 -14.549 1.00 81.62 445 GLY A CA 1
ATOM 3363 C C . GLY A 1 445 ? 38.406 0.588 -13.600 1.00 81.62 445 GLY A C 1
ATOM 3364 O O . GLY A 1 445 ? 38.434 0.911 -12.419 1.00 81.62 445 GLY A O 1
ATOM 3365 N N . LEU A 1 446 ? 39.337 -0.196 -14.129 1.00 82.69 446 LEU A N 1
ATOM 3366 C CA . LEU A 1 446 ? 40.475 -0.713 -13.377 1.00 82.69 446 LEU A CA 1
ATOM 3367 C C . LEU A 1 446 ? 41.475 0.415 -13.074 1.00 82.69 446 LEU A C 1
ATOM 3369 O O . LEU A 1 446 ? 41.832 1.178 -13.972 1.00 82.69 446 LEU A O 1
ATOM 3373 N N . ARG A 1 447 ? 41.945 0.504 -11.825 1.00 81.12 447 ARG A N 1
ATOM 3374 C CA . ARG A 1 447 ? 42.968 1.474 -11.401 1.00 81.12 447 ARG A CA 1
ATOM 3375 C C . ARG A 1 447 ? 44.142 0.770 -10.735 1.00 81.12 447 ARG A C 1
ATOM 3377 O O . ARG A 1 447 ? 43.960 -0.236 -10.056 1.00 81.12 447 ARG A O 1
ATOM 3384 N N . VAL A 1 448 ? 45.345 1.308 -10.910 1.00 77.62 448 VAL A N 1
ATOM 3385 C CA . VAL A 1 448 ? 46.551 0.800 -10.246 1.00 77.62 448 VAL A CA 1
ATOM 3386 C C . VAL A 1 448 ? 46.884 1.730 -9.090 1.00 77.62 448 VAL A C 1
ATOM 3388 O O . VAL A 1 448 ? 47.241 2.884 -9.311 1.00 77.62 448 VAL A O 1
ATOM 3391 N N . VAL A 1 449 ? 46.758 1.237 -7.859 1.00 75.56 449 VAL A N 1
ATOM 3392 C CA . VAL A 1 449 ? 47.101 1.986 -6.642 1.00 75.56 449 VAL A CA 1
ATOM 3393 C C . VAL A 1 449 ? 48.234 1.236 -5.955 1.00 75.56 449 VAL A C 1
ATOM 3395 O O . VAL A 1 449 ? 48.082 0.066 -5.623 1.00 75.56 449 VAL A O 1
ATOM 3398 N N . ASN A 1 450 ? 49.384 1.890 -5.773 1.00 78.38 450 ASN A N 1
ATOM 3399 C CA . ASN A 1 450 ? 50.589 1.295 -5.171 1.00 78.38 450 ASN A CA 1
ATOM 3400 C C . ASN A 1 450 ? 51.092 0.012 -5.870 1.00 78.38 450 ASN A C 1
ATOM 3402 O O . ASN A 1 450 ? 51.630 -0.879 -5.223 1.00 78.38 450 ASN A O 1
ATOM 3406 N N . GLY A 1 451 ? 50.915 -0.092 -7.191 1.00 77.94 451 GLY A N 1
ATOM 3407 C CA . GLY A 1 451 ? 51.317 -1.273 -7.969 1.00 77.94 451 GLY A CA 1
ATOM 3408 C C . GLY A 1 451 ? 50.321 -2.438 -7.925 1.00 77.94 451 GLY A C 1
ATOM 3409 O O . GLY A 1 451 ? 50.500 -3.406 -8.660 1.00 77.94 451 GLY A O 1
ATOM 3410 N N . GLU A 1 452 ? 49.245 -2.335 -7.141 1.00 78.75 452 GLU A N 1
ATOM 3411 C CA . GLU A 1 452 ? 48.164 -3.319 -7.116 1.00 78.75 452 GLU A CA 1
ATOM 3412 C C . GLU A 1 452 ? 47.015 -2.893 -8.035 1.00 78.75 452 GLU A C 1
ATOM 3414 O O . GLU A 1 452 ? 46.535 -1.755 -7.995 1.00 78.75 452 GLU A O 1
ATOM 3419 N N . MET A 1 453 ? 46.558 -3.825 -8.872 1.00 81.56 453 MET A N 1
ATOM 3420 C CA . MET A 1 453 ? 45.377 -3.634 -9.710 1.00 81.56 453 MET A CA 1
ATOM 3421 C C . MET A 1 453 ? 44.118 -3.747 -8.852 1.00 81.56 453 MET A C 1
ATOM 3423 O O . MET A 1 453 ? 43.743 -4.836 -8.420 1.00 81.56 453 MET A O 1
ATOM 3427 N N . GLN A 1 454 ? 43.450 -2.621 -8.632 1.00 82.69 454 GLN A N 1
ATOM 3428 C CA . GLN A 1 454 ? 42.154 -2.570 -7.973 1.00 82.69 454 GLN A CA 1
ATOM 3429 C C . GLN A 1 454 ? 41.048 -2.464 -9.019 1.00 82.69 454 GLN A C 1
ATOM 3431 O O . GLN A 1 454 ? 41.089 -1.628 -9.926 1.00 82.69 454 GLN A O 1
ATOM 3436 N N . VAL A 1 455 ? 40.026 -3.295 -8.852 1.00 87.50 455 VAL A N 1
ATOM 3437 C CA . VAL A 1 455 ? 38.773 -3.224 -9.605 1.00 87.50 455 VAL A CA 1
ATOM 3438 C C . VAL A 1 455 ? 37.658 -2.720 -8.688 1.00 87.50 455 VAL A C 1
ATOM 3440 O O . VAL A 1 455 ? 37.699 -2.999 -7.487 1.00 87.50 455 VAL A O 1
ATOM 3443 N N . PRO A 1 456 ? 36.676 -1.974 -9.214 1.00 85.62 456 PRO A N 1
ATOM 3444 C CA . PRO A 1 456 ? 35.521 -1.559 -8.429 1.00 85.62 456 PRO A CA 1
ATOM 3445 C C . PRO A 1 456 ? 34.722 -2.779 -7.921 1.00 85.62 456 PRO A C 1
ATOM 3447 O O . PRO A 1 456 ? 34.725 -3.829 -8.572 1.00 85.62 456 PRO A O 1
ATOM 3450 N N . PRO A 1 457 ? 34.009 -2.671 -6.783 1.00 88.69 457 PRO A N 1
ATOM 3451 C CA . PRO A 1 457 ? 33.780 -1.460 -5.990 1.00 88.69 457 PRO A CA 1
ATOM 3452 C C . PRO A 1 457 ? 34.994 -1.043 -5.147 1.00 88.69 457 PRO A C 1
ATOM 3454 O O . PRO A 1 457 ? 35.613 -1.857 -4.464 1.00 88.69 457 PRO A O 1
ATOM 3457 N N . PHE A 1 458 ? 35.308 0.251 -5.168 1.00 87.69 458 PHE A N 1
ATOM 3458 C CA . PHE A 1 458 ? 36.383 0.836 -4.374 1.00 87.69 458 PHE A CA 1
ATOM 3459 C C . PHE A 1 458 ? 35.890 1.174 -2.963 1.00 87.69 458 PHE A C 1
ATOM 3461 O O . PHE A 1 458 ? 34.776 1.688 -2.814 1.00 87.69 458 PHE A O 1
ATOM 3468 N N . PRO A 1 459 ? 36.703 0.926 -1.919 1.00 87.69 459 PRO A N 1
ATOM 3469 C CA . PRO A 1 459 ? 36.339 1.286 -0.556 1.00 87.69 459 PRO A CA 1
ATOM 3470 C C . PRO A 1 459 ? 36.301 2.816 -0.373 1.00 87.69 459 PRO A C 1
ATOM 3472 O O . PRO A 1 459 ? 36.904 3.541 -1.170 1.00 87.69 459 PRO A O 1
ATOM 3475 N N . PRO A 1 460 ? 35.635 3.308 0.689 1.00 90.94 460 PRO A N 1
ATOM 3476 C CA . PRO A 1 460 ? 35.672 4.714 1.080 1.00 90.94 460 PRO A CA 1
ATOM 3477 C C . PRO A 1 460 ? 37.099 5.277 1.120 1.00 90.94 460 PRO A C 1
ATOM 3479 O O . PRO A 1 460 ? 37.972 4.723 1.790 1.00 90.94 460 PRO A O 1
ATOM 3482 N N . SER A 1 461 ? 37.332 6.374 0.405 1.00 86.94 461 SER A N 1
ATOM 3483 C CA . SER A 1 461 ? 38.620 7.065 0.305 1.00 86.94 461 SER A CA 1
ATOM 3484 C C . SER A 1 461 ? 38.428 8.586 0.308 1.00 86.94 461 SER A C 1
ATOM 3486 O O . SER A 1 461 ? 37.302 9.080 0.302 1.00 86.94 461 SER A O 1
ATOM 3488 N N . GLY A 1 462 ? 39.527 9.349 0.309 1.00 84.50 462 GLY A N 1
ATOM 3489 C CA . GLY A 1 462 ? 39.460 10.810 0.173 1.00 84.50 462 GLY A CA 1
ATOM 3490 C C . GLY A 1 462 ? 38.857 11.278 -1.160 1.00 84.50 462 GLY A C 1
ATOM 3491 O O . GLY A 1 462 ? 38.256 12.345 -1.206 1.00 84.50 462 GLY A O 1
ATOM 3492 N N . GLU A 1 463 ? 38.978 10.470 -2.219 1.00 84.00 463 GLU A N 1
ATOM 3493 C CA . GLU A 1 463 ? 38.371 10.738 -3.532 1.00 84.00 463 GLU A CA 1
ATOM 3494 C C . GLU A 1 463 ? 36.899 10.313 -3.579 1.00 84.00 463 GLU A C 1
ATOM 3496 O O . GLU A 1 463 ? 36.053 11.062 -4.061 1.00 84.00 463 GLU A O 1
ATOM 3501 N N . HIS A 1 464 ? 36.584 9.132 -3.034 1.00 87.06 464 HIS A N 1
ATOM 3502 C CA . HIS A 1 464 ? 35.231 8.573 -2.981 1.00 87.06 464 HIS A CA 1
ATOM 3503 C C . HIS A 1 464 ? 34.806 8.409 -1.517 1.00 87.06 464 HIS A C 1
ATOM 3505 O O . HIS A 1 464 ? 34.999 7.327 -0.954 1.00 87.06 464 HIS A O 1
ATOM 3511 N N . PRO A 1 465 ? 34.215 9.433 -0.867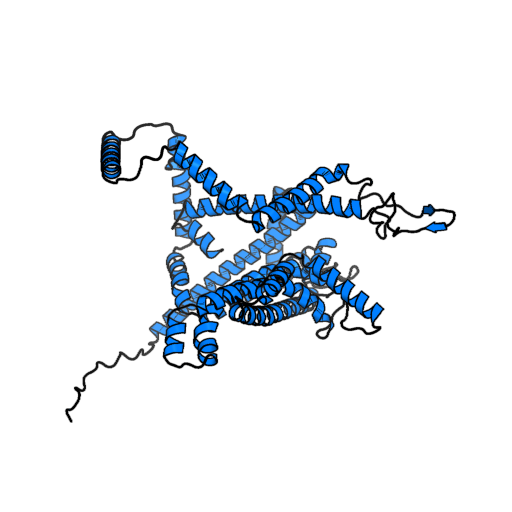 1.00 88.44 465 PRO A N 1
ATOM 3512 C CA . PRO A 1 465 ? 33.950 9.413 0.575 1.00 88.44 465 PRO A CA 1
ATOM 3513 C C . PRO A 1 465 ? 33.093 8.234 1.035 1.00 88.44 465 PRO A C 1
ATOM 3515 O O . PRO A 1 465 ? 33.236 7.769 2.164 1.00 88.44 465 PRO A O 1
ATOM 3518 N N . TRP A 1 466 ? 32.185 7.757 0.178 1.00 90.12 466 TRP A N 1
ATOM 3519 C CA . TRP A 1 466 ? 31.306 6.612 0.448 1.00 90.12 466 TRP A CA 1
ATOM 3520 C C . TRP A 1 466 ? 31.680 5.364 -0.366 1.00 90.12 466 TRP A C 1
ATOM 3522 O O . TRP A 1 466 ? 30.954 4.373 -0.329 1.00 90.12 466 TRP A O 1
ATOM 3532 N N . GLY A 1 467 ? 32.819 5.392 -1.062 1.00 90.12 467 GLY A N 1
ATOM 3533 C CA . GLY A 1 467 ? 33.242 4.352 -1.995 1.00 90.12 467 GLY A CA 1
ATOM 3534 C C . GLY A 1 467 ? 32.479 4.394 -3.319 1.00 90.12 467 GLY A C 1
ATOM 3535 O O . GLY A 1 467 ? 31.688 5.305 -3.582 1.00 90.12 467 GLY A O 1
ATOM 3536 N N . THR A 1 468 ? 32.718 3.388 -4.159 1.00 90.56 468 THR A N 1
ATOM 3537 C CA . THR A 1 468 ? 32.062 3.261 -5.466 1.00 90.56 468 THR A CA 1
ATOM 3538 C C . THR A 1 468 ? 31.188 2.019 -5.565 1.00 90.56 468 THR A C 1
ATOM 3540 O O . THR A 1 468 ? 31.336 1.059 -4.807 1.00 90.56 468 THR A O 1
ATOM 3543 N N . ASP A 1 469 ? 30.238 2.038 -6.498 1.00 88.31 469 ASP A N 1
ATOM 3544 C CA . ASP A 1 469 ? 29.448 0.856 -6.830 1.00 88.31 469 ASP A CA 1
ATOM 3545 C C . ASP A 1 469 ? 30.230 -0.145 -7.704 1.00 88.31 469 ASP A C 1
ATOM 3547 O O . ASP A 1 469 ? 31.395 0.054 -8.046 1.00 88.31 469 ASP A O 1
ATOM 3551 N N . VAL A 1 470 ? 29.578 -1.242 -8.101 1.00 86.38 470 VAL A N 1
ATOM 3552 C CA . VAL A 1 470 ? 30.181 -2.285 -8.957 1.00 86.38 470 VAL A CA 1
ATOM 3553 C C . VAL A 1 470 ? 30.621 -1.789 -10.341 1.00 86.38 470 VAL A C 1
ATOM 3555 O O . VAL A 1 470 ? 31.332 -2.504 -11.038 1.00 86.38 470 VAL A O 1
ATOM 3558 N N . MET A 1 471 ? 30.192 -0.595 -10.760 1.00 86.06 471 MET A N 1
ATOM 3559 C CA . MET A 1 471 ? 30.594 0.036 -12.021 1.00 86.06 471 MET A CA 1
ATOM 3560 C C . MET A 1 471 ? 31.606 1.170 -11.809 1.00 86.06 471 MET A C 1
ATOM 3562 O O . MET A 1 471 ? 31.887 1.915 -12.746 1.00 86.06 471 MET A O 1
ATOM 3566 N N . GLY A 1 472 ? 32.119 1.331 -10.585 1.00 87.25 472 GLY A N 1
ATOM 3567 C CA . GLY A 1 472 ? 33.078 2.373 -10.240 1.00 87.25 472 GLY A CA 1
ATOM 3568 C C . GLY A 1 472 ? 32.483 3.777 -10.203 1.00 87.25 472 GLY A C 1
ATOM 3569 O O . GLY A 1 472 ? 33.213 4.741 -10.399 1.00 87.25 472 GLY A O 1
ATOM 3570 N N . ARG A 1 473 ? 31.171 3.916 -9.984 1.00 89.75 473 ARG A N 1
ATOM 3571 C CA . ARG A 1 473 ? 30.510 5.222 -9.823 1.00 89.75 473 ARG A CA 1
ATOM 3572 C C . ARG A 1 473 ? 30.509 5.637 -8.357 1.00 89.75 473 ARG A C 1
ATOM 3574 O O . ARG A 1 473 ? 30.193 4.807 -7.504 1.00 89.75 473 ARG A O 1
ATOM 3581 N N . ASP A 1 474 ? 30.792 6.908 -8.073 1.00 90.44 474 ASP A N 1
ATOM 3582 C CA . ASP A 1 474 ? 30.754 7.459 -6.710 1.00 90.44 474 ASP A CA 1
ATOM 3583 C C . ASP A 1 474 ? 29.352 7.318 -6.091 1.00 90.44 474 ASP A C 1
ATOM 3585 O O . ASP A 1 474 ? 28.355 7.850 -6.598 1.00 90.44 474 ASP A O 1
ATOM 3589 N N . ILE A 1 475 ? 29.271 6.592 -4.973 1.00 90.25 475 ILE A N 1
ATOM 3590 C CA . ILE A 1 475 ? 28.013 6.344 -4.263 1.00 90.25 475 ILE A CA 1
ATOM 3591 C C . ILE A 1 475 ? 27.448 7.651 -3.698 1.00 90.25 475 ILE A C 1
ATOM 3593 O O . ILE A 1 475 ? 26.229 7.844 -3.723 1.00 90.25 475 ILE A O 1
ATOM 3597 N N . LEU A 1 476 ? 28.299 8.569 -3.226 1.00 89.19 476 LEU A N 1
ATOM 3598 C CA . LEU A 1 476 ? 27.848 9.854 -2.691 1.00 89.19 476 LEU A CA 1
ATOM 3599 C C . LEU A 1 476 ? 27.178 10.682 -3.796 1.00 89.19 476 LEU A C 1
ATOM 3601 O O . LEU A 1 476 ? 26.046 11.145 -3.620 1.00 89.19 476 LEU A O 1
ATOM 3605 N N . ALA A 1 477 ? 27.812 10.768 -4.969 1.00 88.62 477 ALA A N 1
ATOM 3606 C CA . ALA A 1 477 ? 27.231 11.400 -6.149 1.00 88.62 477 ALA A CA 1
ATOM 3607 C C . ALA A 1 477 ? 25.887 10.786 -6.559 1.00 88.62 477 ALA A C 1
ATOM 3609 O O . ALA A 1 477 ? 24.914 11.509 -6.804 1.00 88.62 477 ALA A O 1
ATOM 3610 N N . LEU A 1 478 ? 25.804 9.452 -6.598 1.00 87.19 478 LEU A N 1
ATOM 3611 C CA . LEU A 1 478 ? 24.576 8.731 -6.937 1.00 87.19 478 LEU A CA 1
ATOM 3612 C C . LEU A 1 478 ? 23.435 9.043 -5.960 1.00 87.19 478 LEU A C 1
ATOM 3614 O O . LEU A 1 478 ? 22.303 9.283 -6.392 1.00 87.19 478 LEU A O 1
ATOM 3618 N N . VAL A 1 479 ? 23.718 9.078 -4.654 1.00 87.44 479 VAL A N 1
ATOM 3619 C CA . VAL A 1 479 ? 22.709 9.366 -3.623 1.00 87.44 479 VAL A CA 1
ATOM 3620 C C . VAL A 1 479 ? 22.214 10.806 -3.718 1.00 87.44 479 VAL A C 1
ATOM 3622 O O . VAL A 1 479 ? 21.003 11.037 -3.662 1.00 87.44 479 VAL A O 1
ATOM 3625 N N . PHE A 1 480 ? 23.103 11.779 -3.908 1.00 87.19 480 PHE A N 1
ATOM 3626 C CA . PHE A 1 480 ? 22.722 13.188 -4.023 1.00 87.19 480 PHE A CA 1
ATOM 3627 C C . PHE A 1 480 ? 21.910 13.457 -5.297 1.00 87.19 480 PHE A C 1
ATOM 3629 O O . PHE A 1 480 ? 20.832 14.055 -5.232 1.00 87.19 480 PHE A O 1
ATOM 3636 N N . ALA A 1 481 ? 22.353 12.931 -6.442 1.00 84.12 481 ALA A N 1
ATOM 3637 C CA . ALA A 1 481 ? 21.623 13.046 -7.704 1.00 84.12 481 ALA A CA 1
ATOM 3638 C C . ALA A 1 481 ? 20.255 12.340 -7.650 1.00 84.12 481 ALA A C 1
ATOM 3640 O O . ALA A 1 481 ? 19.248 12.864 -8.138 1.00 84.12 481 ALA A O 1
ATOM 3641 N N . GLY A 1 482 ? 20.193 11.166 -7.015 1.00 82.88 482 GLY A N 1
ATOM 3642 C CA . GLY A 1 482 ? 18.945 10.454 -6.749 1.00 82.88 482 GLY A CA 1
ATOM 3643 C C . GLY A 1 482 ? 18.002 11.245 -5.839 1.00 82.88 482 GLY A C 1
ATOM 3644 O O . GLY A 1 482 ? 16.806 11.341 -6.128 1.00 82.88 482 GLY A O 1
ATOM 3645 N N . THR A 1 483 ? 18.536 11.869 -4.784 1.00 83.81 483 THR A N 1
ATOM 3646 C CA . THR A 1 483 ? 17.781 12.712 -3.842 1.00 83.81 483 THR A CA 1
ATOM 3647 C C . THR A 1 483 ? 17.162 13.905 -4.557 1.00 83.81 483 THR A C 1
ATOM 3649 O O . THR A 1 483 ? 15.964 14.137 -4.418 1.00 83.81 483 THR A O 1
ATOM 3652 N N . GLN A 1 484 ? 17.932 14.612 -5.386 1.00 83.00 484 GLN A N 1
ATOM 3653 C CA . GLN A 1 484 ? 17.440 15.758 -6.149 1.00 83.00 484 GLN A CA 1
ATOM 3654 C C . GLN A 1 484 ? 16.288 15.370 -7.086 1.00 83.00 484 GLN A C 1
ATOM 3656 O O . GLN A 1 484 ? 15.236 16.010 -7.077 1.00 83.00 484 GLN A O 1
ATOM 3661 N N . ARG A 1 485 ? 16.449 14.284 -7.854 1.00 80.06 485 ARG A N 1
ATOM 3662 C CA . ARG A 1 485 ? 15.408 13.776 -8.765 1.00 80.06 485 ARG A CA 1
ATOM 3663 C C . ARG A 1 485 ? 14.149 13.349 -8.021 1.00 80.06 485 ARG A C 1
ATOM 3665 O O . ARG A 1 485 ? 13.042 13.695 -8.429 1.00 80.06 485 ARG A O 1
ATOM 3672 N N . THR A 1 486 ? 14.323 12.625 -6.920 1.00 81.31 486 THR A N 1
ATOM 3673 C CA . THR A 1 486 ? 13.211 12.124 -6.106 1.00 81.31 486 THR A CA 1
ATOM 3674 C C . THR A 1 486 ? 12.461 13.273 -5.440 1.00 81.31 486 THR A C 1
ATOM 3676 O O . THR A 1 486 ? 11.233 13.292 -5.471 1.00 81.31 486 THR A O 1
ATOM 3679 N N . LEU A 1 487 ? 13.175 14.259 -4.885 1.00 83.25 487 LEU A N 1
ATOM 3680 C CA . LEU A 1 487 ? 12.570 15.420 -4.237 1.00 83.25 487 LEU A CA 1
ATOM 3681 C C . LEU A 1 487 ? 11.851 16.314 -5.252 1.00 83.25 487 LEU A C 1
ATOM 3683 O O . LEU A 1 487 ? 10.720 16.716 -4.997 1.00 83.25 487 LEU A O 1
ATOM 3687 N N . ALA A 1 488 ? 12.452 16.570 -6.419 1.00 78.19 488 ALA A N 1
ATOM 3688 C CA . ALA A 1 488 ? 11.813 17.335 -7.489 1.00 78.19 488 ALA A CA 1
ATOM 3689 C C . ALA A 1 488 ? 10.508 16.672 -7.955 1.00 78.19 488 ALA A C 1
ATOM 3691 O O . ALA A 1 488 ? 9.470 17.331 -8.036 1.00 78.19 488 ALA A O 1
ATOM 3692 N N . LEU A 1 489 ? 10.535 15.354 -8.183 1.00 77.81 489 LEU A N 1
ATOM 3693 C CA . LEU A 1 489 ? 9.341 14.592 -8.541 1.00 77.81 489 LEU A CA 1
ATOM 3694 C C . LEU A 1 489 ? 8.297 14.619 -7.416 1.00 77.81 489 LEU A C 1
ATOM 3696 O O . LEU A 1 489 ? 7.117 14.829 -7.684 1.00 77.81 489 LEU A O 1
ATOM 3700 N N . ALA A 1 490 ? 8.712 14.449 -6.158 1.00 76.88 490 ALA A N 1
ATOM 3701 C CA . ALA A 1 490 ? 7.813 14.488 -5.009 1.00 76.88 490 ALA A CA 1
ATOM 3702 C C . ALA A 1 490 ? 7.127 15.855 -4.868 1.00 76.88 490 ALA A C 1
ATOM 3704 O O . ALA A 1 490 ? 5.907 15.910 -4.713 1.00 76.88 490 ALA A O 1
ATOM 3705 N N . VAL A 1 491 ? 7.881 16.954 -4.980 1.00 78.94 491 VAL A N 1
ATOM 3706 C CA . VAL A 1 491 ? 7.343 18.322 -4.958 1.00 78.94 491 VAL A CA 1
ATOM 3707 C C . VAL A 1 491 ? 6.362 18.527 -6.107 1.00 78.94 491 VAL A C 1
ATOM 3709 O O . VAL A 1 491 ? 5.251 19.001 -5.875 1.00 78.94 491 VAL A O 1
ATOM 3712 N N . PHE A 1 492 ? 6.722 18.113 -7.324 1.00 80.56 492 PHE A N 1
ATOM 3713 C CA . PHE A 1 492 ? 5.841 18.209 -8.484 1.00 80.56 492 PHE A CA 1
ATOM 3714 C C . PHE A 1 492 ? 4.531 17.439 -8.277 1.00 80.56 492 PHE A C 1
ATOM 3716 O O . PHE A 1 492 ? 3.455 18.001 -8.464 1.00 80.56 492 PHE A O 1
ATOM 3723 N N . VAL A 1 493 ? 4.597 16.182 -7.830 1.00 76.12 493 VAL A N 1
ATOM 3724 C CA . VAL A 1 493 ? 3.412 15.346 -7.581 1.00 76.12 493 VAL A CA 1
ATOM 3725 C C . VAL A 1 493 ? 2.538 15.935 -6.476 1.00 76.12 493 VAL A C 1
ATOM 3727 O O . VAL A 1 493 ? 1.315 15.946 -6.606 1.00 76.12 493 VAL A O 1
ATOM 3730 N N . VAL A 1 494 ? 3.132 16.452 -5.396 1.00 79.81 494 VAL A N 1
ATOM 3731 C CA . VAL A 1 494 ? 2.383 17.106 -4.314 1.00 79.81 494 VAL A CA 1
ATOM 3732 C C . VAL A 1 494 ? 1.704 18.373 -4.822 1.00 79.81 494 VAL A C 1
ATOM 3734 O O . VAL A 1 494 ? 0.510 18.540 -4.587 1.00 79.81 494 VAL A O 1
ATOM 3737 N N . LEU A 1 495 ? 2.410 19.232 -5.560 1.00 77.81 495 LEU A N 1
ATOM 3738 C CA . LEU A 1 495 ? 1.833 20.442 -6.149 1.00 77.81 495 LEU A CA 1
ATOM 3739 C C . LEU A 1 495 ? 0.717 20.109 -7.139 1.00 77.81 495 LEU A C 1
ATOM 3741 O O . LEU A 1 495 ? -0.356 20.701 -7.056 1.00 77.81 495 LEU 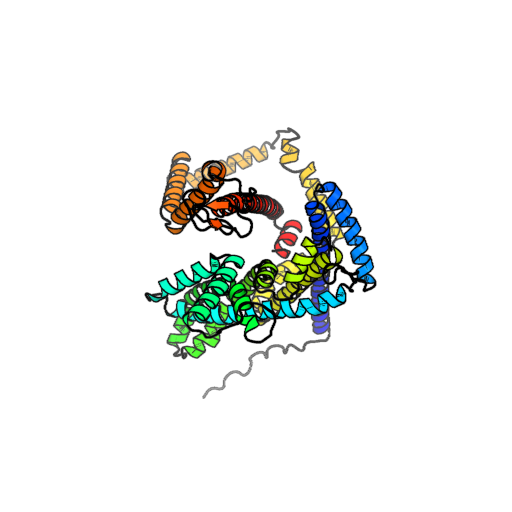A O 1
ATOM 3745 N N . ALA A 1 496 ? 0.922 19.132 -8.022 1.00 75.31 496 ALA A N 1
ATOM 3746 C CA . ALA A 1 496 ? -0.091 18.651 -8.956 1.00 75.31 496 ALA A CA 1
ATOM 3747 C C . ALA A 1 496 ? -1.319 18.104 -8.214 1.00 75.31 496 ALA A C 1
ATOM 374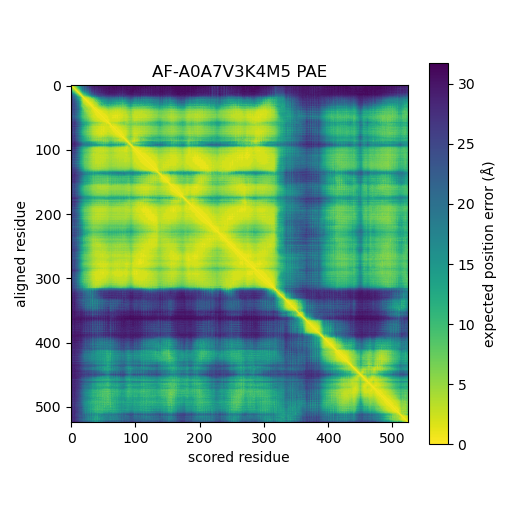9 O O . ALA A 1 496 ? -2.452 18.447 -8.538 1.00 75.31 496 ALA A O 1
ATOM 3750 N N . ARG A 1 497 ? -1.118 17.310 -7.156 1.00 75.38 497 ARG A N 1
ATOM 3751 C CA . ARG A 1 497 ? -2.211 16.779 -6.332 1.00 75.38 497 ARG A CA 1
ATOM 3752 C C . ARG A 1 497 ? -2.962 17.880 -5.589 1.00 75.38 497 ARG A C 1
ATOM 3754 O O . ARG A 1 497 ? -4.185 17.823 -5.521 1.00 75.38 497 ARG A O 1
ATOM 3761 N N . VAL A 1 498 ? -2.255 18.852 -5.016 1.00 78.94 498 VAL A N 1
ATOM 3762 C CA . VAL A 1 498 ? -2.864 19.973 -4.286 1.00 78.94 498 VAL A CA 1
ATOM 3763 C C . VAL A 1 498 ? -3.629 20.871 -5.244 1.00 78.94 498 VAL A C 1
ATOM 3765 O O . VAL A 1 498 ? -4.761 21.224 -4.948 1.00 78.94 498 VAL A O 1
ATOM 3768 N N . THR A 1 499 ? -3.059 21.203 -6.401 1.00 77.25 499 THR A N 1
ATOM 3769 C CA . THR A 1 499 ? -3.730 22.024 -7.417 1.00 77.25 499 THR A CA 1
ATOM 3770 C C . THR A 1 499 ? -4.955 21.317 -7.978 1.00 77.25 499 THR A C 1
ATOM 3772 O O . THR A 1 499 ? -6.044 21.877 -7.913 1.00 77.25 499 THR A O 1
ATOM 3775 N N . LEU A 1 500 ? -4.824 20.071 -8.441 1.00 79.62 500 LEU A N 1
ATOM 3776 C CA . LEU A 1 500 ? -5.953 19.299 -8.960 1.00 79.62 500 LEU A CA 1
ATOM 3777 C C . LEU A 1 500 ? -7.016 19.085 -7.875 1.00 79.62 500 LEU A C 1
ATOM 3779 O O . LEU A 1 500 ? -8.189 19.351 -8.100 1.00 79.62 500 LEU A O 1
ATOM 3783 N N . GLY A 1 501 ? -6.609 18.667 -6.674 1.00 75.12 501 GLY A N 1
ATOM 3784 C CA . GLY A 1 501 ? -7.510 18.433 -5.547 1.00 75.12 501 GLY A CA 1
ATOM 3785 C C . GLY A 1 501 ? -8.222 19.701 -5.077 1.00 75.12 501 GLY A C 1
ATOM 3786 O O . GLY A 1 501 ? -9.420 19.660 -4.818 1.00 75.12 501 GLY A O 1
ATOM 3787 N N . ALA A 1 502 ? -7.524 20.838 -5.021 1.00 76.06 502 ALA A N 1
ATOM 3788 C CA . ALA A 1 502 ? -8.125 22.125 -4.690 1.00 76.06 502 ALA A CA 1
ATOM 3789 C C . ALA A 1 502 ? -9.085 22.590 -5.786 1.00 76.06 502 ALA A C 1
ATOM 3791 O O . ALA A 1 502 ? -10.160 23.077 -5.464 1.00 76.06 502 ALA A O 1
ATOM 3792 N N . VAL A 1 503 ? -8.746 22.413 -7.067 1.00 78.12 503 VAL A N 1
ATOM 3793 C CA . VAL A 1 503 ? -9.647 22.734 -8.184 1.00 78.12 503 VAL A CA 1
ATOM 3794 C C . VAL A 1 503 ? -10.902 21.873 -8.122 1.00 78.12 503 VAL A C 1
ATOM 3796 O O . VAL A 1 503 ? -12.001 22.416 -8.134 1.00 78.12 503 VAL A O 1
ATOM 3799 N N . LEU A 1 504 ? -10.761 20.554 -7.982 1.00 74.69 504 LEU A N 1
ATOM 3800 C CA . LEU A 1 504 ? -11.897 19.638 -7.860 1.00 74.69 504 LEU A CA 1
ATOM 3801 C C . LEU A 1 504 ? -12.735 19.951 -6.614 1.00 74.69 504 LEU A C 1
ATOM 3803 O O . LEU A 1 504 ? -13.957 19.987 -6.701 1.00 74.69 504 LEU A O 1
ATOM 3807 N N . GLY A 1 505 ? -12.094 20.253 -5.482 1.00 70.56 505 GLY A N 1
ATOM 3808 C CA . GLY A 1 505 ? -12.766 20.646 -4.244 1.00 70.56 505 GLY A CA 1
ATOM 3809 C C . GLY A 1 505 ? -13.486 21.993 -4.349 1.00 70.56 505 GLY A C 1
ATOM 3810 O O . GLY A 1 505 ? -14.610 22.122 -3.873 1.00 70.56 505 GLY A O 1
ATOM 3811 N N . MET A 1 506 ? -12.889 22.984 -5.017 1.00 75.25 506 MET A N 1
ATOM 3812 C CA . MET A 1 506 ? -13.536 24.267 -5.308 1.00 75.25 506 MET A CA 1
ATOM 3813 C C . MET A 1 506 ? -14.725 24.081 -6.243 1.00 75.25 506 MET A C 1
ATOM 3815 O O . MET A 1 506 ? -15.765 24.680 -6.008 1.00 75.25 506 MET A O 1
ATOM 3819 N N . VAL A 1 507 ? -14.598 23.241 -7.272 1.00 73.00 507 VAL A N 1
ATOM 3820 C CA . VAL A 1 507 ? -15.702 22.902 -8.176 1.00 73.00 507 VAL A CA 1
ATOM 3821 C C . VAL A 1 507 ? -16.820 22.204 -7.395 1.00 73.00 507 VAL A C 1
ATOM 3823 O O . VAL A 1 507 ? -17.963 22.644 -7.470 1.00 73.00 507 VAL A O 1
ATOM 3826 N N . ALA A 1 508 ? -16.510 21.188 -6.587 1.00 68.12 508 ALA A N 1
ATOM 3827 C CA . ALA A 1 508 ? -17.490 20.500 -5.746 1.00 68.12 508 ALA A CA 1
ATOM 3828 C C . ALA A 1 508 ? -18.208 21.473 -4.797 1.00 68.12 508 ALA A C 1
ATOM 3830 O O . ALA A 1 508 ? -19.432 21.548 -4.796 1.00 68.12 508 ALA A O 1
ATOM 3831 N N . GLY A 1 509 ? -17.451 22.295 -4.063 1.00 69.81 509 GLY A N 1
ATOM 3832 C CA . GLY A 1 509 ? -18.007 23.265 -3.121 1.00 69.81 509 GLY A CA 1
ATOM 3833 C C . GLY A 1 509 ? -18.789 24.400 -3.791 1.00 69.81 509 GLY A C 1
ATOM 3834 O O . GLY A 1 509 ? -19.794 24.855 -3.251 1.00 69.81 509 GLY A O 1
ATOM 3835 N N . TRP A 1 510 ? -18.369 24.851 -4.977 1.00 74.88 510 TRP A N 1
ATOM 3836 C CA . TRP A 1 510 ? -19.084 25.875 -5.744 1.00 74.88 510 TRP A CA 1
ATOM 3837 C C . TRP A 1 510 ? -20.414 25.354 -6.287 1.00 74.88 510 TRP A C 1
ATOM 3839 O O . TRP A 1 510 ? -21.402 26.087 -6.315 1.00 74.88 510 TRP A O 1
ATOM 3849 N N . PHE A 1 511 ? -20.452 24.080 -6.679 1.00 66.50 511 PHE A N 1
ATOM 3850 C CA . PHE A 1 511 ? -21.670 23.389 -7.084 1.00 66.50 511 PHE A CA 1
ATOM 3851 C C . PHE A 1 511 ? -22.196 22.469 -5.980 1.00 66.50 511 PHE A C 1
ATOM 3853 O O . PHE A 1 511 ? -22.655 21.364 -6.282 1.00 66.50 511 PHE A O 1
ATOM 3860 N N . ALA A 1 512 ? -22.137 22.907 -4.719 1.00 62.28 512 ALA A N 1
ATOM 3861 C CA . ALA A 1 512 ? -22.644 22.134 -3.591 1.00 62.28 512 ALA A CA 1
ATOM 3862 C C . ALA A 1 512 ? -24.112 21.741 -3.830 1.00 62.28 512 ALA A C 1
ATOM 3864 O O . ALA A 1 512 ? -24.953 22.585 -4.150 1.00 62.28 512 ALA A O 1
ATOM 3865 N N . GLY A 1 513 ? -24.421 20.447 -3.734 1.00 58.72 513 GLY A N 1
ATOM 3866 C CA . GLY A 1 513 ? -25.754 19.922 -4.051 1.00 58.72 513 GLY A CA 1
ATOM 3867 C C . GLY A 1 513 ? -26.059 19.766 -5.550 1.00 58.72 513 GLY A C 1
ATOM 3868 O O . GLY A 1 513 ? -27.194 19.443 -5.912 1.00 58.72 513 GLY A O 1
ATOM 3869 N N . SER A 1 514 ? -25.078 19.934 -6.438 1.00 65.31 514 SER A N 1
ATOM 3870 C CA . SER A 1 514 ? -25.155 19.528 -7.850 1.00 65.31 514 SER A CA 1
ATOM 3871 C C . SER A 1 514 ? -24.713 18.074 -8.044 1.00 65.31 514 SER A C 1
ATOM 3873 O O . SER A 1 514 ? -24.229 17.415 -7.127 1.00 65.31 514 SER A O 1
ATOM 3875 N N . TRP A 1 515 ? -24.855 17.546 -9.264 1.00 58.22 515 TRP A N 1
ATOM 3876 C CA . TRP A 1 515 ? -24.310 16.224 -9.575 1.00 58.22 515 TRP A CA 1
ATOM 3877 C C . TRP A 1 515 ? -22.778 16.195 -9.556 1.00 58.22 515 TRP A C 1
ATOM 3879 O O . TRP A 1 515 ? -22.223 15.149 -9.262 1.00 58.22 515 TRP A O 1
ATOM 3889 N N . VAL A 1 516 ? -22.096 17.314 -9.814 1.00 56.06 516 VAL A N 1
ATOM 3890 C CA . VAL A 1 516 ? -20.626 17.366 -9.831 1.00 56.06 516 VAL A CA 1
ATOM 3891 C C . VAL A 1 516 ? -20.063 17.147 -8.426 1.00 56.06 516 VAL A C 1
ATOM 3893 O O . VAL A 1 516 ? -19.199 16.298 -8.233 1.00 56.06 516 VAL A O 1
ATOM 3896 N N . ASP A 1 517 ? -20.630 17.837 -7.439 1.00 57.47 517 ASP A N 1
ATOM 3897 C CA . ASP A 1 517 ? -20.357 17.615 -6.015 1.00 57.47 517 ASP A CA 1
ATOM 3898 C C . ASP A 1 517 ? -20.642 16.156 -5.616 1.00 57.47 517 ASP A C 1
ATOM 3900 O O . ASP A 1 517 ? -19.794 15.462 -5.062 1.00 57.47 517 ASP A O 1
ATOM 3904 N N . ARG A 1 518 ? -21.796 15.622 -6.035 1.00 58.75 518 ARG A N 1
ATOM 3905 C CA . ARG A 1 518 ? -22.188 14.229 -5.764 1.00 58.75 518 ARG A CA 1
ATOM 3906 C C . ARG A 1 518 ? -21.303 13.179 -6.436 1.00 58.75 518 ARG A C 1
ATOM 3908 O O . ARG A 1 518 ? -21.055 12.137 -5.839 1.00 58.75 518 ARG A O 1
ATOM 3915 N N . LEU A 1 519 ? -20.842 13.427 -7.660 1.00 54.22 519 LEU A N 1
ATOM 3916 C CA . LEU A 1 519 ? -19.920 12.554 -8.378 1.00 54.22 519 LEU A CA 1
ATOM 3917 C C . LEU A 1 519 ? -18.599 12.484 -7.615 1.00 54.22 519 LEU A C 1
ATOM 3919 O O . LEU A 1 519 ? -18.106 11.389 -7.359 1.00 54.22 519 LEU A O 1
ATOM 3923 N N . PHE A 1 520 ? -18.060 13.633 -7.204 1.00 59.00 520 PHE A N 1
ATOM 3924 C CA . PHE A 1 520 ? -16.818 13.679 -6.438 1.00 59.00 520 PHE A CA 1
ATOM 3925 C C . PHE A 1 520 ? -16.956 13.042 -5.056 1.00 59.00 520 PHE A C 1
ATOM 3927 O O . PHE A 1 520 ? -16.066 12.299 -4.658 1.00 59.00 520 PHE A O 1
ATOM 3934 N N . LEU A 1 521 ? -18.089 13.226 -4.375 1.00 53.38 521 LEU A N 1
ATOM 3935 C CA . LEU A 1 521 ? -18.389 12.529 -3.122 1.00 53.38 521 LEU A CA 1
ATOM 3936 C C . LEU A 1 521 ? -18.556 11.013 -3.302 1.00 53.38 521 LEU A C 1
ATOM 3938 O O . LEU A 1 521 ? -18.249 10.267 -2.385 1.00 53.38 521 LEU A O 1
ATOM 3942 N N . SER A 1 522 ? -19.022 10.546 -4.465 1.00 43.91 522 SER A N 1
ATOM 3943 C CA . SER A 1 522 ? -19.115 9.108 -4.773 1.00 43.91 522 SER A CA 1
ATOM 3944 C C . SER A 1 522 ? -17.784 8.473 -5.203 1.00 43.91 522 SER A C 1
ATOM 3946 O O . SER A 1 522 ? -17.662 7.250 -5.210 1.00 43.91 522 SER A O 1
ATOM 3948 N N . LEU A 1 523 ? -16.814 9.304 -5.601 1.00 43.31 523 LEU A N 1
ATOM 3949 C CA . LEU A 1 523 ? -15.456 8.915 -5.994 1.00 43.31 523 LEU A CA 1
ATOM 3950 C C . LEU A 1 523 ? -14.470 8.917 -4.812 1.00 43.31 523 LEU A C 1
ATOM 3952 O O . LEU A 1 523 ? -13.409 8.297 -4.921 1.00 43.31 523 LEU A O 1
ATOM 3956 N N . ALA A 1 524 ? -14.794 9.649 -3.742 1.00 39.06 524 ALA A N 1
ATOM 3957 C CA . ALA A 1 524 ? -14.037 9.741 -2.492 1.00 39.06 524 ALA A CA 1
ATOM 3958 C C . ALA A 1 524 ? -14.360 8.564 -1.563 1.00 39.06 524 ALA A C 1
ATOM 3960 O O . ALA A 1 524 ? -13.402 8.048 -0.934 1.00 39.06 524 ALA A O 1
#

Mean predicted aligned error: 13.68 Å

Secondary structure (DSSP, 8-state):
--PPP--PPPPPP----HHHHHHHHHHHHHHHHHHHHHHHHHHHHHHHHHHHHHHHHTT--HHHHHHHHHHHHHHHHHHHTTT---EESSSSTTS-EEHHHHHHHHHHHHHHHHHHHHHHHHHHHHHHHHHHHHTTTSTHHHHHHHHHHHHHHS-HHHHHHHHHHHHHHHHHHHS---S-SSS--SSGGGHHHHHHHHHHHHHHHHHHHHHHHHHHHTSHHHHHHHHTT--HHHIIIIIIHHHHHHHHHHHHHHHHHHHHHHHHHHHHHTT--SHHHHHHHHHHTT-HHHHHHHHHHHHHHHHHHHHHHHHHHHHH-TTHHHHHHHHHHHTTS-HHHHHHHHHHHHHHHHHTSHHHHHHTT-----HHHHHHHHHHHHHHHHHHHHTT-----HHHHHHHHHHHHHHHHHT-HHHHHHHHHHHHHHHHHHHHHHH-SS-TTPPP--EEETTEEE-SSPPS-SSSTT-B-TTS-BHHHHHHHHHHHHHHHHHHHHHHHHHHHHHHHHHHHHTTTSHHHHHHHHH-